Protein AF-0000000086266249 (afdb_homodimer)

Organism: Populus euphratica (NCBI:txid75702)

Nearest PDB structures (foldseek):
  1gy6-assembly1_B  TM=8.093E-01  e=1.045E-06  Rattus norvegicus
  3f7s-assembly1_A-2  TM=7.862E-01  e=1.515E-06  Pseudomonas putida KT2440
  1ask-assembly1_B  TM=8.122E-01  e=3.182E-06  Rattus norvegicus
  6vw4-assembly2_B  TM=7.562E-01  e=7.566E-06  Catenulispora acidiphila DSM 44928
  4j9a-assembly5_E  TM=6.928E-01  e=1.284E-03  Pseudomonas aeruginosa PAO1

Secondary structure (DSSP, 8-state):
---------TTHHHHHHHTTTT-----------HHHHHHHHHHHHHTT-HHHHHHHEEEEEEEEETTSSS-EESHHHHHHHHHHHHHHHTTTEEEEEEEEEE-TTSEEEEEEEEEETTEEPTT--EEEEEEEEEETTEEEEEEEEEEE--S---TTHHHHHHHHHHHHHHHSHHHHHHHHH-HHHHHHHHHHHIIIIIHHHHHHHHHHHHHHHHHHHHHHHHHHHHHHHHHHHHH-/---------GGGGGGGTTTTTT-----------HHHHHHHHHHHHHTT-HHHHHHHEEEEEEEEETTSSS-EESHHHHHHHHHHHHHHHTTTEEEEEEEEEE-TTSEEEEEEEEEETTEEPTT--EEEEEEEEEETTEEEEEEEEEEE--S---TTHHHHHHHHHHHHHHHSHHHHHHHHH-HHHHHHHHHHHIIIIIHHHHHHHHHHHHHHHHHHHHHHHHHHHHHHHHHHHHH-

Foldseek 3Di:
DDPPPPPPPPPPPPVPPPPPPPVPPCPVPPQQQLLNVVVVLQVCLLVVVLVVVLVQADQQAWEDEPVDPDIDGGSVRVSVVSNVVSVVCPNFKGKDWDDWDDDPQRKIKTWTFIDGNPHTDPQGIKMKMFRWDDDPRHIHTRYMYIYGGDPDDPPPVVVVVVVVVVVVCVVPVVVVVVCVVPVVVVVVVVVCCCVPPNCVPVVVVVVVVVVVVVVVVVVVVVVVVVVVVVCVVVVD/DPPPPPPPPPPPPPVVPPPPPPPPPCPVPPQQQLLNVVVVLQVCLLVVVLVVVLVQADQQAWEDEPVDPDIDGGSVRVSVVSNVVSVVCPNFKGKDWDDWDDDPQRKIKTWTFIDGNPHTDPQGIKMKMFRWDDDPRHIHTRYMYIYGGDPDDPPCVVVVVVVVVVVVCVVPVVVVVVCVVPVVVVVVVVVCCCVPPNCVPVVVVVVVVVVVVVVVVVVVVVVVVVVVVVCVVVVD

Radius of gyration: 32.8 Å; Cα contacts (8 Å, |Δi|>4): 624; chains: 2; bounding box: 128×56×83 Å

Structure (mmCIF, N/CA/C/O backbone):
data_AF-0000000086266249-model_v1
#
loop_
_entity.id
_entity.type
_entity.pdbx_description
1 polymer 'Uncharacterized protein LOC105129095'
#
loop_
_atom_site.group_PDB
_atom_site.id
_atom_site.type_symbol
_atom_site.label_atom_id
_atom_site.label_alt_id
_atom_site.label_comp_id
_atom_site.label_asym_id
_atom_site.label_entity_id
_atom_site.label_seq_id
_atom_site.pdbx_PDB_ins_code
_atom_site.Cartn_x
_atom_site.Cartn_y
_atom_site.Cartn_z
_atom_site.occupancy
_atom_site.B_iso_or_equiv
_atom_site.auth_seq_id
_atom_site.auth_comp_id
_atom_site.auth_asym_id
_atom_site.auth_atom_id
_atom_site.pdbx_PDB_model_num
ATOM 1 N N . MET A 1 1 ? 83.688 28.422 -41.969 1 23.09 1 MET A N 1
ATOM 2 C CA . MET A 1 1 ? 83.688 27.75 -40.688 1 23.09 1 MET A CA 1
ATOM 3 C C . MET A 1 1 ? 82.375 27.984 -39.969 1 23.09 1 MET A C 1
ATOM 5 O O . MET A 1 1 ? 82.25 28.984 -39.25 1 23.09 1 MET A O 1
ATOM 9 N N . PHE A 1 2 ? 81.25 27.625 -40.625 1 24.17 2 PHE A N 1
ATOM 10 C CA . PHE A 1 2 ? 79.812 27.938 -40.531 1 24.17 2 PHE A CA 1
ATOM 11 C C . PHE A 1 2 ? 79.188 27.203 -39.344 1 24.17 2 PHE A C 1
ATOM 13 O O . PHE A 1 2 ? 79.438 25.984 -39.188 1 24.17 2 PHE A O 1
ATOM 20 N N . ARG A 1 3 ? 79.062 27.969 -38.188 1 22.83 3 ARG A N 1
ATOM 21 C CA . ARG A 1 3 ? 78.562 27.703 -36.844 1 22.83 3 ARG A CA 1
ATOM 22 C C . ARG A 1 3 ? 77.125 27.188 -36.875 1 22.83 3 ARG A C 1
ATOM 24 O O . ARG A 1 3 ? 76.188 27.922 -37.188 1 22.83 3 ARG A O 1
ATOM 31 N N . LYS A 1 4 ? 76.875 25.891 -37.375 1 21.89 4 LYS A N 1
ATOM 32 C CA . LYS A 1 4 ? 75.562 25.266 -37.531 1 21.89 4 LYS A CA 1
ATOM 33 C C . LYS A 1 4 ? 74.812 25.156 -36.188 1 21.89 4 LYS A C 1
ATOM 35 O O . LYS A 1 4 ? 75.312 24.516 -35.25 1 21.89 4 LYS A O 1
ATOM 40 N N . ARG A 1 5 ? 74.062 26.25 -35.781 1 22.67 5 ARG A N 1
ATOM 41 C CA . ARG A 1 5 ? 73.25 26.406 -34.625 1 22.67 5 ARG A CA 1
ATOM 42 C C . ARG A 1 5 ? 72.25 25.25 -34.531 1 22.67 5 ARG A C 1
ATOM 44 O O . ARG A 1 5 ? 71.375 25.062 -35.406 1 22.67 5 ARG A O 1
ATOM 51 N N . ALA A 1 6 ? 72.688 24.094 -34.062 1 24.86 6 ALA A N 1
ATOM 52 C CA . ALA A 1 6 ? 71.938 22.875 -33.906 1 24.86 6 ALA A CA 1
ATOM 53 C C . ALA A 1 6 ? 70.688 23.125 -33.031 1 24.86 6 ALA A C 1
ATOM 55 O O . ALA A 1 6 ? 70.812 23.641 -31.922 1 24.86 6 ALA A O 1
ATOM 56 N N . SER A 1 7 ? 69.5 23.375 -33.719 1 23.25 7 SER A N 1
ATOM 57 C CA . SER A 1 7 ? 68.125 23.609 -33.25 1 23.25 7 SER A CA 1
ATOM 58 C C . SER A 1 7 ? 67.75 22.562 -32.219 1 23.25 7 SER A C 1
ATOM 60 O O . SER A 1 7 ? 67.938 21.359 -32.438 1 23.25 7 SER A O 1
ATOM 62 N N . ASN A 1 8 ? 67.75 22.906 -30.906 1 23.66 8 ASN A N 1
ATOM 63 C CA . ASN A 1 8 ? 67.375 22.312 -29.625 1 23.66 8 ASN A CA 1
ATOM 64 C C . ASN A 1 8 ? 65.938 21.828 -29.609 1 23.66 8 ASN A C 1
ATOM 66 O O . ASN A 1 8 ? 65.125 22.391 -28.922 1 23.66 8 ASN A O 1
ATOM 70 N N . LYS A 1 9 ? 65.375 21.547 -30.859 1 24.69 9 LYS A N 1
ATOM 71 C CA . LYS A 1 9 ? 63.906 21.344 -30.844 1 24.69 9 LYS A CA 1
ATOM 72 C C . LYS A 1 9 ? 63.531 20.094 -30.062 1 24.69 9 LYS A C 1
ATOM 74 O O . LYS A 1 9 ? 62.344 19.781 -29.906 1 24.69 9 LYS A O 1
ATOM 79 N N . SER A 1 10 ? 64.5 19.188 -29.891 1 24.97 10 SER A N 1
ATOM 80 C CA . SER A 1 10 ? 63.906 17.844 -29.812 1 24.97 10 SER A CA 1
ATOM 81 C C . SER A 1 10 ? 63.25 17.609 -28.453 1 24.97 10 SER A C 1
ATOM 83 O O . SER A 1 10 ? 62.719 16.531 -28.188 1 24.97 10 SER A O 1
ATOM 85 N N . PHE A 1 11 ? 63.625 18.484 -27.453 1 24.14 11 PHE A N 1
ATOM 86 C CA . PHE A 1 11 ? 63.375 17.891 -26.156 1 24.14 11 PHE A CA 1
ATOM 87 C C . PHE A 1 11 ? 61.875 17.812 -25.875 1 24.14 11 PHE A C 1
ATOM 89 O O . PHE A 1 11 ? 61.438 17.219 -24.891 1 24.14 11 PHE A O 1
ATOM 96 N N . ASN A 1 12 ? 61.094 18.797 -26.453 1 22.12 12 ASN A N 1
ATOM 97 C CA . ASN A 1 12 ? 59.844 19.062 -25.766 1 22.12 12 ASN A CA 1
ATOM 98 C C . ASN A 1 12 ? 58.812 17.969 -26.047 1 22.12 12 ASN A C 1
ATOM 100 O O . ASN A 1 12 ? 57.688 18.047 -25.578 1 22.12 12 ASN A O 1
ATOM 104 N N . LYS A 1 13 ? 59.062 17.219 -27.109 1 25.11 13 LYS A N 1
ATOM 105 C CA . LYS A 1 13 ? 57.875 16.453 -27.516 1 25.11 13 LYS A CA 1
ATOM 106 C C . LYS A 1 13 ? 57.594 15.328 -26.531 1 25.11 13 LYS A C 1
ATOM 108 O O . LYS A 1 13 ? 56.469 14.828 -26.469 1 25.11 13 LYS A O 1
ATOM 113 N N . ARG A 1 14 ? 58.688 14.766 -25.969 1 26.14 14 ARG A N 1
ATOM 114 C CA . ARG A 1 14 ? 58.406 13.453 -25.391 1 26.14 14 ARG A CA 1
ATOM 115 C C . ARG A 1 14 ? 57.531 13.578 -24.156 1 26.14 14 ARG A C 1
ATOM 117 O O . ARG A 1 14 ? 56.844 12.617 -23.766 1 26.14 14 ARG A O 1
ATOM 124 N N . TRP A 1 15 ? 57.781 14.688 -23.375 1 24.38 15 TRP A N 1
ATOM 125 C CA . TRP A 1 15 ? 57.094 14.641 -22.078 1 24.38 15 TRP A CA 1
ATOM 126 C C . TRP A 1 15 ? 55.594 14.664 -22.234 1 24.38 15 TRP A C 1
ATOM 128 O O . TRP A 1 15 ? 54.844 14.352 -21.297 1 24.38 15 TRP A O 1
ATOM 138 N N . ALA A 1 16 ? 55.156 15.375 -23.297 1 26.36 16 ALA A N 1
ATOM 139 C CA . ALA A 1 16 ? 53.719 15.617 -23.344 1 26.36 16 ALA A CA 1
ATOM 140 C C . ALA A 1 16 ? 52.938 14.312 -23.562 1 26.36 16 ALA A C 1
ATOM 142 O O . ALA A 1 16 ? 51.719 14.258 -23.359 1 26.36 16 ALA A O 1
ATOM 143 N N . ASN A 1 17 ? 53.531 13.422 -24.328 1 25.33 17 ASN A N 1
ATOM 144 C CA . ASN A 1 17 ? 52.656 12.32 -24.766 1 25.33 17 ASN A CA 1
ATOM 145 C C . ASN A 1 17 ? 52.312 11.391 -23.594 1 25.33 17 ASN A C 1
ATOM 147 O O . ASN A 1 17 ? 51.5 10.477 -23.75 1 25.33 17 ASN A O 1
ATOM 151 N N . MET A 1 18 ? 53.25 11.273 -22.641 1 26.31 18 MET A N 1
ATOM 152 C CA . MET A 1 18 ? 53.062 10.164 -21.719 1 26.31 18 MET A CA 1
ATOM 153 C C . MET A 1 18 ? 51.781 10.367 -20.891 1 26.31 18 MET A C 1
ATOM 155 O O . MET A 1 18 ? 51.25 9.414 -20.344 1 26.31 18 MET A O 1
ATOM 159 N N . VAL A 1 19 ? 51.562 11.633 -20.406 1 28.84 19 VAL A N 1
ATOM 160 C CA . VAL A 1 19 ? 50.594 11.719 -19.328 1 28.84 19 VAL A CA 1
ATOM 161 C C . VAL A 1 19 ? 49.219 11.289 -19.844 1 28.84 19 VAL A C 1
ATOM 163 O O . VAL A 1 19 ? 48.281 11.125 -19.062 1 28.84 19 VAL A O 1
ATOM 166 N N . VAL A 1 20 ? 48.844 11.422 -21.125 1 28.17 20 VAL A N 1
ATOM 167 C CA . VAL A 1 20 ? 47.469 11.25 -21.609 1 28.17 20 VAL A CA 1
ATOM 168 C C . VAL A 1 20 ? 47.062 9.789 -21.5 1 28.17 20 VAL A C 1
ATOM 170 O O . VAL A 1 20 ? 45.875 9.461 -21.5 1 28.17 20 VAL A O 1
ATOM 173 N N . SER A 1 21 ? 47.938 8.812 -21.781 1 26.14 21 SER A N 1
ATOM 174 C CA . SER A 1 21 ? 47.375 7.535 -22.203 1 26.14 21 SER A CA 1
ATOM 175 C C . SER A 1 21 ? 46.594 6.875 -21.062 1 26.14 21 SER A C 1
ATOM 177 O O . SER A 1 21 ? 45.656 6.113 -21.297 1 26.14 21 SER A O 1
ATOM 179 N N . ALA A 1 22 ? 47.312 6.539 -19.906 1 25.14 22 ALA A N 1
ATOM 180 C CA . ALA A 1 22 ? 46.844 5.465 -19.047 1 25.14 22 ALA A CA 1
ATOM 181 C C . ALA A 1 22 ? 45.562 5.863 -18.312 1 25.14 22 ALA A C 1
ATOM 183 O O . ALA A 1 22 ? 45.438 5.59 -17.125 1 25.14 22 ALA A O 1
ATOM 184 N N . ALA A 1 23 ? 45.094 7 -18.406 1 28.44 23 ALA A N 1
ATOM 185 C CA . ALA A 1 23 ? 43.781 7.16 -17.75 1 28.44 23 ALA A CA 1
ATOM 186 C C . ALA A 1 23 ? 42.812 6.059 -18.172 1 28.44 23 ALA A C 1
ATOM 188 O O . ALA A 1 23 ? 42.094 6.199 -19.156 1 28.44 23 ALA A O 1
ATOM 189 N N . ASP A 1 24 ? 43.156 4.82 -18.469 1 27.2 24 ASP A N 1
ATOM 190 C CA . ASP A 1 24 ? 42.438 3.586 -18.75 1 27.2 24 ASP A CA 1
ATOM 191 C C . ASP A 1 24 ? 41.156 3.498 -17.891 1 27.2 24 ASP A C 1
ATOM 193 O O . ASP A 1 24 ? 41.156 3.879 -16.719 1 27.2 24 ASP A O 1
ATOM 197 N N . ASP A 1 25 ? 40 3.424 -18.531 1 30.3 25 ASP A N 1
ATOM 198 C CA . ASP A 1 25 ? 38.625 3.264 -18.094 1 30.3 25 ASP A CA 1
ATOM 199 C C . ASP A 1 25 ? 38.531 2.254 -16.953 1 30.3 25 ASP A C 1
ATOM 201 O O . ASP A 1 25 ? 38.688 1.05 -17.172 1 30.3 25 ASP A O 1
ATOM 205 N N . PHE A 1 26 ? 39.281 2.273 -15.875 1 29.3 26 PHE A N 1
ATOM 206 C CA . PHE A 1 26 ? 38.875 1.482 -14.719 1 29.3 26 PHE A CA 1
ATOM 207 C C . PHE A 1 26 ? 37.375 1.302 -14.695 1 29.3 26 PHE A C 1
ATOM 209 O O . PHE A 1 26 ? 36.625 2.232 -14.359 1 29.3 26 PHE A O 1
ATOM 216 N N . ASP A 1 27 ? 36.781 0.77 -15.711 1 32.44 27 ASP A N 1
ATOM 217 C CA . ASP A 1 27 ? 35.469 0.12 -15.586 1 32.44 27 ASP A CA 1
ATOM 218 C C . ASP A 1 27 ? 35.344 -0.596 -14.25 1 32.44 27 ASP A C 1
ATOM 220 O O . ASP A 1 27 ? 35.906 -1.676 -14.055 1 32.44 27 ASP A O 1
ATOM 224 N N . PHE A 1 28 ? 35.75 -0.129 -13.078 1 32.69 28 PHE A N 1
ATOM 225 C CA . PHE A 1 28 ? 35.312 -0.77 -11.844 1 32.69 28 PHE A CA 1
ATOM 226 C C . PHE A 1 28 ? 34.094 -1.658 -12.094 1 32.69 28 PHE A C 1
ATOM 228 O O . PHE A 1 28 ? 33.062 -1.177 -12.516 1 32.69 28 PHE A O 1
ATOM 235 N N . LYS A 1 29 ? 34.219 -2.791 -12.516 1 36.81 29 LYS A N 1
ATOM 236 C CA . LYS A 1 29 ? 33.219 -3.854 -12.477 1 36.81 29 LYS A CA 1
ATOM 237 C C . LYS A 1 29 ? 32.25 -3.66 -11.305 1 36.81 29 LYS A C 1
ATOM 239 O O . LYS A 1 29 ? 32.562 -4.066 -10.18 1 36.81 29 L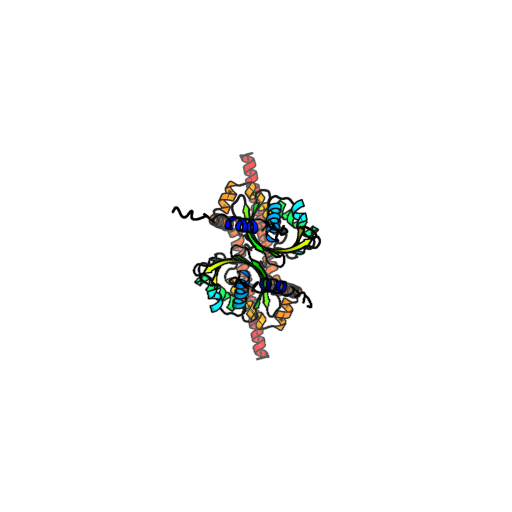YS A O 1
ATOM 244 N N . LEU A 1 30 ? 31.828 -2.561 -10.805 1 42.25 30 LEU A N 1
ATOM 245 C CA . LEU A 1 30 ? 30.828 -2.32 -9.773 1 42.25 30 LEU A CA 1
ATOM 246 C C . LEU A 1 30 ? 29.812 -3.453 -9.734 1 42.25 30 LEU A C 1
ATOM 248 O O . LEU A 1 30 ? 29.219 -3.791 -10.75 1 42.25 30 LEU A O 1
ATOM 252 N N . GLY A 1 31 ? 30.172 -4.5 -9.086 1 53.03 31 GLY A N 1
ATOM 253 C CA . GLY A 1 31 ? 29.172 -5.512 -8.82 1 53.03 31 GLY A CA 1
ATOM 254 C C . GLY A 1 31 ? 27.75 -4.992 -8.984 1 53.03 31 GLY A C 1
ATOM 255 O O . GLY A 1 31 ? 27.531 -3.783 -9.062 1 53.03 31 GLY A O 1
ATOM 256 N N . PRO A 1 32 ? 26.828 -5.898 -9.492 1 72.5 32 PRO A N 1
ATOM 257 C CA . PRO A 1 32 ? 25.469 -5.434 -9.766 1 72.5 32 PRO A CA 1
ATOM 258 C C . PRO A 1 32 ? 24.875 -4.605 -8.625 1 72.5 32 PRO A C 1
ATOM 260 O O . PRO A 1 32 ? 25.062 -4.949 -7.453 1 72.5 32 PRO A O 1
ATOM 263 N N . SER A 1 33 ? 24.781 -3.354 -8.789 1 88.25 33 SER A N 1
ATOM 264 C CA . SER A 1 33 ? 24.078 -2.475 -7.863 1 88.25 33 SER A CA 1
ATOM 265 C C . SER A 1 33 ? 22.703 -3.037 -7.508 1 88.25 33 SER A C 1
ATOM 267 O O . SER A 1 33 ? 22.125 -3.83 -8.258 1 88.25 33 SER A O 1
ATOM 269 N N . PRO A 1 34 ? 22.266 -2.842 -6.281 1 93.94 34 PRO A N 1
ATOM 270 C CA . PRO A 1 34 ? 20.938 -3.324 -5.879 1 93.94 34 PRO A CA 1
ATOM 271 C C . PRO A 1 34 ? 19.844 -2.936 -6.871 1 93.94 34 PRO A C 1
ATOM 273 O O . PRO A 1 34 ? 18.953 -3.734 -7.145 1 93.94 34 PRO A O 1
ATOM 276 N N . SER A 1 35 ? 19.969 -1.76 -7.398 1 94.25 35 SER A N 1
ATOM 277 C CA . SER A 1 35 ? 18.953 -1.317 -8.359 1 94.25 35 SER A CA 1
ATOM 278 C C . SER A 1 35 ? 18.984 -2.176 -9.617 1 94.25 35 SER A C 1
ATOM 280 O O . SER A 1 35 ? 17.922 -2.557 -10.133 1 94.25 35 SER A O 1
ATOM 282 N N . HIS A 1 36 ? 20.109 -2.451 -10.117 1 93.5 36 HIS A N 1
ATOM 283 C CA . HIS A 1 36 ? 20.25 -3.309 -11.289 1 93.5 36 HIS A CA 1
ATOM 284 C C . HIS A 1 36 ? 19.734 -4.715 -11 1 93.5 36 HIS A C 1
ATOM 286 O O . HIS A 1 36 ? 19.016 -5.297 -11.82 1 93.5 36 HIS A O 1
ATOM 292 N N . MET A 1 37 ? 20.109 -5.254 -9.914 1 94.88 37 MET A N 1
ATOM 293 C CA . MET A 1 37 ? 19.672 -6.594 -9.531 1 94.88 37 MET A CA 1
ATOM 294 C C . MET A 1 37 ? 18.141 -6.664 -9.445 1 94.88 37 MET A C 1
ATOM 296 O O . MET A 1 37 ? 17.531 -7.633 -9.914 1 94.88 37 MET A O 1
ATOM 300 N N . ILE A 1 38 ? 17.5 -5.652 -8.859 1 96.81 38 ILE A N 1
ATOM 301 C CA . ILE A 1 38 ? 16.047 -5.641 -8.68 1 96.81 38 ILE A CA 1
ATOM 302 C C . ILE A 1 38 ? 15.367 -5.578 -10.047 1 96.81 38 ILE A C 1
ATOM 304 O O . ILE A 1 38 ? 14.328 -6.207 -10.258 1 96.81 38 ILE A O 1
ATOM 308 N N . LYS A 1 39 ? 15.969 -4.816 -10.984 1 97.06 39 LYS A N 1
ATOM 309 C CA . LYS A 1 39 ? 15.422 -4.785 -12.344 1 97.06 39 LYS A CA 1
ATOM 310 C C . LYS A 1 39 ? 15.461 -6.172 -12.977 1 97.06 39 LYS A C 1
ATOM 312 O O . LYS A 1 39 ? 14.484 -6.602 -13.602 1 97.06 39 LYS A O 1
ATOM 317 N N . GLN A 1 40 ? 16.516 -6.859 -12.781 1 96.56 40 GLN A N 1
ATOM 318 C CA . GLN A 1 40 ? 16.641 -8.219 -13.305 1 96.56 40 GLN A CA 1
ATOM 319 C C . GLN A 1 40 ? 15.68 -9.164 -12.594 1 96.56 40 GLN A C 1
ATOM 321 O O . GLN A 1 40 ? 15.07 -10.031 -13.227 1 96.56 40 GLN A O 1
ATOM 326 N N . PHE A 1 41 ? 15.594 -9 -11.344 1 97.62 41 PHE A N 1
ATOM 327 C CA . PHE A 1 41 ? 14.688 -9.797 -10.531 1 97.62 41 PHE A CA 1
ATOM 328 C C . PHE A 1 41 ? 13.266 -9.727 -11.07 1 97.62 41 PHE A C 1
ATOM 330 O O . PHE A 1 41 ? 12.625 -10.75 -11.289 1 97.62 41 PHE A O 1
ATOM 337 N N . TYR A 1 42 ? 12.766 -8.508 -11.352 1 98.5 42 TYR A N 1
ATOM 338 C CA . TYR A 1 42 ? 11.414 -8.336 -11.859 1 98.5 42 TYR A CA 1
ATOM 339 C C . TYR A 1 42 ? 11.289 -8.844 -13.289 1 98.5 42 TYR A C 1
ATOM 341 O O . TYR A 1 42 ? 10.234 -9.32 -13.703 1 98.5 42 TYR A O 1
ATOM 349 N N . THR A 1 43 ? 12.383 -8.734 -14.07 1 98 43 THR A N 1
ATOM 350 C CA . THR A 1 43 ? 12.383 -9.328 -15.406 1 98 43 THR A CA 1
ATOM 351 C C . THR A 1 43 ? 12.164 -10.836 -15.328 1 98 43 THR A C 1
ATOM 353 O O . THR A 1 43 ? 11.375 -11.391 -16.094 1 98 43 THR A O 1
ATOM 356 N N . CYS A 1 44 ? 12.859 -11.438 -14.391 1 98.06 44 CYS A N 1
ATOM 357 C CA . CYS A 1 44 ? 12.711 -12.883 -14.203 1 98.06 44 CYS A CA 1
ATOM 358 C C . CYS A 1 44 ? 11.289 -13.234 -13.789 1 98.06 44 CYS A C 1
ATOM 360 O O . CYS A 1 44 ? 10.734 -14.234 -14.242 1 98.06 44 CYS A O 1
ATOM 362 N N . ILE A 1 45 ? 10.656 -12.453 -12.875 1 98.12 45 ILE A N 1
ATOM 363 C CA . ILE A 1 45 ? 9.281 -12.672 -12.453 1 98.12 45 ILE A CA 1
ATOM 364 C C . ILE A 1 45 ? 8.352 -12.57 -13.664 1 98.12 45 ILE A C 1
ATOM 366 O O . ILE A 1 45 ? 7.492 -13.43 -13.867 1 98.12 45 ILE A O 1
ATOM 370 N N . ASN A 1 46 ? 8.539 -11.547 -14.453 1 98.06 46 ASN A N 1
ATOM 371 C CA . ASN A 1 46 ? 7.707 -11.305 -15.633 1 98.06 46 ASN A CA 1
ATOM 372 C C . ASN A 1 46 ? 7.836 -12.438 -16.641 1 98.06 46 ASN A C 1
ATOM 374 O O . ASN A 1 46 ? 6.871 -12.773 -17.344 1 98.06 46 ASN A O 1
ATOM 378 N N . GLU A 1 47 ? 9 -13.008 -16.719 1 97.62 47 GLU A N 1
ATOM 379 C CA . GLU A 1 47 ? 9.258 -14.078 -17.672 1 97.62 47 GLU A CA 1
ATOM 380 C C . GLU A 1 47 ? 8.984 -15.445 -17.062 1 97.62 47 GLU A C 1
ATOM 382 O O . GLU A 1 47 ? 9.18 -16.484 -17.703 1 97.62 47 GLU A O 1
ATOM 387 N N . LYS A 1 48 ? 8.555 -15.516 -15.875 1 97.06 48 LYS A N 1
ATOM 388 C CA . LYS A 1 48 ? 8.195 -16.734 -15.148 1 97.06 48 LYS A CA 1
ATOM 389 C C . LYS A 1 48 ? 9.391 -17.656 -15.008 1 97.06 48 LYS A C 1
ATOM 391 O O . LYS A 1 48 ? 9.25 -18.875 -15.109 1 97.06 48 LYS A O 1
ATOM 396 N N . LYS A 1 49 ? 10.547 -17.078 -14.906 1 97.25 49 LYS A N 1
ATOM 397 C CA . LYS A 1 49 ? 11.773 -17.859 -14.703 1 97.25 49 LYS A CA 1
ATOM 398 C C . LYS A 1 49 ? 12.031 -18.094 -13.219 1 97.25 49 LYS A C 1
ATOM 400 O O . LYS A 1 49 ? 12.938 -17.5 -12.633 1 97.25 49 LYS A O 1
ATOM 405 N N . LEU A 1 50 ? 11.375 -19.016 -12.641 1 97.62 50 LEU A N 1
ATOM 406 C CA . LEU A 1 50 ? 11.352 -19.234 -11.203 1 97.62 50 LEU A CA 1
ATOM 407 C C . LEU A 1 50 ? 12.719 -19.719 -10.703 1 97.62 50 LEU A C 1
ATOM 409 O O . LEU A 1 50 ? 13.117 -19.406 -9.578 1 97.62 50 LEU A O 1
ATOM 413 N N . LYS A 1 51 ? 13.422 -20.438 -11.492 1 97 51 LYS A N 1
ATOM 414 C CA . LYS A 1 51 ? 14.758 -20.875 -11.094 1 97 51 LYS A CA 1
ATOM 415 C C . LYS A 1 51 ? 15.688 -19.688 -10.875 1 97 51 LYS A C 1
ATOM 417 O O . LYS A 1 51 ? 16.453 -19.656 -9.914 1 97 51 LYS A O 1
ATOM 422 N N . GLU A 1 52 ? 15.594 -18.797 -11.797 1 96.69 52 GLU A N 1
ATOM 423 C CA . GLU A 1 52 ? 16.406 -17.594 -11.664 1 96.69 52 GLU A CA 1
ATOM 424 C C . GLU A 1 52 ? 15.961 -16.766 -10.469 1 96.69 52 GLU A C 1
ATOM 426 O O . GLU A 1 52 ? 16.781 -16.188 -9.766 1 96.69 52 GLU A O 1
ATOM 431 N N . VAL A 1 53 ? 14.617 -16.609 -10.25 1 97.69 53 VAL A N 1
ATOM 432 C CA . VAL A 1 53 ? 14.086 -15.898 -9.102 1 97.69 53 VAL A CA 1
ATOM 433 C C . VAL A 1 53 ? 14.641 -16.5 -7.809 1 97.69 53 VAL A C 1
ATOM 435 O O . VAL A 1 53 ? 15.031 -15.781 -6.895 1 97.69 53 VAL A O 1
ATOM 438 N N . ASP A 1 54 ? 14.688 -17.781 -7.801 1 97.62 54 ASP A N 1
ATOM 439 C CA . ASP A 1 54 ? 15.211 -18.516 -6.652 1 97.62 54 ASP A CA 1
ATOM 440 C C . ASP A 1 54 ? 16.641 -18.078 -6.316 1 97.62 54 ASP A C 1
ATOM 442 O O . ASP A 1 54 ? 17 -17.984 -5.145 1 97.62 54 ASP A O 1
ATOM 446 N N . GLY A 1 55 ? 17.359 -17.797 -7.312 1 95.5 55 GLY A N 1
ATOM 447 C CA . GLY A 1 55 ? 18.75 -17.391 -7.145 1 95.5 55 GLY A CA 1
ATOM 448 C C . GLY A 1 55 ? 18.906 -16.031 -6.484 1 95.5 55 GLY A C 1
ATOM 449 O O . GLY A 1 55 ? 19.953 -15.734 -5.918 1 95.5 55 GLY A O 1
ATOM 450 N N . TYR A 1 56 ? 17.875 -15.219 -6.5 1 96.81 56 TYR A N 1
ATOM 451 C CA . TYR A 1 56 ? 17.938 -13.867 -5.945 1 96.81 56 TYR A CA 1
ATOM 452 C C . TYR A 1 56 ? 17.5 -13.859 -4.484 1 96.81 56 TYR A C 1
ATOM 454 O O . TYR A 1 56 ? 17.641 -12.844 -3.795 1 96.81 56 TYR A O 1
ATOM 462 N N . ILE A 1 57 ? 16.953 -14.977 -3.961 1 97.56 57 ILE A N 1
ATOM 463 C CA . ILE A 1 57 ? 16.375 -15.023 -2.627 1 97.56 57 ILE A CA 1
ATOM 464 C C . ILE A 1 57 ? 17.328 -15.734 -1.669 1 97.56 57 ILE A C 1
ATOM 466 O O . ILE A 1 57 ? 17.781 -16.844 -1.943 1 97.56 57 ILE A O 1
ATOM 470 N N . SER A 1 58 ? 17.688 -15.109 -0.582 1 96.81 58 SER A N 1
ATOM 471 C CA . SER A 1 58 ? 18.531 -15.734 0.431 1 96.81 58 SER A CA 1
ATOM 472 C C . SER A 1 58 ? 17.797 -16.875 1.13 1 96.81 58 SER A C 1
ATOM 474 O O . SER A 1 58 ? 16.578 -16.906 1.172 1 96.81 58 SER A O 1
ATOM 476 N N . ASP A 1 59 ? 18.516 -17.75 1.755 1 95.69 59 ASP A N 1
ATOM 477 C CA . ASP A 1 59 ? 17.938 -18.922 2.42 1 95.69 59 ASP A CA 1
ATOM 478 C C . ASP A 1 59 ? 17.094 -18.5 3.619 1 95.69 59 ASP A C 1
ATOM 480 O O . ASP A 1 59 ? 16.078 -19.141 3.92 1 95.69 59 ASP A O 1
ATOM 484 N N . ASP A 1 60 ? 17.469 -17.438 4.258 1 95.88 60 ASP A N 1
ATOM 485 C CA . ASP A 1 60 ? 16.75 -16.984 5.449 1 95.88 60 ASP A CA 1
ATOM 486 C C . ASP A 1 60 ? 16 -15.68 5.176 1 95.88 60 ASP A C 1
ATOM 488 O O . ASP A 1 60 ? 15.859 -14.836 6.066 1 95.88 60 ASP A O 1
ATOM 492 N N . CYS A 1 61 ? 15.562 -15.492 3.988 1 97.69 61 CYS A N 1
ATOM 493 C CA . CYS A 1 61 ? 14.906 -14.266 3.564 1 97.69 61 CYS A CA 1
ATOM 494 C C . CYS A 1 61 ? 13.664 -13.992 4.406 1 97.69 61 CYS A C 1
ATOM 496 O O . CYS A 1 61 ? 12.883 -14.898 4.68 1 97.69 61 CYS A O 1
ATOM 498 N N . PHE A 1 62 ? 13.578 -12.773 4.91 1 98.19 62 PHE A N 1
ATOM 499 C CA . PHE A 1 62 ? 12.375 -12.266 5.562 1 98.19 62 PHE A CA 1
ATOM 500 C C . PHE A 1 62 ? 11.555 -11.414 4.605 1 98.19 62 PHE A C 1
ATOM 502 O O . PHE A 1 62 ? 11.953 -10.289 4.281 1 98.19 62 PHE A O 1
ATOM 509 N N . PHE A 1 63 ? 10.406 -11.922 4.199 1 97.81 63 PHE A N 1
ATOM 510 C CA . PHE A 1 63 ? 9.578 -11.289 3.176 1 97.81 63 PHE A CA 1
ATOM 511 C C . PHE A 1 63 ? 8.242 -10.852 3.754 1 97.81 63 PHE A C 1
ATOM 513 O O . PHE A 1 63 ? 7.371 -11.688 4.02 1 97.81 63 PHE A O 1
ATOM 520 N N . GLU A 1 64 ? 8.078 -9.562 3.828 1 96.56 64 GLU A N 1
ATOM 521 C CA . GLU A 1 64 ? 6.848 -9.023 4.387 1 96.56 64 GLU A CA 1
ATOM 522 C C . GLU A 1 64 ? 5.996 -8.359 3.307 1 96.56 64 GLU A C 1
ATOM 524 O O . GLU A 1 64 ? 6.289 -7.246 2.871 1 96.56 64 GLU A O 1
ATOM 529 N N . ASP A 1 65 ? 5.035 -9.055 2.887 1 94.94 65 ASP A N 1
ATOM 530 C CA . ASP A 1 65 ? 3.969 -8.477 2.07 1 94.94 65 ASP A CA 1
ATOM 531 C C . ASP A 1 65 ? 2.803 -8.016 2.939 1 94.94 65 ASP A C 1
ATOM 533 O O . ASP A 1 65 ? 2.123 -8.836 3.564 1 94.94 65 ASP A O 1
ATOM 537 N N . CYS A 1 66 ? 2.479 -6.738 2.889 1 93 66 CYS A N 1
ATOM 538 C CA . CYS A 1 66 ? 1.511 -6.145 3.807 1 93 66 CYS A CA 1
ATOM 539 C C . CYS A 1 66 ? 0.091 -6.566 3.447 1 93 66 CYS A C 1
ATOM 541 O O . CYS A 1 66 ? -0.859 -6.23 4.156 1 93 66 CYS A O 1
ATOM 543 N N . SER A 1 67 ? -0.135 -7.324 2.436 1 90.5 67 SER A N 1
ATOM 544 C CA . SER A 1 67 ? -1.439 -7.891 2.109 1 90.5 67 SER A CA 1
ATOM 545 C C . SER A 1 67 ? -1.669 -9.211 2.842 1 90.5 67 SER A C 1
ATOM 547 O O . SER A 1 67 ? -2.773 -9.75 2.818 1 90.5 67 SER A O 1
ATOM 549 N N . PHE A 1 68 ? -0.641 -9.695 3.516 1 89.12 68 PHE A N 1
ATOM 550 C CA . PHE A 1 68 ? -0.723 -10.945 4.262 1 89.12 68 PHE A CA 1
ATOM 551 C C . PHE A 1 68 ? -0.651 -10.688 5.762 1 89.12 68 PHE A C 1
ATOM 553 O O . PHE A 1 68 ? -0.026 -9.719 6.199 1 89.12 68 PHE A O 1
ATOM 560 N N . LEU A 1 69 ? -1.208 -11.539 6.496 1 83.06 69 LEU A N 1
ATOM 561 C CA . LEU A 1 69 ? -1.23 -11.383 7.945 1 83.06 69 LEU A CA 1
ATOM 562 C C . LEU A 1 69 ? 0.149 -11.641 8.539 1 83.06 69 LEU A C 1
ATOM 564 O O . LEU A 1 69 ? 0.569 -10.953 9.469 1 83.06 69 LEU A O 1
ATOM 568 N N . GLN A 1 70 ? 0.803 -12.633 7.988 1 88.31 70 GLN A N 1
ATOM 569 C CA . GLN A 1 70 ? 2.127 -12.984 8.484 1 88.31 70 GLN A CA 1
ATOM 570 C C . GLN A 1 70 ? 3.18 -12.867 7.387 1 88.31 70 GLN A C 1
ATOM 572 O O . GLN A 1 70 ? 2.918 -13.203 6.23 1 88.31 70 GLN A O 1
ATOM 577 N N . PRO A 1 71 ? 4.297 -12.398 7.824 1 94.19 71 PRO A N 1
ATOM 578 C CA . PRO A 1 71 ? 5.395 -12.391 6.852 1 94.19 71 PRO A CA 1
ATOM 579 C C . PRO A 1 71 ? 5.852 -13.797 6.477 1 94.19 71 PRO A C 1
ATOM 581 O O . PRO A 1 71 ? 5.625 -14.75 7.23 1 94.19 71 PRO A O 1
ATOM 584 N N . MET A 1 72 ? 6.422 -13.906 5.336 1 96.19 72 MET A N 1
ATOM 585 C CA . MET A 1 72 ? 7.023 -15.164 4.891 1 96.19 72 MET A CA 1
ATOM 586 C C . MET A 1 72 ? 8.469 -15.273 5.367 1 96.19 72 MET A C 1
ATOM 588 O O . MET A 1 72 ? 9.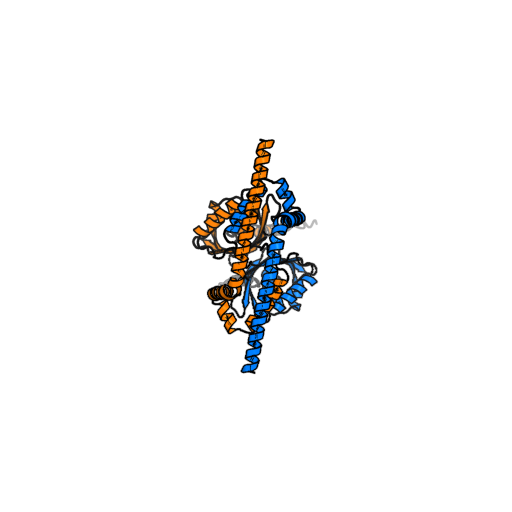219 -14.297 5.32 1 96.19 72 MET A O 1
ATOM 592 N N . GLN A 1 73 ? 8.742 -16.453 5.867 1 96.69 73 GLN A N 1
ATOM 593 C CA . GLN A 1 73 ? 10.078 -16.672 6.402 1 96.69 73 GLN A CA 1
ATOM 594 C C . GLN A 1 73 ? 10.781 -17.812 5.664 1 96.69 73 GLN A C 1
ATOM 596 O O . GLN A 1 73 ? 10.289 -18.938 5.641 1 96.69 73 GLN A O 1
ATOM 601 N N . GLY A 1 74 ? 11.93 -17.438 5.129 1 97.31 74 GLY A N 1
ATOM 602 C CA . GLY A 1 74 ? 12.719 -18.453 4.453 1 97.31 74 GLY A CA 1
ATOM 603 C C . GLY A 1 74 ? 12.438 -18.531 2.963 1 97.31 74 GLY A C 1
ATOM 604 O O . GLY A 1 74 ? 11.344 -18.188 2.512 1 97.31 74 GLY A O 1
ATOM 605 N N . LYS A 1 75 ? 13.367 -19.109 2.301 1 97.5 75 LYS A N 1
ATOM 606 C CA . LYS A 1 75 ? 13.32 -19.188 0.842 1 97.5 75 LYS A CA 1
ATOM 607 C C . LYS A 1 75 ? 12.164 -20.062 0.371 1 97.5 75 LYS A C 1
ATOM 609 O O . LYS A 1 75 ? 11.508 -19.75 -0.627 1 97.5 75 LYS A O 1
ATOM 614 N N . LYS A 1 76 ? 11.922 -21.109 1.061 1 97.69 76 LYS A N 1
ATOM 615 C CA . LYS A 1 76 ? 10.867 -22.031 0.646 1 97.69 76 LYS A CA 1
ATOM 616 C C . LYS A 1 76 ? 9.508 -21.344 0.594 1 97.69 76 LYS A C 1
ATOM 618 O O . LYS A 1 76 ? 8.797 -21.438 -0.407 1 97.69 76 LYS A O 1
ATOM 623 N N . GLU A 1 77 ? 9.172 -20.641 1.61 1 97.25 77 GLU A N 1
ATOM 624 C CA . GLU A 1 77 ? 7.887 -19.938 1.667 1 97.25 77 GLU A CA 1
ATOM 625 C C . GLU A 1 77 ? 7.816 -18.828 0.625 1 97.25 77 GLU A C 1
ATOM 627 O O . GLU A 1 77 ? 6.789 -18.656 -0.032 1 97.25 77 GLU A O 1
ATOM 632 N N . VAL A 1 78 ? 8.898 -18.141 0.518 1 98.12 78 VAL A N 1
ATOM 633 C CA . VAL A 1 78 ? 8.945 -17.031 -0.422 1 98.12 78 VAL A CA 1
ATOM 634 C C . VAL A 1 78 ? 8.805 -17.547 -1.851 1 98.12 78 VAL A C 1
ATOM 636 O O . VAL A 1 78 ? 8.055 -16.984 -2.652 1 98.12 78 VAL A O 1
ATOM 639 N N . MET A 1 79 ? 9.461 -18.641 -2.154 1 98.06 79 MET A N 1
ATOM 640 C CA . MET A 1 79 ? 9.391 -19.188 -3.504 1 98.06 79 MET A CA 1
ATOM 641 C C . MET A 1 79 ? 8.016 -19.781 -3.777 1 98.06 79 MET A C 1
ATOM 643 O O . MET A 1 79 ? 7.527 -19.75 -4.91 1 98.06 79 MET A O 1
ATOM 647 N N . HIS A 1 80 ? 7.453 -20.312 -2.725 1 96.94 80 HIS A N 1
ATOM 648 C CA . HIS A 1 80 ? 6.078 -20.781 -2.875 1 96.94 80 HIS A CA 1
ATOM 649 C C . HIS A 1 80 ? 5.152 -19.641 -3.277 1 96.94 80 HIS A C 1
ATOM 651 O O . HIS A 1 80 ? 4.32 -19.797 -4.172 1 96.94 80 HIS A O 1
ATOM 657 N N . PHE A 1 81 ? 5.332 -18.547 -2.635 1 96.56 81 PHE A N 1
ATOM 658 C CA . PHE A 1 81 ? 4.566 -17.344 -2.959 1 96.56 81 PHE A CA 1
ATOM 659 C C . PHE A 1 81 ? 4.801 -16.938 -4.406 1 96.56 81 PHE A C 1
ATOM 661 O O . PHE A 1 81 ? 3.846 -16.672 -5.141 1 96.56 81 PHE A O 1
ATOM 668 N N . PHE A 1 82 ? 6.023 -16.859 -4.84 1 97.81 82 PHE A N 1
ATOM 669 C CA . PHE A 1 82 ? 6.32 -16.406 -6.195 1 97.81 82 PHE A CA 1
ATOM 670 C C . PHE A 1 82 ? 5.809 -17.406 -7.223 1 97.81 82 PHE A C 1
ATOM 672 O O . PHE A 1 82 ? 5.414 -17.031 -8.328 1 97.81 82 PHE A O 1
ATOM 679 N N . GLY A 1 83 ? 5.848 -18.672 -6.812 1 97.12 83 GLY A N 1
ATOM 680 C CA . GLY A 1 83 ? 5.227 -19.656 -7.68 1 97.12 83 GLY A CA 1
ATOM 681 C C . GLY A 1 83 ? 3.756 -19.391 -7.938 1 97.12 83 GLY A C 1
ATOM 682 O O . GLY A 1 83 ? 3.309 -19.406 -9.086 1 97.12 83 GLY A O 1
ATOM 683 N N . LYS A 1 84 ? 3.07 -19.141 -6.867 1 95.38 84 LYS A N 1
ATOM 684 C CA . LYS A 1 84 ? 1.648 -18.828 -6.988 1 95.38 84 LYS A CA 1
ATOM 685 C C . LYS A 1 84 ? 1.429 -17.516 -7.734 1 95.38 84 LYS A C 1
ATOM 687 O O . LYS A 1 84 ? 0.513 -17.406 -8.555 1 95.38 84 LYS A O 1
ATOM 692 N N . LEU A 1 85 ? 2.238 -16.578 -7.418 1 96.69 85 LEU A N 1
ATOM 693 C CA . LEU A 1 85 ? 2.129 -15.266 -8.055 1 96.69 85 LEU A CA 1
ATOM 694 C C . LEU A 1 85 ? 2.303 -15.375 -9.562 1 96.69 85 LEU A C 1
ATOM 696 O O . LEU A 1 85 ? 1.479 -14.859 -10.328 1 96.69 85 LEU A O 1
ATOM 700 N N . THR A 1 86 ? 3.354 -16 -10.008 1 96.94 86 THR A N 1
ATOM 701 C CA . THR A 1 86 ? 3.631 -16.109 -11.438 1 96.94 86 THR A CA 1
ATOM 702 C C . THR A 1 86 ? 2.549 -16.922 -12.141 1 96.94 86 THR A C 1
ATOM 704 O O . THR A 1 86 ? 2.186 -16.625 -13.281 1 96.94 86 THR A O 1
ATOM 707 N N . ALA A 1 87 ? 2.102 -17.938 -11.461 1 94.62 87 ALA A N 1
ATOM 708 C CA . ALA A 1 87 ? 0.985 -18.703 -12.016 1 94.62 87 ALA A CA 1
ATOM 709 C C . ALA A 1 87 ? -0.247 -17.812 -12.195 1 94.62 87 ALA A C 1
ATOM 711 O O . ALA A 1 87 ? -0.921 -17.891 -13.227 1 94.62 87 ALA A O 1
ATOM 712 N N . GLY A 1 88 ? -0.532 -17.016 -11.219 1 93.25 88 GLY A N 1
ATOM 713 C 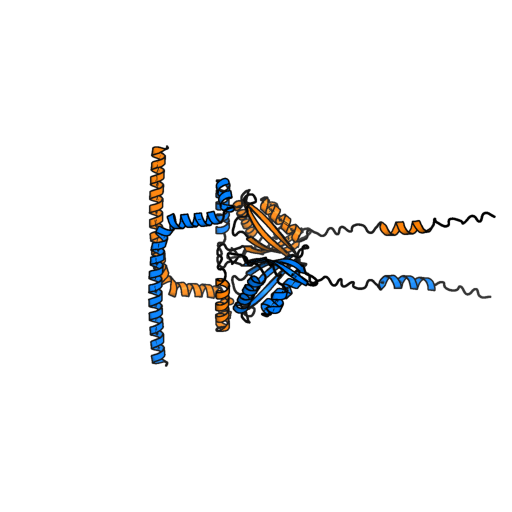CA . GLY A 1 88 ? -1.681 -16.125 -11.266 1 93.25 88 GLY A CA 1
ATOM 714 C C . GLY A 1 88 ? -1.556 -15.055 -12.328 1 93.25 88 GLY A C 1
ATOM 715 O O . GLY A 1 88 ? -2.557 -14.617 -12.906 1 93.25 88 GLY A O 1
ATOM 716 N N . MET A 1 89 ? -0.396 -14.609 -12.586 1 95.44 89 MET A N 1
ATOM 717 C CA . MET A 1 89 ? -0.134 -13.57 -13.586 1 95.44 89 MET A CA 1
ATOM 718 C C . MET A 1 89 ? -0.37 -14.102 -14.992 1 95.44 89 MET A C 1
ATOM 720 O O . MET A 1 89 ? -0.69 -13.336 -15.906 1 95.44 89 MET A O 1
ATOM 724 N N . GLY A 1 90 ? -0.169 -15.383 -15.156 1 92.94 90 GLY A N 1
ATOM 725 C CA . GLY A 1 90 ? -0.23 -15.922 -16.516 1 92.94 90 GLY A CA 1
ATOM 726 C C . GLY A 1 90 ? 0.825 -15.336 -17.422 1 92.94 90 GLY A C 1
ATOM 727 O O . GLY A 1 90 ? 1.892 -14.922 -16.969 1 92.94 90 GLY A O 1
ATOM 728 N N . GLN A 1 91 ? 0.512 -15.352 -18.734 1 92 91 GLN A N 1
ATOM 729 C CA . GLN A 1 91 ? 1.519 -14.93 -19.703 1 92 91 GLN A CA 1
ATOM 730 C C . GLN A 1 91 ? 1.422 -13.43 -19.969 1 92 91 GLN A C 1
ATOM 732 O O . GLN A 1 91 ? 2.396 -12.812 -20.406 1 92 91 GLN A O 1
ATOM 737 N N . ASN A 1 92 ? 0.306 -12.852 -19.578 1 94.75 92 ASN A N 1
ATOM 738 C CA . ASN A 1 92 ? 0.055 -11.523 -20.125 1 94.75 92 ASN A CA 1
ATOM 739 C C . ASN A 1 92 ? 0.129 -10.445 -19.047 1 94.75 92 ASN A C 1
ATOM 741 O O . ASN A 1 92 ? 0.194 -9.258 -19.359 1 94.75 92 ASN A O 1
ATOM 745 N N . VAL A 1 93 ? 0.068 -10.812 -17.828 1 95.81 93 VAL A N 1
ATOM 746 C CA . VAL A 1 93 ? 0.202 -9.82 -16.766 1 95.81 93 VAL A CA 1
ATOM 747 C C . VAL A 1 93 ? 1.677 -9.633 -16.422 1 95.81 93 VAL A C 1
ATOM 749 O O . VAL A 1 93 ? 2.416 -10.602 -16.266 1 95.81 93 VAL A O 1
ATOM 752 N N . LYS A 1 94 ? 2.08 -8.352 -16.359 1 97.94 94 LYS A N 1
ATOM 753 C CA . LYS A 1 94 ? 3.48 -8.047 -16.094 1 97.94 94 LYS A CA 1
ATOM 754 C C . LYS A 1 94 ? 3.604 -6.895 -15.094 1 97.94 94 LYS A C 1
ATOM 756 O O . LYS A 1 94 ? 2.756 -6 -15.062 1 97.94 94 LYS A O 1
ATOM 761 N N . PHE A 1 95 ? 4.672 -6.957 -14.359 1 98.44 95 PHE A N 1
ATOM 762 C CA . PHE A 1 95 ? 5.078 -5.824 -13.531 1 98.44 95 PHE A CA 1
ATOM 763 C C . PHE A 1 95 ? 5.746 -4.746 -14.383 1 98.44 95 PHE A C 1
ATOM 765 O O . PHE A 1 95 ? 6.645 -5.043 -15.172 1 98.44 95 PHE A O 1
ATOM 772 N N . ILE A 1 96 ? 5.312 -3.578 -14.227 1 98.38 96 ILE A N 1
ATOM 773 C CA . ILE A 1 96 ? 5.965 -2.428 -14.844 1 98.38 96 ILE A CA 1
ATOM 774 C C . ILE A 1 96 ? 6.594 -1.552 -13.758 1 98.38 96 ILE A C 1
ATOM 776 O O . ILE A 1 96 ? 5.895 -1.031 -12.891 1 98.38 96 ILE A O 1
ATOM 780 N N . LEU A 1 97 ? 7.918 -1.424 -13.844 1 97.81 97 LEU A N 1
ATOM 781 C CA . LEU A 1 97 ? 8.641 -0.611 -12.867 1 97.81 97 LEU A CA 1
ATOM 782 C C . LEU A 1 97 ? 8.633 0.857 -13.281 1 97.81 97 LEU A C 1
ATOM 784 O O . LEU A 1 97 ? 8.883 1.183 -14.445 1 97.81 97 LEU A O 1
ATOM 788 N N . GLU A 1 98 ? 8.297 1.704 -12.398 1 96.38 98 GLU A N 1
ATOM 789 C CA . GLU A 1 98 ? 8.336 3.137 -12.68 1 96.38 98 GLU A CA 1
ATOM 790 C C . GLU A 1 98 ? 9.672 3.748 -12.25 1 96.38 98 GLU A C 1
ATOM 792 O O . GLU A 1 98 ? 10.352 4.395 -13.047 1 96.38 98 GLU A O 1
ATOM 797 N N . HIS A 1 99 ? 10.023 3.576 -10.977 1 96.12 99 HIS A N 1
ATOM 798 C CA . HIS A 1 99 ? 11.297 4.035 -10.438 1 96.12 99 HIS A CA 1
ATOM 799 C C . HIS A 1 99 ? 11.977 2.941 -9.617 1 96.12 99 HIS A C 1
ATOM 801 O O . HIS A 1 99 ? 11.305 2.193 -8.906 1 96.12 99 HIS A O 1
ATOM 807 N N . VAL A 1 100 ? 13.234 2.857 -9.812 1 97.06 100 VAL A N 1
ATOM 808 C CA . VAL A 1 100 ? 14.07 2.012 -8.969 1 97.06 100 VAL A CA 1
ATOM 809 C C . VAL A 1 100 ? 15.18 2.85 -8.328 1 97.06 100 VAL A C 1
ATOM 811 O O . VAL A 1 100 ? 16 3.432 -9.031 1 97.06 100 VAL A O 1
ATOM 814 N N . CYS A 1 101 ? 15.102 2.926 -7.039 1 96.69 101 CYS A N 1
ATOM 815 C CA . CYS A 1 101 ? 16.047 3.715 -6.262 1 96.69 101 CYS A CA 1
ATOM 816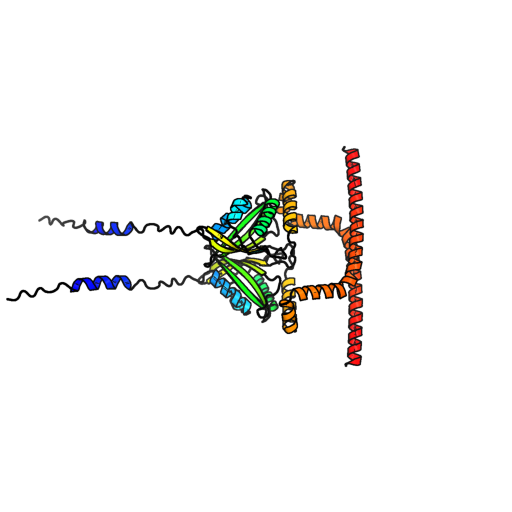 C C . CYS A 1 101 ? 16.922 2.816 -5.395 1 96.69 101 CYS A C 1
ATOM 818 O O . CYS A 1 101 ? 16.562 1.665 -5.133 1 96.69 101 CYS A O 1
ATOM 820 N N . GLU A 1 102 ? 18.047 3.334 -5.062 1 95.75 102 GLU A N 1
ATOM 821 C CA . GLU A 1 102 ? 18.922 2.578 -4.18 1 95.75 102 GLU A CA 1
ATOM 822 C C . GLU A 1 102 ? 19.609 3.494 -3.17 1 95.75 102 GLU A C 1
ATOM 824 O O . GLU A 1 102 ? 19.625 4.715 -3.342 1 95.75 102 GLU A O 1
ATOM 829 N N . ASP A 1 103 ? 19.969 2.91 -2.041 1 93 103 ASP A N 1
ATOM 830 C CA . ASP A 1 103 ? 20.766 3.66 -1.078 1 93 103 ASP A CA 1
ATOM 831 C C . ASP A 1 103 ? 22.188 3.115 -1.008 1 93 103 ASP A C 1
ATOM 833 O O . ASP A 1 103 ? 22.594 2.33 -1.862 1 93 103 ASP A O 1
ATOM 837 N N . ASP A 1 104 ? 22.891 3.697 -0.064 1 85.44 104 ASP A N 1
ATOM 838 C CA . ASP A 1 104 ? 24.297 3.322 0.027 1 85.44 104 ASP A CA 1
ATOM 839 C C . ASP A 1 104 ? 24.484 2.078 0.894 1 85.44 104 ASP A C 1
ATOM 841 O O . ASP A 1 104 ? 25.609 1.637 1.125 1 85.44 104 ASP A O 1
ATOM 845 N N . GLU A 1 105 ? 23.453 1.438 1.427 1 90.69 105 GLU A N 1
ATOM 846 C CA . GLU A 1 105 ? 23.531 0.288 2.324 1 90.69 105 GLU A CA 1
ATOM 847 C C . GLU A 1 105 ? 22.859 -0.938 1.703 1 90.69 105 GLU A C 1
ATOM 849 O O . GLU A 1 105 ? 22.219 -1.72 2.4 1 90.69 105 GLU A O 1
ATOM 854 N N . PHE A 1 106 ? 22.953 -1.065 0.406 1 93.12 106 PHE A N 1
ATOM 855 C CA . PHE A 1 106 ? 22.5 -2.219 -0.365 1 93.12 106 PHE A CA 1
ATOM 856 C C . PHE A 1 106 ? 20.984 -2.379 -0.263 1 93.12 106 PHE A C 1
ATOM 858 O O . PHE A 1 106 ? 20.484 -3.5 -0.178 1 93.12 106 PHE A O 1
ATOM 865 N N . THR A 1 107 ? 20.297 -1.331 -0.149 1 96.69 107 THR A N 1
ATOM 866 C CA . THR A 1 107 ? 18.844 -1.343 -0.164 1 96.69 107 THR A CA 1
ATOM 867 C C . THR A 1 107 ? 18.297 -0.707 -1.444 1 96.69 107 THR A C 1
ATOM 869 O O . THR A 1 107 ? 18.828 0.308 -1.906 1 96.69 107 THR A O 1
ATOM 872 N N . ALA A 1 108 ? 17.328 -1.334 -1.986 1 97.62 108 ALA A N 1
ATOM 873 C CA . ALA A 1 108 ? 16.672 -0.796 -3.178 1 97.62 108 ALA A CA 1
ATOM 874 C C . ALA A 1 108 ? 15.172 -0.618 -2.951 1 97.62 108 ALA A C 1
ATOM 876 O O . ALA A 1 108 ? 14.539 -1.438 -2.283 1 97.62 108 ALA A O 1
ATOM 877 N N . GLY A 1 109 ? 14.648 0.462 -3.361 1 97.94 109 GLY A N 1
ATOM 878 C CA . GLY A 1 109 ? 13.219 0.717 -3.41 1 97.94 109 GLY A CA 1
ATOM 879 C C . GLY A 1 109 ? 12.68 0.826 -4.824 1 97.94 109 GLY A C 1
ATOM 880 O O . GLY A 1 109 ? 13.328 1.398 -5.699 1 97.94 109 GLY A O 1
ATOM 881 N N . VAL A 1 110 ? 11.516 0.254 -5.051 1 98.38 110 VAL A N 1
ATOM 882 C CA . VAL A 1 110 ? 10.938 0.271 -6.391 1 98.38 110 VAL A CA 1
ATOM 883 C C . VAL A 1 110 ? 9.43 0.489 -6.301 1 98.38 110 VAL A C 1
ATOM 885 O O . VAL A 1 110 ? 8.773 -0.027 -5.395 1 98.38 110 VAL A O 1
ATOM 888 N N . ASN A 1 111 ? 8.891 1.274 -7.102 1 98.19 111 ASN A N 1
ATOM 889 C CA . ASN A 1 111 ? 7.445 1.334 -7.281 1 98.19 111 ASN A CA 1
ATOM 890 C C . ASN A 1 111 ? 7.023 0.757 -8.625 1 98.19 111 ASN A C 1
ATOM 892 O O . ASN A 1 111 ? 7.742 0.895 -9.617 1 98.19 111 ASN A O 1
ATOM 896 N N . TRP A 1 112 ? 5.926 0.095 -8.625 1 98.25 112 TRP A N 1
ATOM 897 C CA . TRP A 1 112 ? 5.492 -0.675 -9.781 1 98.25 112 TRP A CA 1
ATOM 898 C C . TRP A 1 112 ? 3.969 -0.717 -9.875 1 98.25 112 TRP A C 1
ATOM 900 O O . TRP A 1 112 ? 3.275 -0.307 -8.938 1 98.25 112 TRP A O 1
ATOM 910 N N . HIS A 1 113 ? 3.465 -1.088 -10.992 1 97.19 113 HIS A N 1
ATOM 911 C CA . HIS A 1 113 ? 2.074 -1.463 -11.219 1 97.19 113 HIS A CA 1
ATOM 912 C C . HIS A 1 113 ? 1.972 -2.654 -12.164 1 97.19 113 HIS A C 1
ATOM 914 O O . HIS A 1 113 ? 2.957 -3.031 -12.805 1 97.19 113 HIS A O 1
ATOM 920 N N . LEU A 1 114 ? 0.795 -3.271 -12.195 1 96.44 114 LEU A N 1
ATOM 921 C CA . LEU A 1 114 ? 0.581 -4.414 -13.078 1 96.44 114 LEU A CA 1
ATOM 922 C C . LEU A 1 114 ? -0.159 -3.992 -14.344 1 96.44 114 LEU A C 1
ATOM 924 O O . LEU A 1 114 ? -1.08 -3.174 -14.281 1 96.44 114 LEU A O 1
ATOM 928 N N . GLU A 1 115 ? 0.292 -4.574 -15.422 1 96.56 115 GLU A N 1
ATOM 929 C CA . GLU A 1 115 ? -0.403 -4.395 -16.688 1 96.56 115 GLU A CA 1
ATOM 930 C C . GLU A 1 115 ? -0.824 -5.738 -17.281 1 96.56 115 GLU A C 1
ATOM 932 O O . GLU A 1 115 ? -0.106 -6.73 -17.156 1 96.56 115 GLU A O 1
ATOM 937 N N . TRP A 1 116 ? -1.986 -5.746 -17.875 1 93.88 116 TRP A N 1
ATOM 938 C CA . TRP A 1 116 ? -2.41 -6.82 -18.766 1 93.88 116 TRP A CA 1
ATOM 939 C C . TRP A 1 116 ? -2.283 -6.395 -20.219 1 93.88 116 TRP A C 1
ATOM 941 O O . TRP A 1 116 ? -2.982 -5.48 -20.672 1 93.88 116 TRP A O 1
ATOM 951 N N . LYS A 1 117 ? -1.421 -6.957 -21 1 92.56 117 LYS A N 1
ATOM 952 C CA . LYS A 1 117 ? -1.13 -6.598 -22.391 1 92.56 117 LYS A CA 1
ATOM 953 C C . LYS A 1 117 ? -0.905 -5.094 -22.531 1 92.56 117 LYS A C 1
ATOM 955 O O . LYS A 1 117 ? -1.543 -4.441 -23.359 1 92.56 117 LYS A O 1
ATOM 960 N N . THR A 1 118 ? -0.219 -4.418 -21.688 1 91.31 118 THR A N 1
ATOM 961 C CA . THR A 1 118 ? 0.264 -3.041 -21.719 1 91.31 118 THR A CA 1
ATOM 962 C C . THR A 1 118 ? -0.769 -2.09 -21.125 1 91.31 118 THR A C 1
ATOM 964 O O . THR A 1 118 ? -0.575 -0.873 -21.125 1 91.31 118 THR A O 1
ATOM 967 N N . ILE A 1 119 ? -1.89 -2.633 -20.781 1 92.44 119 ILE A N 1
ATOM 968 C CA . ILE A 1 119 ? -2.9 -1.805 -20.125 1 92.44 119 ILE A CA 1
ATOM 969 C C . ILE A 1 119 ? -2.812 -1.975 -18.609 1 92.44 119 ILE A C 1
ATOM 971 O O . ILE A 1 119 ? -2.82 -3.1 -18.109 1 92.44 119 ILE A O 1
ATOM 975 N N . GLN A 1 120 ? -2.773 -0.935 -17.953 1 92.56 120 GLN A N 1
ATOM 976 C CA . GLN A 1 120 ? -2.639 -0.991 -16.5 1 92.56 120 GLN A CA 1
ATOM 977 C C . GLN A 1 120 ? -3.902 -1.547 -15.844 1 92.56 120 GLN A C 1
ATOM 979 O O . GLN A 1 120 ? -5.012 -1.11 -16.156 1 92.56 120 GLN A O 1
ATOM 984 N N . ILE A 1 121 ? -3.729 -2.545 -15.008 1 89.56 121 ILE A N 1
ATOM 985 C CA . ILE A 1 121 ? -4.812 -3.064 -14.18 1 89.56 121 ILE A CA 1
ATOM 986 C C . ILE A 1 121 ? -5.082 -2.109 -13.023 1 89.56 121 ILE A C 1
ATOM 988 O O . ILE A 1 121 ? -4.16 -1.727 -12.297 1 89.56 121 ILE A O 1
ATOM 992 N N . PRO A 1 122 ? -6.285 -1.648 -12.844 1 85.31 122 PRO A N 1
ATOM 993 C CA . PRO A 1 122 ? -6.578 -0.703 -11.766 1 85.31 122 PRO A CA 1
ATOM 994 C C . PRO A 1 122 ? -6.258 -1.268 -10.383 1 85.31 122 PRO A C 1
ATOM 996 O O . PRO A 1 122 ? -6.355 -2.479 -10.164 1 85.31 122 PRO A O 1
ATOM 999 N N . PHE A 1 123 ? -5.773 -0.428 -9.453 1 86.69 123 PHE A N 1
ATOM 1000 C CA . PHE A 1 123 ? -5.551 -0.715 -8.039 1 86.69 123 PHE A CA 1
ATOM 1001 C C . PHE A 1 123 ? -4.438 -1.742 -7.867 1 86.69 123 PHE A C 1
ATOM 1003 O O . PHE A 1 123 ? -4.535 -2.629 -7.016 1 86.69 123 PHE A O 1
ATOM 1010 N N . THR A 1 124 ? -3.48 -1.675 -8.719 1 91.81 124 THR A N 1
ATOM 1011 C CA . THR A 1 124 ? -2.381 -2.631 -8.617 1 91.81 124 THR A CA 1
ATOM 1012 C C . THR A 1 124 ? -1.053 -1.906 -8.414 1 91.81 124 THR A C 1
ATOM 1014 O O . THR A 1 124 ? 0.014 -2.486 -8.633 1 91.81 124 THR A O 1
ATOM 1017 N N . LYS A 1 125 ? -1.158 -0.678 -8.086 1 95.31 125 LYS A N 1
ATOM 1018 C CA . LYS A 1 125 ? 0.08 0.021 -7.754 1 95.31 125 LYS A CA 1
ATOM 1019 C C . LYS A 1 125 ? 0.682 -0.512 -6.457 1 95.31 125 LYS A C 1
ATOM 1021 O O . LYS A 1 125 ? -0.047 -0.881 -5.535 1 95.31 125 LYS A O 1
ATOM 1026 N N . GLY A 1 126 ? 1.945 -0.575 -6.422 1 96.69 126 GLY A N 1
ATOM 1027 C CA . GLY A 1 126 ? 2.633 -1.032 -5.227 1 96.69 126 GLY A CA 1
ATOM 1028 C C . GLY A 1 126 ? 4.047 -0.495 -5.105 1 96.69 126 GLY A C 1
ATOM 1029 O O . GLY A 1 126 ? 4.547 0.16 -6.023 1 96.69 126 GLY A O 1
ATOM 1030 N N . CYS A 1 127 ? 4.598 -0.646 -3.979 1 97.69 127 CYS A N 1
ATOM 1031 C CA . CYS A 1 127 ? 5.977 -0.285 -3.66 1 97.69 127 CYS A CA 1
ATOM 1032 C C . CYS A 1 127 ? 6.66 -1.39 -2.863 1 97.69 127 CYS A C 1
ATOM 1034 O O . CYS A 1 127 ? 6.035 -2.025 -2.012 1 97.69 127 CYS A O 1
ATOM 1036 N N . SER A 1 128 ? 7.906 -1.584 -3.188 1 98.25 128 SER A N 1
ATOM 1037 C CA . SER A 1 128 ? 8.688 -2.598 -2.484 1 98.25 128 SER A CA 1
ATOM 1038 C C . SER A 1 128 ? 10.062 -2.072 -2.111 1 98.25 128 SER A C 1
ATOM 1040 O O . SER A 1 128 ? 10.688 -1.334 -2.881 1 98.25 128 SER A O 1
ATOM 1042 N N . PHE A 1 129 ? 10.5 -2.451 -0.975 1 98.5 129 PHE A N 1
ATOM 1043 C CA . PHE A 1 129 ? 11.867 -2.195 -0.542 1 98.5 129 PHE A CA 1
ATOM 1044 C C . PHE A 1 129 ? 12.594 -3.5 -0.242 1 98.5 129 PHE A C 1
ATOM 1046 O O . PHE A 1 129 ? 12.039 -4.387 0.418 1 98.5 129 PHE A O 1
ATOM 1053 N N . TYR A 1 130 ? 13.797 -3.586 -0.739 1 98.31 130 TYR A N 1
ATOM 1054 C CA . TYR A 1 130 ? 14.602 -4.793 -0.609 1 98.31 130 TYR A CA 1
ATOM 1055 C C . TYR A 1 130 ? 15.945 -4.484 0.052 1 98.31 130 TYR A C 1
ATOM 1057 O O . TYR A 1 130 ? 16.688 -3.629 -0.423 1 98.31 130 TYR A O 1
ATOM 1065 N N . GLU A 1 131 ? 16.172 -5.109 1.15 1 97.69 131 GLU A N 1
ATOM 1066 C CA . GLU A 1 131 ? 17.516 -5.137 1.726 1 97.69 131 GLU A CA 1
ATOM 1067 C C . GLU A 1 131 ? 18.312 -6.316 1.191 1 97.69 131 GLU A C 1
ATOM 1069 O O . GLU A 1 131 ? 17.906 -7.469 1.336 1 97.69 131 GLU A O 1
ATOM 1074 N N . CYS A 1 132 ? 19.406 -5.977 0.628 1 96.62 132 CYS A N 1
ATOM 1075 C CA . CYS A 1 132 ? 20.219 -7.008 -0.012 1 96.62 132 CYS A CA 1
ATOM 1076 C C . CYS A 1 132 ? 21.531 -7.215 0.735 1 96.62 132 CYS A C 1
ATOM 1078 O O . CYS A 1 132 ? 21.938 -6.363 1.524 1 96.62 132 CYS A O 1
ATOM 1080 N N . SER A 1 133 ? 22.062 -8.383 0.562 1 93.31 133 SER A N 1
ATOM 1081 C CA . SER A 1 133 ? 23.391 -8.719 1.094 1 93.31 133 SER A CA 1
ATOM 1082 C C . SER A 1 133 ? 24.266 -9.367 0.029 1 93.31 133 SER A C 1
ATOM 1084 O O . SER A 1 133 ? 23.75 -9.992 -0.906 1 93.31 133 SER A O 1
ATOM 1086 N N . GLN A 1 134 ? 25.469 -9.117 0.206 1 88.81 134 GLN A N 1
ATOM 1087 C CA . GLN A 1 134 ? 26.422 -9.719 -0.726 1 88.81 134 GLN A CA 1
ATOM 1088 C C . GLN A 1 134 ? 26.781 -11.141 -0.309 1 88.81 134 GLN A C 1
ATOM 1090 O O . GLN A 1 134 ? 27.156 -11.383 0.836 1 88.81 134 GLN A O 1
ATOM 1095 N N . LYS A 1 135 ? 26.453 -12.016 -1.074 1 83.38 135 LYS A N 1
ATOM 1096 C CA . LYS A 1 135 ? 26.859 -13.406 -0.9 1 83.38 135 LYS A CA 1
ATOM 1097 C C . LYS A 1 135 ? 27.797 -13.852 -2.02 1 83.38 135 LYS A C 1
ATOM 1099 O O . LYS A 1 135 ? 27.359 -14.055 -3.154 1 83.38 135 LYS A O 1
ATOM 1104 N N . GLU A 1 136 ? 29.062 -13.961 -1.658 1 79.38 136 GLU A N 1
ATOM 1105 C CA . GLU A 1 136 ? 30.062 -14.289 -2.662 1 79.38 136 GLU A CA 1
ATOM 1106 C C . GLU A 1 136 ? 30.078 -13.258 -3.783 1 79.38 136 GLU A C 1
ATOM 1108 O O . GLU A 1 136 ? 30.281 -12.062 -3.531 1 79.38 136 GLU A O 1
ATOM 1113 N N . ASP A 1 137 ? 29.641 -13.648 -4.98 1 79.31 137 ASP A N 1
ATOM 1114 C CA . ASP A 1 137 ? 29.766 -12.742 -6.117 1 79.31 137 ASP A CA 1
ATOM 1115 C C . ASP A 1 137 ? 28.391 -12.273 -6.594 1 79.31 137 ASP A C 1
ATOM 1117 O O . ASP A 1 137 ? 28.25 -11.781 -7.719 1 79.31 137 ASP A O 1
ATOM 1121 N N . ARG A 1 138 ? 27.469 -12.5 -5.625 1 86.5 138 ARG A N 1
ATOM 1122 C CA . ARG A 1 138 ? 26.141 -12.078 -6.086 1 86.5 138 ARG A CA 1
ATOM 1123 C C . ARG A 1 138 ? 25.359 -11.414 -4.961 1 86.5 138 ARG A C 1
ATOM 1125 O O . ARG A 1 138 ? 25.656 -11.633 -3.783 1 86.5 138 ARG A O 1
ATOM 1132 N N . LEU A 1 139 ? 24.516 -10.523 -5.348 1 93.56 139 LEU A N 1
ATOM 1133 C CA . LEU A 1 139 ? 23.594 -9.914 -4.395 1 93.56 139 LEU A CA 1
ATOM 1134 C C . LEU A 1 139 ? 22.344 -10.75 -4.23 1 93.56 139 LEU A C 1
ATOM 1136 O O . LEU A 1 139 ? 21.812 -11.281 -5.211 1 93.56 139 LEU A O 1
ATOM 1140 N N . VAL A 1 140 ? 21.969 -10.938 -2.971 1 96.25 140 VAL A N 1
ATOM 1141 C CA . VAL A 1 140 ? 20.75 -11.672 -2.689 1 96.25 140 VAL A CA 1
ATOM 1142 C C . VAL A 1 140 ? 19.844 -10.844 -1.776 1 96.25 140 VAL A C 1
ATOM 1144 O O . VAL A 1 140 ? 20.328 -10.023 -0.99 1 96.25 140 VAL A O 1
ATOM 1147 N N . ILE A 1 141 ? 18.547 -11.07 -1.866 1 97.69 141 ILE A N 1
ATOM 1148 C CA . ILE A 1 141 ? 17.547 -10.359 -1.062 1 97.69 141 ILE A CA 1
ATOM 1149 C C . ILE A 1 141 ? 17.438 -11.008 0.313 1 97.69 141 ILE A C 1
ATOM 1151 O O . ILE A 1 141 ? 17.078 -12.188 0.422 1 97.69 141 ILE A O 1
ATOM 1155 N N . LYS A 1 142 ? 17.703 -10.25 1.296 1 97.75 142 LYS A N 1
ATOM 1156 C CA . LYS A 1 142 ? 17.625 -10.742 2.67 1 97.75 142 LYS A CA 1
ATOM 1157 C C . LYS A 1 142 ? 16.297 -10.367 3.314 1 97.75 142 LYS A C 1
ATOM 1159 O O . LYS A 1 142 ? 15.75 -11.133 4.117 1 97.75 142 LYS A O 1
ATOM 1164 N N . LYS A 1 143 ? 15.891 -9.188 3.055 1 98.06 143 LYS A N 1
ATOM 1165 C CA . LYS A 1 143 ? 14.633 -8.672 3.592 1 98.06 143 LYS A CA 1
ATOM 1166 C C . LYS A 1 143 ? 13.852 -7.906 2.525 1 98.06 143 LYS A C 1
ATOM 1168 O O . LYS A 1 143 ? 14.445 -7.211 1.696 1 98.06 143 LYS A O 1
ATOM 1173 N N . ALA A 1 144 ? 12.555 -8.094 2.557 1 98.44 144 ALA A N 1
ATOM 1174 C CA . ALA A 1 144 ? 11.695 -7.383 1.616 1 98.44 144 ALA A CA 1
ATOM 1175 C C . ALA A 1 144 ? 10.43 -6.875 2.305 1 98.44 144 ALA A C 1
ATOM 1177 O O . ALA A 1 144 ? 9.875 -7.555 3.172 1 98.44 144 ALA A O 1
ATOM 1178 N N . LEU A 1 145 ? 10.031 -5.703 1.97 1 98.25 145 LEU A N 1
ATOM 1179 C CA . LEU A 1 145 ? 8.758 -5.113 2.354 1 98.25 145 LEU A CA 1
ATOM 1180 C C . LEU A 1 145 ? 7.953 -4.711 1.122 1 98.25 145 LEU A C 1
ATOM 1182 O O . LEU A 1 145 ? 8.453 -3.98 0.261 1 98.25 145 LEU A O 1
ATOM 1186 N N . VAL A 1 146 ? 6.789 -5.246 1.017 1 97.56 146 VAL A N 1
ATOM 1187 C CA . VAL A 1 146 ? 5.922 -4.949 -0.118 1 97.56 146 VAL A CA 1
ATOM 1188 C C . VAL A 1 146 ? 4.625 -4.309 0.376 1 97.56 146 VAL A C 1
ATOM 1190 O O . VAL A 1 146 ? 3.959 -4.848 1.265 1 97.56 146 VAL A O 1
ATOM 1193 N N . VAL A 1 147 ? 4.285 -3.211 -0.144 1 96.75 147 VAL A N 1
ATOM 1194 C CA . VAL A 1 147 ? 3.033 -2.52 0.148 1 96.75 147 VAL A CA 1
ATOM 1195 C C . VAL A 1 147 ? 2.24 -2.318 -1.142 1 96.75 147 VAL A C 1
ATOM 1197 O O . VAL A 1 147 ? 2.762 -1.781 -2.121 1 96.75 147 VAL A O 1
ATOM 1200 N N . ILE A 1 148 ? 1.034 -2.744 -1.146 1 94.62 148 ILE A N 1
ATOM 1201 C CA . ILE A 1 148 ? 0.194 -2.68 -2.336 1 94.62 148 ILE A CA 1
ATOM 1202 C C . ILE A 1 148 ? -1.016 -1.787 -2.064 1 94.62 148 ILE A C 1
ATOM 1204 O O . ILE A 1 148 ? -1.569 -1.8 -0.963 1 94.62 148 ILE A O 1
ATOM 1208 N N . GLU A 1 149 ? -1.435 -1.104 -3.039 1 91.38 149 GLU A N 1
ATOM 1209 C CA . GLU A 1 149 ? -2.596 -0.222 -2.951 1 91.38 149 GLU A CA 1
ATOM 1210 C C . GLU A 1 149 ? -3.863 -1.008 -2.629 1 91.38 149 GLU A C 1
ATOM 1212 O O . GLU A 1 149 ? -4.074 -2.1 -3.162 1 91.38 149 GLU A O 1
ATOM 1217 N N . SER A 1 150 ? -4.652 -0.452 -1.758 1 85.44 150 SER A N 1
ATOM 1218 C CA . SER A 1 150 ? -5.945 -1.044 -1.432 1 85.44 150 SER A CA 1
ATOM 1219 C C . SER A 1 150 ? -7.02 -0.613 -2.428 1 85.44 150 SER A C 1
ATOM 1221 O O . SER A 1 150 ? -7.027 0.533 -2.879 1 85.44 150 SER A O 1
ATOM 1223 N N . PRO A 1 151 ? -7.898 -1.566 -2.777 1 77.5 151 PRO A N 1
ATOM 1224 C CA . PRO A 1 151 ? -9.039 -1.134 -3.586 1 77.5 151 PRO A CA 1
ATOM 1225 C C . PRO A 1 151 ? -10 -0.228 -2.816 1 77.5 151 PRO A C 1
ATOM 1227 O O . PRO A 1 151 ? -10.82 0.468 -3.422 1 77.5 151 PRO A O 1
ATOM 1230 N N . ILE A 1 152 ? -9.898 -0.311 -1.535 1 75.44 152 ILE A N 1
ATOM 1231 C CA . ILE A 1 152 ? -10.703 0.558 -0.68 1 75.44 152 ILE A CA 1
ATOM 1232 C C . ILE A 1 152 ? -9.977 1.888 -0.475 1 75.44 152 ILE A C 1
ATOM 1234 O O . ILE A 1 152 ? -8.844 1.919 0.011 1 75.44 152 ILE A O 1
ATOM 1238 N N . LYS A 1 153 ? -10.625 2.949 -0.848 1 81.75 153 LYS A N 1
ATOM 1239 C CA . LYS A 1 153 ? -10.07 4.297 -0.733 1 81.75 153 LYS A CA 1
ATOM 1240 C C . LYS A 1 153 ? -10.883 5.141 0.249 1 81.75 153 LYS A C 1
ATOM 1242 O O . LYS A 1 153 ? -11.859 5.785 -0.137 1 81.75 153 LYS A O 1
ATOM 1247 N N . PRO A 1 154 ? -10.414 5.219 1.403 1 76.69 154 PRO A N 1
ATOM 1248 C CA . PRO A 1 154 ? -11.219 5.914 2.414 1 76.69 154 PRO A CA 1
ATOM 1249 C C . PRO A 1 154 ? -11.156 7.434 2.275 1 76.69 154 PRO A C 1
ATOM 1251 O O . PRO A 1 154 ? -12.008 8.141 2.818 1 76.69 154 PRO A O 1
ATOM 1254 N N . GLY A 1 155 ? -10.141 7.914 1.587 1 82.19 155 GLY A N 1
ATOM 1255 C CA . GLY A 1 155 ? -10.031 9.352 1.39 1 82.19 155 GLY A CA 1
ATOM 1256 C C . GLY A 1 155 ? -9.812 10.117 2.682 1 82.19 155 GLY A C 1
ATOM 1257 O O . GLY A 1 155 ? -8.984 9.727 3.504 1 82.19 155 GLY A O 1
ATOM 1258 N N . GLY A 1 156 ? -10.539 11.156 2.859 1 80.12 156 GLY A N 1
ATOM 1259 C CA . GLY A 1 156 ? -10.352 12.055 3.986 1 80.12 156 GLY A CA 1
ATOM 1260 C C . GLY A 1 156 ? -10.719 11.43 5.32 1 80.12 156 GLY A C 1
ATOM 1261 O O . GLY A 1 156 ? -10.32 11.93 6.375 1 80.12 156 GLY A O 1
ATOM 1262 N N . ILE A 1 157 ? -11.477 10.344 5.309 1 81.06 157 ILE A N 1
ATOM 1263 C CA . ILE A 1 157 ? -11.906 9.68 6.535 1 81.06 157 ILE A CA 1
ATOM 1264 C C . ILE A 1 157 ? -10.688 9.156 7.293 1 81.06 157 ILE A C 1
ATOM 1266 O O . ILE A 1 157 ? -10.68 9.125 8.523 1 81.06 157 ILE A O 1
ATOM 1270 N N . VAL A 1 158 ? -9.648 8.828 6.609 1 83.44 158 VAL A N 1
ATOM 1271 C CA . VAL A 1 158 ? -8.445 8.305 7.234 1 83.44 158 VAL A CA 1
ATOM 1272 C C . VAL A 1 158 ? -7.816 9.367 8.141 1 83.44 158 VAL A C 1
ATOM 1274 O O . VAL A 1 158 ? -7.316 9.055 9.219 1 83.44 158 VAL A O 1
ATOM 1277 N N . LEU A 1 159 ? -7.859 10.594 7.688 1 86.5 159 LEU A N 1
ATOM 1278 C CA . LEU A 1 159 ? -7.281 11.68 8.469 1 86.5 159 LEU A CA 1
ATOM 1279 C C . LEU A 1 159 ? -8.102 11.945 9.727 1 86.5 159 LEU A C 1
ATOM 1281 O O . LEU A 1 159 ? -7.539 12.195 10.797 1 86.5 159 LEU A O 1
ATOM 1285 N N . THR A 1 160 ? -9.406 11.867 9.531 1 82.31 160 THR A N 1
ATOM 1286 C CA . THR A 1 160 ? -10.297 12.016 10.68 1 82.31 160 THR A CA 1
ATOM 1287 C C . THR A 1 160 ? -10.078 10.883 11.68 1 82.31 160 THR A C 1
ATOM 1289 O O . THR A 1 160 ? -10.016 11.117 12.883 1 82.31 160 THR A O 1
ATOM 1292 N N . LEU A 1 161 ? -9.953 9.75 11.172 1 80.94 161 LEU A N 1
ATOM 1293 C CA . LEU A 1 161 ? -9.703 8.594 12.023 1 80.94 161 LEU A CA 1
ATOM 1294 C C . LEU A 1 161 ? -8.367 8.734 12.758 1 80.94 161 LEU A C 1
ATOM 1296 O O . LEU A 1 161 ? -8.289 8.461 13.953 1 80.94 161 LEU A O 1
ATOM 1300 N N . LEU A 1 162 ? -7.41 9.156 12.062 1 86.69 162 LEU A N 1
ATOM 1301 C CA . LEU A 1 162 ? -6.109 9.375 12.688 1 86.69 162 LEU A CA 1
ATOM 1302 C C . LEU A 1 162 ? -6.219 10.391 13.82 1 86.69 162 LEU A C 1
ATOM 1304 O O . LEU A 1 162 ? -5.691 10.164 14.914 1 86.69 162 LEU A O 1
ATOM 1308 N N . ASN A 1 163 ? -6.895 11.461 13.523 1 86.56 163 ASN A N 1
ATOM 1309 C CA . ASN A 1 163 ?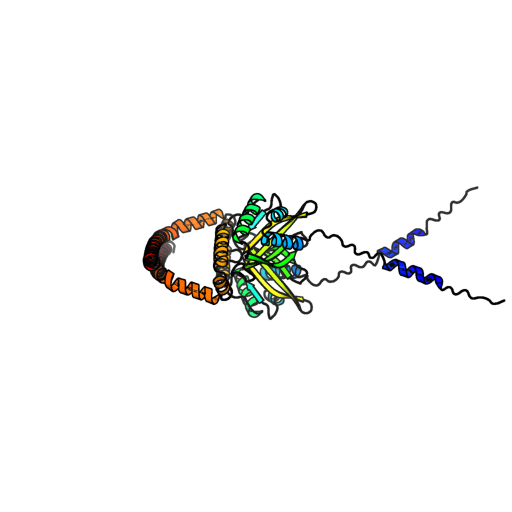 -7.102 12.5 14.531 1 86.56 163 ASN A CA 1
ATOM 1310 C C . ASN A 1 163 ? -7.785 11.938 15.773 1 86.56 163 ASN A C 1
ATOM 1312 O O . ASN A 1 163 ? -7.352 12.203 16.891 1 86.56 163 ASN A O 1
ATOM 1316 N N . ASN A 1 164 ? -8.781 11.195 15.539 1 81.69 164 ASN A N 1
ATOM 1317 C CA . ASN A 1 164 ? -9.547 10.633 16.641 1 81.69 164 ASN A CA 1
ATOM 1318 C C . ASN A 1 164 ? -8.711 9.625 17.438 1 81.69 164 ASN A C 1
ATOM 1320 O O . ASN A 1 164 ? -8.711 9.648 18.672 1 81.69 164 ASN A O 1
ATOM 1324 N N . VAL A 1 165 ? -8.023 8.781 16.781 1 81.19 165 VAL A N 1
ATOM 1325 C CA . VAL A 1 165 ? -7.203 7.758 17.422 1 81.19 165 VAL A CA 1
ATOM 1326 C C . VAL A 1 165 ? -6.09 8.422 18.234 1 81.19 165 VAL A C 1
ATOM 1328 O O . VAL A 1 165 ? -5.828 8.039 19.375 1 81.19 165 VAL A O 1
ATOM 1331 N N . THR A 1 166 ? -5.539 9.391 17.656 1 87.75 166 THR A N 1
ATOM 1332 C CA . THR A 1 166 ? -4.48 10.117 18.344 1 87.75 166 THR A CA 1
ATOM 1333 C C . THR A 1 166 ? -5.02 10.789 19.594 1 87.75 166 THR A C 1
ATOM 1335 O O . THR A 1 166 ? -4.391 10.734 20.656 1 87.75 166 THR A O 1
ATOM 1338 N N . ALA A 1 167 ? -6.168 11.391 19.469 1 83.56 167 ALA A N 1
ATOM 1339 C CA . ALA A 1 167 ? -6.797 12.039 20.609 1 83.56 167 ALA A CA 1
ATOM 1340 C C . ALA A 1 167 ? -7.07 11.031 21.719 1 83.56 167 ALA A C 1
ATOM 1342 O O . ALA A 1 167 ? -6.809 11.305 22.891 1 83.56 167 ALA A O 1
ATOM 1343 N N . ILE A 1 168 ? -7.57 9.891 21.375 1 78.94 168 ILE A N 1
ATOM 1344 C CA . ILE A 1 168 ? -7.879 8.844 22.328 1 78.94 168 ILE A CA 1
ATOM 1345 C C . ILE A 1 168 ? -6.594 8.359 23 1 78.94 168 ILE A C 1
ATOM 1347 O O . ILE A 1 168 ? -6.547 8.211 24.219 1 78.94 168 ILE A O 1
ATOM 1351 N N . PHE A 1 169 ? -5.602 8.102 22.234 1 84.69 169 PHE A N 1
ATOM 1352 C CA . PHE A 1 169 ? -4.32 7.648 22.766 1 84.69 169 PHE A CA 1
ATOM 1353 C C . PHE A 1 169 ? -3.754 8.672 23.75 1 84.69 169 PHE A C 1
ATOM 1355 O O . PHE A 1 169 ? -3.234 8.305 24.812 1 84.69 169 PHE A O 1
ATOM 1362 N N . ASP A 1 170 ? -3.877 9.969 23.406 1 88.19 170 ASP A N 1
ATOM 1363 C CA . ASP A 1 170 ? -3.332 11.039 24.234 1 88.19 170 ASP A CA 1
ATOM 1364 C C . ASP A 1 170 ? -4.125 11.18 25.531 1 88.19 170 ASP A C 1
ATOM 1366 O O . ASP A 1 170 ? -3.562 11.523 26.578 1 88.19 170 ASP A O 1
ATOM 1370 N N . ASP A 1 171 ? -5.395 10.906 25.438 1 82.25 171 ASP A N 1
ATOM 1371 C CA . ASP A 1 171 ? -6.262 11.023 26.609 1 82.25 171 ASP A CA 1
ATOM 1372 C C . ASP A 1 171 ? -6.059 9.852 27.562 1 82.25 171 ASP A C 1
ATOM 1374 O O . ASP A 1 171 ? -6.223 9.992 28.781 1 82.25 171 ASP A O 1
ATOM 1378 N N . PHE A 1 172 ? -5.746 8.633 26.984 1 83.75 172 PHE A N 1
ATOM 1379 C CA . PHE A 1 172 ? -5.566 7.422 27.781 1 83.75 172 PHE A CA 1
ATOM 1380 C C . PHE A 1 172 ? -4.234 6.762 27.453 1 83.75 172 PHE A C 1
ATOM 1382 O O . PHE A 1 172 ? -4.199 5.641 26.953 1 83.75 172 PHE A O 1
ATOM 1389 N N . PRO A 1 173 ? -3.123 7.32 27.875 1 83.69 173 PRO A N 1
ATOM 1390 C CA . PRO A 1 173 ? -1.796 6.871 27.438 1 83.69 173 PRO A CA 1
ATOM 1391 C C . PRO A 1 173 ? -1.461 5.465 27.938 1 83.69 173 PRO A C 1
ATOM 1393 O O . PRO A 1 173 ? -0.849 4.68 27.203 1 83.69 173 PRO A O 1
ATOM 1396 N N . LYS A 1 174 ? -1.835 5.141 29.141 1 81.75 174 LYS A N 1
ATOM 1397 C CA . LYS A 1 174 ? -1.528 3.814 29.672 1 81.75 174 LYS A CA 1
ATOM 1398 C C . LYS A 1 174 ? -2.287 2.73 28.906 1 81.75 174 LYS A C 1
ATOM 1400 O O . LYS A 1 174 ? -1.717 1.693 28.562 1 81.75 174 LYS A O 1
ATOM 1405 N N . ALA A 1 175 ? -3.553 3.035 28.688 1 74.69 175 ALA A N 1
ATOM 1406 C CA . ALA A 1 175 ? -4.363 2.1 27.906 1 74.69 175 ALA A CA 1
ATOM 1407 C C . ALA A 1 175 ? -3.844 1.974 26.484 1 74.69 175 ALA A C 1
ATOM 1409 O O . ALA A 1 175 ? -3.811 0.875 25.922 1 74.69 175 ALA A O 1
ATOM 1410 N N . ALA A 1 176 ? -3.436 3.086 25.891 1 79.06 176 ALA A N 1
ATOM 1411 C CA . ALA A 1 176 ? -2.904 3.102 24.531 1 79.06 176 ALA A CA 1
ATOM 1412 C C . ALA A 1 176 ? -1.644 2.248 24.422 1 79.06 176 ALA A C 1
ATOM 1414 O O . ALA A 1 176 ? -1.504 1.449 23.5 1 79.06 176 ALA A O 1
ATOM 1415 N N . GLU A 1 177 ? -0.793 2.41 25.406 1 84 177 GLU A N 1
ATOM 1416 C CA . GLU A 1 177 ? 0.44 1.63 25.438 1 84 177 GLU A CA 1
ATOM 1417 C C . GLU A 1 177 ? 0.145 0.136 25.531 1 84 177 GLU A C 1
ATOM 1419 O O . GLU A 1 177 ? 0.785 -0.675 24.859 1 84 177 GLU A O 1
ATOM 1424 N N . TRP A 1 178 ? -0.771 -0.156 26.406 1 76.12 178 TRP A N 1
ATOM 1425 C CA . TRP A 1 178 ? -1.158 -1.553 26.578 1 76.12 178 TRP A CA 1
ATOM 1426 C C . TRP A 1 178 ? -1.735 -2.119 25.281 1 76.12 178 TRP A C 1
ATOM 1428 O O . TRP A 1 178 ? -1.406 -3.24 24.891 1 76.12 178 TRP A O 1
ATOM 1438 N N . LEU A 1 179 ? -2.541 -1.332 24.578 1 75.25 179 LEU A N 1
ATOM 1439 C CA . LEU A 1 179 ? -3.184 -1.741 23.328 1 75.25 179 LEU A CA 1
ATOM 1440 C C . LEU A 1 179 ? -2.152 -1.943 22.234 1 75.25 179 LEU A C 1
ATOM 1442 O O . LEU A 1 179 ? -2.203 -2.938 21.5 1 75.25 179 LEU A O 1
ATOM 1446 N N . LEU A 1 180 ? -1.257 -1.069 22.125 1 79.38 180 LEU A N 1
ATOM 1447 C CA . LEU A 1 180 ? -0.295 -1.084 21.031 1 79.38 180 LEU A CA 1
ATOM 1448 C C . LEU A 1 180 ? 0.771 -2.15 21.266 1 79.38 180 LEU A C 1
ATOM 1450 O O . LEU A 1 180 ? 1.318 -2.701 20.297 1 79.38 180 LEU A O 1
ATOM 1454 N N . LYS A 1 181 ? 1.068 -2.461 22.469 1 78.5 181 LYS A N 1
ATOM 1455 C CA . LYS A 1 181 ? 2.105 -3.439 22.781 1 78.5 181 LYS A CA 1
ATOM 1456 C C . LYS A 1 181 ? 1.536 -4.855 22.812 1 78.5 181 LYS A C 1
ATOM 1458 O O . LYS A 1 181 ? 2.285 -5.832 22.766 1 78.5 181 LYS A O 1
ATOM 1463 N N . SER A 1 182 ? 0.237 -4.914 22.984 1 68.81 182 SER A N 1
ATOM 1464 C CA . SER A 1 182 ? -0.361 -6.246 23.062 1 68.81 182 SER A CA 1
ATOM 1465 C C . SER A 1 182 ? -1.393 -6.453 21.953 1 68.81 182 SER A C 1
ATOM 1467 O O . SER A 1 182 ? -2.598 -6.434 22.219 1 68.81 182 SER A O 1
ATOM 1469 N N . PRO A 1 183 ? -0.946 -6.617 20.703 1 60.31 183 PRO A N 1
ATOM 1470 C CA . PRO A 1 183 ? -1.909 -6.707 19.594 1 60.31 183 PRO A CA 1
ATOM 1471 C C . PRO A 1 183 ? -2.951 -7.805 19.812 1 60.31 183 PRO A C 1
ATOM 1473 O O . PRO A 1 183 ? -4.102 -7.66 19.391 1 60.31 183 PRO A O 1
ATOM 1476 N N . HIS A 1 184 ? -2.486 -8.828 20.5 1 60.78 184 HIS A N 1
ATOM 1477 C CA . HIS A 1 184 ? -3.418 -9.906 20.844 1 60.78 184 HIS A CA 1
ATOM 1478 C C . HIS A 1 184 ? -4.555 -9.391 21.719 1 60.78 184 HIS A C 1
ATOM 1480 O O . HIS A 1 184 ? -5.695 -9.844 21.594 1 60.78 184 HIS A O 1
ATOM 1486 N N . VAL A 1 185 ? -4.191 -8.469 22.438 1 58.78 185 VAL A N 1
ATOM 1487 C CA . VAL A 1 185 ? -5.195 -7.91 23.344 1 58.78 185 VAL A CA 1
ATOM 1488 C C . VAL A 1 185 ? -6.215 -7.098 22.547 1 58.78 185 VAL A C 1
ATOM 1490 O O . VAL A 1 185 ? -7.414 -7.16 22.828 1 58.78 185 VAL A O 1
ATOM 1493 N N . ILE A 1 186 ? -5.629 -6.359 21.609 1 56 186 ILE A N 1
ATOM 1494 C CA . ILE A 1 186 ? -6.543 -5.613 20.75 1 56 186 ILE A CA 1
ATOM 1495 C C . ILE A 1 186 ? -7.504 -6.578 20.062 1 56 186 ILE A C 1
ATOM 1497 O O . ILE A 1 186 ? -8.711 -6.328 20 1 56 186 ILE A O 1
ATOM 1501 N N . MET A 1 187 ? -6.863 -7.562 19.547 1 58.88 187 MET A N 1
ATOM 1502 C CA . MET A 1 187 ? -7.695 -8.555 18.875 1 58.88 187 MET A CA 1
ATOM 1503 C C . MET A 1 187 ? -8.695 -9.172 19.859 1 58.88 187 MET A C 1
ATOM 1505 O O . MET A 1 187 ? -9.859 -9.367 19.516 1 58.88 187 MET A O 1
ATOM 1509 N N . GLN A 1 188 ? -8.195 -9.547 21 1 58.28 188 GLN A N 1
ATOM 1510 C CA . GLN A 1 188 ? -9.07 -10.125 22.016 1 58.28 188 GLN A CA 1
ATOM 1511 C C . GLN A 1 188 ? -10.156 -9.141 22.438 1 58.28 188 GLN A C 1
ATOM 1513 O O . GLN A 1 188 ? -11.312 -9.516 22.609 1 58.28 188 GLN A O 1
ATOM 1518 N N . PHE A 1 189 ? -9.688 -7.98 22.578 1 54.59 189 PHE A N 1
ATOM 1519 C CA . PHE A 1 189 ? -10.625 -6.93 22.969 1 54.59 189 PHE A CA 1
ATOM 1520 C C . PHE A 1 189 ? -11.648 -6.688 21.859 1 54.59 189 PHE A C 1
ATOM 1522 O O . PHE A 1 189 ? -12.852 -6.617 22.141 1 54.59 189 PHE A O 1
ATOM 1529 N N . CYS A 1 190 ? -11.125 -6.547 20.656 1 58.22 190 CYS A N 1
ATOM 1530 C CA . CYS A 1 190 ? -12.047 -6.359 19.547 1 58.22 190 CYS A CA 1
ATOM 1531 C C . CYS A 1 190 ? -12.992 -7.547 19.422 1 58.22 190 CYS A C 1
ATOM 1533 O O . CYS A 1 190 ? -14.188 -7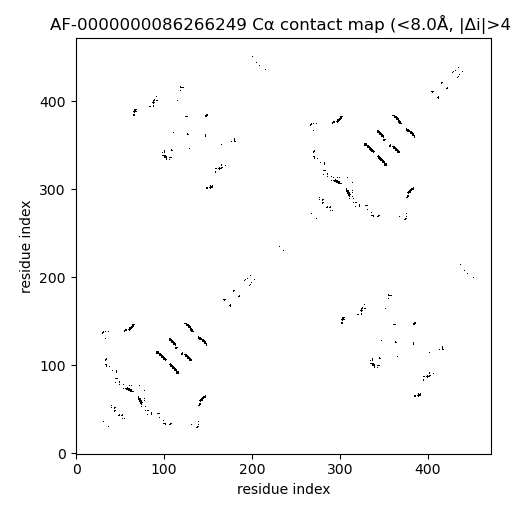.371 19.156 1 58.22 190 CYS A O 1
ATOM 1535 N N . SER A 1 191 ? -12.453 -8.711 19.641 1 63.25 191 SER A N 1
ATOM 1536 C CA . SER A 1 191 ? -13.273 -9.914 19.609 1 63.25 191 SER A CA 1
ATOM 1537 C C . SER A 1 191 ? -14.305 -9.906 20.719 1 63.25 191 SER A C 1
ATOM 1539 O O . SER A 1 191 ? -15.461 -10.297 20.516 1 63.25 191 SER A O 1
ATOM 1541 N N . LYS A 1 192 ? -13.852 -9.5 21.844 1 58.78 192 LYS A N 1
ATOM 1542 C CA . LYS A 1 192 ? -14.773 -9.438 22.969 1 58.78 192 LYS A CA 1
ATOM 1543 C C . LYS A 1 192 ? -15.852 -8.383 22.75 1 58.78 192 LYS A C 1
ATOM 1545 O O . LYS A 1 192 ? -17.016 -8.609 23.047 1 58.78 192 LYS A O 1
ATOM 1550 N N . ILE A 1 193 ? -15.398 -7.301 22.297 1 53.59 193 ILE A N 1
ATOM 1551 C CA . ILE A 1 193 ? -16.359 -6.246 21.984 1 53.59 193 ILE A CA 1
ATOM 1552 C C . ILE A 1 193 ? -17.312 -6.727 20.891 1 53.59 193 ILE A C 1
ATOM 1554 O O . ILE A 1 193 ? -18.531 -6.535 21 1 53.59 193 ILE A O 1
ATOM 1558 N N . TYR A 1 194 ? -16.703 -7.277 19.922 1 56.56 194 TYR A N 1
ATOM 1559 C CA . TYR A 1 194 ? -17.531 -7.828 18.859 1 56.56 194 TYR A CA 1
ATOM 1560 C C . TYR A 1 194 ? -18.516 -8.859 19.406 1 56.56 194 TYR A C 1
ATOM 1562 O O . TYR A 1 194 ? -19.719 -8.805 19.125 1 56.56 194 TYR A O 1
ATOM 1570 N N . ARG A 1 195 ? -18.047 -9.766 20.156 1 61.53 195 ARG A N 1
ATOM 1571 C CA . ARG A 1 195 ? -18.859 -10.852 20.672 1 61.53 195 ARG A CA 1
ATOM 1572 C C . ARG A 1 195 ? -19.938 -10.328 21.625 1 61.53 195 ARG A C 1
ATOM 1574 O O . ARG A 1 195 ? -21.062 -10.812 21.625 1 61.53 195 ARG A O 1
ATOM 1581 N N . ARG A 1 196 ? -19.516 -9.375 22.312 1 59.38 196 ARG A N 1
ATOM 1582 C CA . ARG A 1 196 ? -20.406 -8.922 23.375 1 59.38 196 ARG A CA 1
ATOM 1583 C C . ARG A 1 196 ? -21.359 -7.848 22.859 1 59.38 196 ARG A C 1
ATOM 1585 O O . ARG A 1 196 ? -22.531 -7.82 23.234 1 59.38 196 ARG A O 1
ATOM 1592 N N . LEU A 1 197 ? -20.781 -7.02 22 1 55.5 197 LEU A N 1
ATOM 1593 C CA . LEU A 1 197 ? -21.578 -5.84 21.688 1 55.5 197 LEU A CA 1
ATOM 1594 C C . LEU A 1 197 ? -22.156 -5.934 20.281 1 55.5 197 LEU A C 1
ATOM 1596 O O . LEU A 1 197 ? -23.234 -5.395 20 1 55.5 197 LEU A O 1
ATOM 1600 N N . VAL A 1 198 ? -21.406 -6.594 19.5 1 56.09 198 VAL A N 1
ATOM 1601 C CA . VAL A 1 198 ? -21.781 -6.523 18.094 1 56.09 198 VAL A CA 1
ATOM 1602 C C . VAL A 1 198 ? -22.422 -7.836 17.672 1 56.09 198 VAL A C 1
ATOM 1604 O O . VAL A 1 198 ? -23.484 -7.836 17.031 1 56.09 198 VAL A O 1
ATOM 1607 N N . ALA A 1 199 ? -21.859 -8.906 18.141 1 63.12 199 ALA A N 1
ATOM 1608 C CA . ALA A 1 199 ? -22.25 -10.234 17.672 1 63.12 199 ALA A CA 1
ATOM 1609 C C . ALA A 1 199 ? -23.719 -10.523 17.984 1 63.12 199 ALA A C 1
ATOM 1611 O O . ALA A 1 199 ? -24.438 -11.039 17.125 1 63.12 199 ALA A O 1
ATOM 1612 N N . PRO A 1 200 ? -24.109 -10.219 19.125 1 61.25 200 PRO A N 1
ATOM 1613 C CA . PRO A 1 200 ? -25.5 -10.539 19.438 1 61.25 200 PRO A CA 1
ATOM 1614 C C . PRO A 1 200 ? -26.484 -9.82 18.516 1 61.25 200 PRO A C 1
ATOM 1616 O O . PRO A 1 200 ? -27.594 -10.32 18.281 1 61.25 200 PRO A O 1
ATOM 1619 N N . PHE A 1 201 ? -26.078 -8.805 18.031 1 58.44 201 PHE A N 1
ATOM 1620 C CA . PHE A 1 201 ? -26.969 -8.039 17.156 1 58.44 201 PHE A CA 1
ATOM 1621 C C . PHE A 1 201 ? -26.688 -8.359 15.688 1 58.44 201 PHE A C 1
ATOM 1623 O O . PHE A 1 201 ? -27.609 -8.438 14.883 1 58.44 201 PHE A O 1
ATOM 1630 N N . VAL A 1 202 ? -25.375 -8.531 15.422 1 58.81 202 VAL A N 1
ATOM 1631 C CA . VAL A 1 202 ? -24.969 -8.703 14.031 1 58.81 202 VAL A CA 1
ATOM 1632 C C . VAL A 1 202 ? -25.203 -10.156 13.602 1 58.81 202 VAL A C 1
ATOM 1634 O O . VAL A 1 202 ? -25.641 -10.414 12.477 1 58.81 202 VAL A O 1
ATOM 1637 N N . ASN A 1 203 ? -24.984 -11.031 14.508 1 63.94 203 ASN A N 1
ATOM 1638 C CA . ASN A 1 203 ? -25.031 -12.438 14.125 1 63.94 203 ASN A CA 1
ATOM 1639 C C . ASN A 1 203 ? -26.422 -12.844 13.648 1 63.94 203 ASN A C 1
ATOM 1641 O O . ASN A 1 203 ? -26.562 -13.477 12.602 1 63.94 203 ASN A O 1
ATOM 1645 N N . PRO A 1 204 ? -27.406 -12.539 14.43 1 62.44 204 PRO A N 1
ATOM 1646 C CA . PRO A 1 204 ? -28.734 -12.875 13.914 1 62.44 204 PRO A CA 1
ATOM 1647 C C . PRO A 1 204 ? -29.047 -12.172 12.602 1 62.44 204 PRO A C 1
ATOM 1649 O O . PRO A 1 204 ? -29.688 -12.758 11.719 1 62.44 204 PRO A O 1
ATOM 1652 N N . LEU A 1 205 ? -28.609 -11.023 12.469 1 58.91 205 LEU A N 1
ATOM 1653 C CA . LEU A 1 205 ? -28.828 -10.273 11.242 1 58.91 205 LEU A CA 1
ATOM 1654 C C . LEU A 1 205 ? -28.047 -10.875 10.078 1 58.91 205 LEU A C 1
ATOM 1656 O O . LEU A 1 205 ? -28.578 -11.039 8.984 1 58.91 205 LEU A O 1
ATOM 1660 N N . LEU A 1 206 ? -26.828 -11.125 10.383 1 61.66 206 LEU A N 1
ATOM 1661 C CA . LEU A 1 206 ? -25.984 -11.75 9.367 1 61.66 206 LEU A CA 1
ATOM 1662 C C . LEU A 1 206 ? -26.531 -13.117 8.977 1 61.66 206 LEU A C 1
ATOM 1664 O O . LEU A 1 206 ? -26.531 -13.477 7.793 1 61.66 206 LEU A O 1
ATOM 1668 N N . ALA A 1 207 ? -26.938 -13.844 9.969 1 65 207 ALA A N 1
ATOM 1669 C CA . ALA A 1 207 ? -27.562 -15.125 9.672 1 65 207 ALA A CA 1
ATOM 1670 C C . ALA A 1 207 ? -28.797 -14.953 8.781 1 65 207 ALA A C 1
ATOM 1672 O O . ALA A 1 207 ? -29 -15.727 7.844 1 65 207 ALA A O 1
ATOM 1673 N N . GLY A 1 208 ? -29.516 -14.023 9.031 1 60.34 208 GLY A N 1
ATOM 1674 C CA . GLY A 1 208 ? -30.656 -13.711 8.18 1 60.34 208 GLY A CA 1
ATOM 1675 C C . GLY A 1 208 ? -30.25 -13.32 6.77 1 60.34 208 GLY A C 1
ATOM 1676 O O . GLY A 1 208 ? -30.875 -13.766 5.801 1 60.34 208 GLY A O 1
ATOM 1677 N N . TYR A 1 209 ? -29.188 -12.555 6.762 1 57.78 209 TYR A N 1
ATOM 1678 C CA . TYR A 1 209 ? -28.688 -12.133 5.461 1 57.78 209 TYR A CA 1
ATOM 1679 C C . TYR A 1 209 ? -28.156 -13.32 4.668 1 57.78 209 TYR A C 1
ATOM 1681 O O . TYR A 1 209 ? -28.422 -13.445 3.471 1 57.78 209 TYR A O 1
ATOM 1689 N N . ILE A 1 210 ? -27.5 -14.07 5.387 1 61.25 210 ILE A N 1
ATOM 1690 C CA . ILE A 1 210 ? -26.953 -15.25 4.727 1 61.25 210 ILE A CA 1
ATOM 1691 C C . ILE A 1 210 ? -28.078 -16.141 4.238 1 61.25 210 ILE A C 1
ATOM 1693 O O . ILE A 1 210 ? -28.047 -16.656 3.115 1 61.25 210 ILE A O 1
ATOM 1697 N N . ARG A 1 211 ? -29.047 -16.312 4.996 1 62.94 211 ARG A N 1
ATOM 1698 C CA . ARG A 1 211 ? -30.219 -17.094 4.598 1 62.94 211 ARG A CA 1
ATOM 1699 C C . ARG A 1 211 ? -30.922 -16.453 3.398 1 62.94 211 ARG A C 1
ATOM 1701 O O . ARG A 1 211 ? -31.312 -17.156 2.469 1 62.94 211 ARG A O 1
ATOM 1708 N N . ALA A 1 212 ? -31.016 -15.227 3.436 1 60.31 212 ALA A N 1
ATOM 1709 C CA . ALA A 1 212 ? -31.641 -14.523 2.316 1 60.31 212 ALA A CA 1
ATOM 1710 C C . ALA A 1 212 ? -30.797 -14.656 1.049 1 60.31 212 ALA A C 1
ATOM 1712 O O . ALA A 1 212 ? -31.344 -14.883 -0.038 1 60.31 212 ALA A O 1
ATOM 1713 N N . TRP A 1 213 ? -29.5 -14.516 1.279 1 62.09 213 TRP A N 1
ATOM 1714 C CA . TRP A 1 213 ? -28.609 -14.641 0.134 1 62.09 213 TRP A CA 1
ATOM 1715 C C . TRP A 1 213 ? -28.641 -16.062 -0.426 1 62.09 213 TRP A C 1
ATOM 1717 O O . TRP A 1 213 ? -28.562 -16.25 -1.642 1 62.09 213 TRP A O 1
ATOM 1727 N N . ASN A 1 214 ? -28.734 -16.906 0.499 1 63.06 214 ASN A N 1
ATOM 1728 C CA . ASN A 1 214 ? -28.891 -18.297 0.05 1 63.06 214 ASN A CA 1
ATOM 1729 C C . ASN A 1 214 ? -30.172 -18.5 -0.738 1 63.06 214 ASN A C 1
ATOM 1731 O O . ASN A 1 214 ? -30.188 -19.203 -1.744 1 63.06 214 ASN A O 1
ATOM 1735 N N . LEU A 1 215 ? -31.125 -17.906 -0.348 1 60.81 215 LEU A N 1
ATOM 1736 C CA . LEU A 1 215 ? -32.375 -17.969 -1.063 1 60.81 215 LEU A CA 1
ATOM 1737 C C . LEU A 1 215 ? -32.281 -17.297 -2.432 1 60.81 215 LEU A C 1
ATOM 1739 O O . LEU A 1 215 ? -32.75 -17.844 -3.432 1 60.81 215 LEU A O 1
ATOM 1743 N N . ILE A 1 216 ? -31.625 -16.234 -2.449 1 54.84 216 ILE A N 1
ATOM 1744 C CA . ILE A 1 216 ? -31.422 -15.523 -3.707 1 54.84 216 ILE A CA 1
ATOM 1745 C C . ILE A 1 216 ? -30.547 -16.359 -4.637 1 54.84 216 ILE A C 1
ATOM 1747 O O . ILE A 1 216 ? -30.828 -16.469 -5.832 1 54.84 216 ILE A O 1
ATOM 1751 N N . ALA A 1 217 ? -29.578 -16.828 -4.047 1 62.66 217 ALA A N 1
ATOM 1752 C CA . ALA A 1 217 ? -28.688 -17.688 -4.836 1 62.66 217 ALA A CA 1
ATOM 1753 C C . ALA A 1 217 ? -29.453 -18.891 -5.383 1 62.66 217 ALA A C 1
ATOM 1755 O O . ALA A 1 217 ? -29.25 -19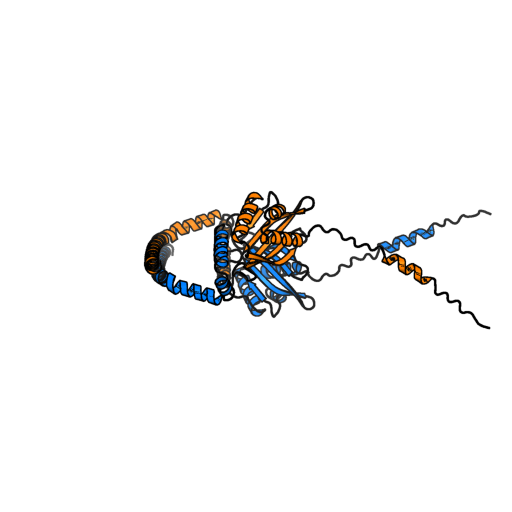.281 -6.535 1 62.66 217 ALA A O 1
ATOM 1756 N N . ARG A 1 218 ? -30.25 -19.438 -4.609 1 63.81 218 ARG A N 1
ATOM 1757 C CA . ARG A 1 218 ? -31.062 -20.578 -5.043 1 63.81 218 ARG A CA 1
ATOM 1758 C C . ARG A 1 218 ? -32.031 -20.156 -6.137 1 63.81 218 ARG A C 1
ATOM 1760 O O . ARG A 1 218 ? -32.219 -20.891 -7.117 1 63.81 218 ARG A O 1
ATOM 1767 N N . LEU A 1 219 ? -32.531 -19.062 -5.98 1 57.41 219 LEU A N 1
ATOM 1768 C CA . LEU A 1 219 ? -33.469 -18.562 -6.992 1 57.41 219 LEU A CA 1
ATOM 1769 C C . LEU A 1 219 ? -32.719 -18.25 -8.289 1 57.41 219 LEU A C 1
ATOM 1771 O O . LEU A 1 219 ? -33.219 -18.578 -9.375 1 57.41 219 LEU A O 1
ATOM 1775 N N . PHE A 1 220 ? -31.625 -17.656 -8.102 1 59.91 220 PHE A N 1
ATOM 1776 C CA . PHE A 1 220 ? -30.781 -17.375 -9.266 1 59.91 220 PHE A CA 1
ATOM 1777 C C . PHE A 1 220 ? -30.375 -18.672 -9.961 1 59.91 220 PHE A C 1
ATOM 1779 O O . PHE A 1 220 ? -30.438 -18.766 -11.188 1 59.91 220 PHE A O 1
ATOM 1786 N N . ALA A 1 221 ? -29.906 -19.562 -9.242 1 64.38 221 ALA A N 1
ATOM 1787 C CA . ALA A 1 221 ? -29.562 -20.859 -9.797 1 64.38 221 ALA A CA 1
ATOM 1788 C C . ALA A 1 221 ? -30.75 -21.5 -10.5 1 64.38 221 ALA A C 1
ATOM 1790 O O . ALA A 1 221 ? -30.625 -22.078 -11.57 1 64.38 221 ALA A O 1
ATOM 1791 N N . PHE A 1 222 ? -31.828 -21.375 -9.93 1 61 222 PHE A N 1
ATOM 1792 C CA . PHE A 1 222 ? -33.062 -21.891 -10.508 1 61 222 PHE A CA 1
ATOM 1793 C C . PHE A 1 222 ? -33.375 -21.219 -11.844 1 61 222 PHE A C 1
ATOM 1795 O O . PHE A 1 222 ? -33.688 -21.891 -12.82 1 61 222 PHE A O 1
ATOM 1802 N N . VAL A 1 223 ? -33.281 -20.016 -11.859 1 54.66 223 VAL A N 1
ATOM 1803 C CA . VAL A 1 223 ? -33.562 -19.25 -13.078 1 54.66 223 VAL A CA 1
ATOM 1804 C C . VAL A 1 223 ? -32.531 -19.625 -14.156 1 54.66 223 VAL A C 1
ATOM 1806 O O . VAL A 1 223 ? -32.906 -19.859 -15.305 1 54.66 223 VAL A O 1
ATOM 1809 N N . LEU A 1 224 ? -31.312 -19.641 -13.773 1 58.94 224 LEU A N 1
ATOM 1810 C CA . LEU A 1 224 ? -30.25 -19.984 -14.719 1 58.94 224 LEU A CA 1
ATOM 1811 C C . LEU A 1 224 ? -30.469 -21.391 -15.281 1 58.94 224 LEU A C 1
ATOM 1813 O O . LEU A 1 224 ? -30.281 -21.609 -16.484 1 58.94 224 LEU A O 1
ATOM 1817 N N . ASN A 1 225 ? -30.75 -22.25 -14.477 1 59.38 225 ASN A N 1
ATOM 1818 C CA . ASN A 1 225 ? -31.047 -23.609 -14.906 1 59.38 225 ASN A CA 1
ATOM 1819 C C . ASN A 1 225 ? -32.219 -23.656 -15.859 1 59.38 225 ASN A C 1
ATOM 1821 O O . ASN A 1 225 ? -32.219 -24.406 -16.844 1 59.38 225 ASN A O 1
ATOM 1825 N N . THR A 1 226 ? -33.188 -22.953 -15.617 1 60.75 226 THR A N 1
ATOM 1826 C CA . THR A 1 226 ? -34.375 -22.891 -16.469 1 60.75 226 THR A CA 1
ATOM 1827 C C . THR A 1 226 ? -34 -22.328 -17.844 1 60.75 226 THR A C 1
ATOM 1829 O O . THR A 1 226 ? -34.438 -22.844 -18.875 1 60.75 226 THR A O 1
ATOM 1832 N N . ILE A 1 227 ? -33.25 -21.375 -17.797 1 53.19 227 ILE A N 1
ATOM 1833 C CA . ILE A 1 227 ? -32.812 -20.75 -19.031 1 53.19 227 ILE A CA 1
ATOM 1834 C C . ILE A 1 227 ? -31.969 -21.75 -19.828 1 53.19 227 ILE A C 1
ATOM 1836 O O . ILE A 1 227 ? -32.156 -21.906 -21.047 1 53.19 227 ILE A O 1
ATOM 1840 N N . LEU A 1 228 ? -31.109 -22.312 -19.219 1 56.22 228 LEU A N 1
ATOM 1841 C CA . LEU A 1 228 ? -30.25 -23.297 -19.875 1 56.22 228 LEU A CA 1
ATOM 1842 C C . LEU A 1 228 ? -31.078 -24.438 -20.453 1 56.22 228 LEU A C 1
ATOM 1844 O O . LEU A 1 228 ? -30.828 -24.891 -21.562 1 56.22 228 LEU A O 1
ATOM 1848 N N . HIS A 1 229 ? -31.984 -24.875 -19.703 1 59.72 229 HIS A N 1
ATOM 1849 C CA . HIS A 1 229 ? -32.875 -25.906 -20.188 1 59.72 229 HIS A CA 1
ATOM 1850 C C . HIS A 1 229 ? -33.656 -25.438 -21.406 1 59.72 229 HIS A C 1
ATOM 1852 O O . HIS A 1 229 ? -33.812 -26.203 -22.375 1 59.72 229 HIS A O 1
ATOM 1858 N N . PHE A 1 230 ? -34.031 -24.344 -21.344 1 53.16 230 PHE A N 1
ATOM 1859 C CA . PHE A 1 230 ? -34.75 -23.781 -22.484 1 53.16 230 PHE A CA 1
ATOM 1860 C C . PHE A 1 230 ? -33.844 -23.656 -23.703 1 53.16 230 PHE A C 1
ATOM 1862 O O . PHE A 1 230 ? -34.25 -24 -24.812 1 53.16 230 PHE A O 1
ATOM 1869 N N . LEU A 1 231 ? -32.75 -23.156 -23.484 1 52.72 231 LEU A N 1
ATOM 1870 C CA . LEU A 1 231 ? -31.797 -23.016 -24.562 1 52.72 231 LEU A CA 1
ATOM 1871 C C . LEU A 1 231 ? -31.422 -24.359 -25.156 1 52.72 231 LEU A C 1
ATOM 1873 O O . LEU A 1 231 ? -31.312 -24.516 -26.375 1 52.72 231 LEU A O 1
ATOM 1877 N N . MET A 1 232 ? -31.188 -25.219 -24.328 1 54.25 232 MET A N 1
ATOM 1878 C CA . MET A 1 232 ? -30.859 -26.562 -24.812 1 54.25 232 MET A CA 1
ATOM 1879 C C . MET A 1 232 ? -32.031 -27.156 -25.594 1 54.25 232 MET A C 1
ATOM 1881 O O . MET A 1 232 ? -31.828 -27.844 -26.594 1 54.25 232 MET A O 1
ATOM 1885 N N . LYS A 1 233 ? -33.156 -26.875 -25.125 1 54.62 233 LYS A N 1
ATOM 1886 C CA . LYS A 1 233 ? -34.344 -27.391 -25.812 1 54.62 233 LYS A CA 1
ATOM 1887 C C . LYS A 1 233 ? -34.531 -26.719 -27.172 1 54.62 233 LYS A C 1
ATOM 1889 O O . LYS A 1 233 ? -34.875 -27.391 -28.156 1 54.62 233 LYS A O 1
ATOM 1894 N N . TYR A 1 234 ? -34.219 -25.516 -27.141 1 52.44 234 TYR A N 1
ATOM 1895 C CA . TYR A 1 234 ? -34.531 -24.828 -28.391 1 52.44 234 TYR A CA 1
ATOM 1896 C C . TYR A 1 234 ? -33.344 -24.766 -29.312 1 52.44 234 TYR A C 1
ATOM 1898 O O . TYR A 1 234 ? -33.469 -24.797 -30.547 1 52.44 234 TYR A O 1
ATOM 1906 N N . PHE A 1 235 ? -32.219 -24.578 -28.688 1 53.5 235 PHE A N 1
ATOM 1907 C CA . PHE A 1 235 ? -31.062 -24.438 -29.578 1 53.5 235 PHE A CA 1
ATOM 1908 C C . PHE A 1 235 ? -30.219 -25.703 -29.594 1 53.5 235 PHE A C 1
ATOM 1910 O O . PHE A 1 235 ? -29.25 -25.812 -30.344 1 53.5 235 PHE A O 1
ATOM 1917 N N . GLY A 1 236 ? -30.516 -26.531 -28.75 1 48.56 236 GLY A N 1
ATOM 1918 C CA . GLY A 1 236 ? -29.828 -27.812 -28.859 1 48.56 236 GLY A CA 1
ATOM 1919 C C . GLY A 1 236 ? -30.562 -28.797 -29.75 1 48.56 236 GLY A C 1
ATOM 1920 O O . GLY A 1 236 ? -31.75 -28.641 -30.016 1 48.56 236 GLY A O 1
ATOM 1921 N N . MET B 1 1 ? 94.188 6.043 6.484 1 22.23 1 MET B N 1
ATOM 1922 C CA . MET B 1 1 ? 93.625 7.105 5.645 1 22.23 1 MET B CA 1
ATOM 1923 C C . MET B 1 1 ? 92.125 6.988 5.512 1 22.23 1 MET B C 1
ATOM 1925 O O . MET B 1 1 ? 91.625 5.93 5.141 1 22.23 1 MET B O 1
ATOM 1929 N N . PHE B 1 2 ? 91.375 7.836 6.375 1 24.7 2 PHE B N 1
ATOM 1930 C CA . PHE B 1 2 ? 90.062 7.957 6.996 1 24.7 2 PHE B CA 1
ATOM 1931 C C . PHE B 1 2 ? 89.062 8.414 5.98 1 24.7 2 PHE B C 1
ATOM 1933 O O . PHE B 1 2 ? 89.062 9.578 5.57 1 24.7 2 PHE B O 1
ATOM 1940 N N . ARG B 1 3 ? 88.75 7.496 5 1 21.8 3 ARG B N 1
ATOM 1941 C CA . ARG B 1 3 ? 87.938 7.75 3.844 1 21.8 3 ARG B CA 1
ATOM 1942 C C . ARG B 1 3 ? 86.5 8.188 4.273 1 21.8 3 ARG B C 1
ATOM 1944 O O . ARG B 1 3 ? 85.812 7.441 4.949 1 21.8 3 ARG B O 1
ATOM 1951 N N . LYS B 1 4 ? 86.312 9.531 4.488 1 21.61 4 LYS B N 1
ATOM 1952 C CA . LYS B 1 4 ? 85.188 10.305 4.902 1 21.61 4 LYS B CA 1
ATOM 1953 C C . LYS B 1 4 ? 84 10.07 3.961 1 21.61 4 LYS B C 1
ATOM 1955 O O . LYS B 1 4 ? 84.062 10.398 2.775 1 21.61 4 LYS B O 1
ATOM 1960 N N . ARG B 1 5 ? 83.312 8.898 4.113 1 24.45 5 ARG B N 1
ATOM 1961 C CA . ARG B 1 5 ? 82.125 8.484 3.334 1 24.45 5 ARG B CA 1
ATOM 1962 C C . ARG B 1 5 ? 81.062 9.547 3.375 1 24.45 5 ARG B C 1
ATOM 1964 O O . ARG B 1 5 ? 80.562 9.906 4.449 1 24.45 5 ARG B O 1
ATOM 1971 N N . ALA B 1 6 ? 81.312 10.602 2.523 1 23.02 6 ALA B N 1
ATOM 1972 C CA . ALA B 1 6 ? 80.375 11.742 2.346 1 23.02 6 ALA B CA 1
ATOM 1973 C C . ALA B 1 6 ? 78.938 11.289 2.211 1 23.02 6 ALA B C 1
ATOM 1975 O O . ALA B 1 6 ? 78.625 10.391 1.421 1 23.02 6 ALA B O 1
ATOM 1976 N N . SER B 1 7 ? 78.125 11.492 3.301 1 23.72 7 SER B N 1
ATOM 1977 C CA . SER B 1 7 ? 76.75 11.242 3.693 1 23.72 7 SER B CA 1
ATOM 1978 C C . SER B 1 7 ? 75.75 11.93 2.744 1 23.72 7 SER B C 1
ATOM 1980 O O . SER B 1 7 ? 75.625 13.148 2.777 1 23.72 7 SER B O 1
ATOM 1982 N N . ASN B 1 8 ? 75.938 11.664 1.384 1 23.91 8 ASN B N 1
ATOM 1983 C CA . ASN B 1 8 ? 75.125 12.312 0.366 1 23.91 8 ASN B CA 1
ATOM 1984 C C . ASN B 1 8 ? 73.625 12.117 0.641 1 23.91 8 ASN B C 1
ATOM 1986 O O . ASN B 1 8 ? 72.938 11.273 0.017 1 23.91 8 ASN B O 1
ATOM 1990 N N . LYS B 1 9 ? 73.188 12 1.991 1 23.95 9 LYS B N 1
ATOM 1991 C CA . LYS B 1 9 ? 71.875 11.617 2.348 1 23.95 9 LYS B CA 1
ATOM 1992 C C . LYS B 1 9 ? 70.812 12.648 1.861 1 23.95 9 LYS B C 1
ATOM 1994 O O . LYS B 1 9 ? 69.625 12.43 1.935 1 23.95 9 LYS B O 1
ATOM 1999 N N . SER B 1 10 ? 71.25 13.938 1.711 1 24.95 10 SER B N 1
ATOM 2000 C CA . SER B 1 10 ? 70.25 14.953 2.039 1 24.95 10 SER B CA 1
ATOM 2001 C C . SER B 1 10 ? 69.188 15.094 0.924 1 24.95 10 SER B C 1
ATOM 2003 O O . SER B 1 10 ? 68.25 15.828 1.068 1 24.95 10 SER B O 1
ATOM 2005 N N . PHE B 1 11 ? 69.625 14.719 -0.312 1 23.27 11 PHE B N 1
ATOM 2006 C CA . PHE B 1 11 ? 68.875 15.414 -1.355 1 23.27 11 PHE B CA 1
ATOM 2007 C C . PHE B 1 11 ? 67.375 14.961 -1.378 1 23.27 11 PHE B C 1
ATOM 2009 O O . PHE B 1 11 ? 66.562 15.68 -1.869 1 23.27 11 PHE B O 1
ATOM 2016 N N . ASN B 1 12 ? 67.188 13.586 -1.165 1 23.22 12 ASN B N 1
ATOM 2017 C CA . ASN B 1 12 ? 66 13.07 -1.817 1 23.22 12 ASN B CA 1
ATOM 2018 C C . ASN B 1 12 ? 64.75 13.484 -1.073 1 23.22 12 ASN B C 1
ATOM 2020 O O . ASN B 1 12 ? 63.656 12.953 -1.33 1 23.22 12 ASN B O 1
ATOM 2024 N N . LYS B 1 13 ? 64.875 14.164 0.109 1 24.02 13 LYS B N 1
ATOM 2025 C CA . LYS B 1 13 ? 63.719 14.359 0.943 1 24.02 13 LYS B CA 1
ATOM 2026 C C . LYS B 1 13 ? 62.75 15.352 0.304 1 24.02 13 LYS B C 1
ATOM 2028 O O . LYS B 1 13 ? 61.562 15.414 0.679 1 24.02 13 LYS B O 1
ATOM 2033 N N . ARG B 1 14 ? 63.344 16.359 -0.345 1 26.33 14 ARG B N 1
ATOM 2034 C CA . ARG B 1 14 ? 62.5 17.516 -0.564 1 26.33 14 ARG B CA 1
ATOM 2035 C C . ARG B 1 14 ? 61.344 17.188 -1.519 1 26.33 14 ARG B C 1
ATOM 2037 O O . ARG B 1 14 ? 60.344 17.891 -1.542 1 26.33 14 ARG B O 1
ATOM 2044 N N . TRP B 1 15 ? 61.688 16.328 -2.531 1 24.05 15 TRP B N 1
ATOM 2045 C CA . TRP B 1 15 ? 60.688 16.266 -3.588 1 24.05 15 TRP B CA 1
ATOM 2046 C C . TRP B 1 15 ? 59.375 15.641 -3.074 1 24.05 15 TRP B C 1
ATOM 2048 O O . TRP B 1 15 ? 58.375 15.602 -3.789 1 24.05 15 TRP B O 1
ATOM 2058 N N . ALA B 1 16 ? 59.562 14.773 -1.992 1 26.08 16 ALA B N 1
ATOM 2059 C CA . ALA B 1 16 ? 58.375 14.031 -1.581 1 26.08 16 ALA B CA 1
ATOM 2060 C C . ALA B 1 16 ? 57.312 14.969 -1.016 1 26.08 16 ALA B C 1
ATOM 2062 O O . ALA B 1 16 ? 56.156 14.562 -0.795 1 26.08 16 ALA B O 1
ATOM 2063 N N . ASN B 1 17 ? 57.719 16.062 -0.429 1 25.44 17 ASN B N 1
ATOM 2064 C CA . ASN B 1 17 ? 56.75 16.844 0.354 1 25.44 17 ASN B CA 1
ATOM 2065 C C . ASN B 1 17 ? 55.688 17.469 -0.534 1 25.44 17 ASN B C 1
ATOM 2067 O O . ASN B 1 17 ? 54.656 17.938 -0.038 1 25.44 17 ASN B O 1
ATOM 2071 N N . MET B 1 18 ? 56.094 17.906 -1.73 1 25.94 18 MET B N 1
ATOM 2072 C CA . MET B 1 18 ? 55.219 18.859 -2.393 1 25.94 18 MET B CA 1
ATOM 2073 C C . MET B 1 18 ? 53.906 18.188 -2.779 1 25.94 18 MET B C 1
ATOM 2075 O O . MET B 1 18 ? 52.844 18.844 -2.861 1 25.94 18 MET B O 1
ATOM 2079 N N . VAL B 1 19 ? 54 16.969 -3.432 1 28.67 19 VAL B N 1
ATOM 2080 C CA . VAL B 1 19 ? 52.812 16.578 -4.195 1 28.67 19 VAL B CA 1
ATOM 2081 C C . VAL B 1 19 ? 51.656 16.344 -3.248 1 28.67 19 VAL B C 1
ATOM 2083 O O . VAL B 1 19 ? 50.531 16.062 -3.691 1 28.67 19 VAL B O 1
ATOM 2086 N N . VAL B 1 20 ? 51.781 16.094 -1.939 1 28.55 20 VAL B N 1
ATOM 2087 C CA . VAL B 1 20 ? 50.719 15.688 -1.027 1 28.55 20 VAL B CA 1
ATOM 2088 C C . VAL B 1 20 ? 49.719 16.812 -0.881 1 28.55 20 VAL B C 1
ATOM 2090 O O . VAL B 1 20 ? 48.594 16.594 -0.426 1 28.55 20 VAL B O 1
ATOM 2093 N N . SER B 1 21 ? 50.125 18.109 -0.887 1 26.55 21 SER B N 1
ATOM 2094 C CA . SER B 1 21 ? 49.281 19.094 -0.224 1 26.55 21 SER B CA 1
ATOM 2095 C C . SER B 1 21 ? 47.938 19.234 -0.942 1 26.55 21 SER B C 1
ATOM 2097 O O . SER B 1 21 ? 46.906 19.5 -0.312 1 26.55 21 SER B O 1
ATOM 2099 N N . ALA B 1 22 ? 47.938 19.766 -2.219 1 25.97 22 ALA B N 1
ATOM 2100 C CA . ALA B 1 22 ? 46.781 20.469 -2.797 1 25.97 22 ALA B CA 1
ATOM 2101 C C . ALA B 1 22 ? 45.656 19.5 -3.107 1 25.97 22 ALA B C 1
ATOM 2103 O O . ALA B 1 22 ? 44.812 19.781 -3.975 1 25.97 22 ALA B O 1
ATOM 2104 N N . ALA B 1 23 ? 45.781 18.281 -3.025 1 27.95 23 ALA B N 1
ATOM 2105 C CA . ALA B 1 23 ? 44.562 17.531 -3.326 1 27.95 23 ALA B CA 1
ATOM 2106 C C . ALA B 1 23 ? 43.406 18.031 -2.477 1 27.95 23 ALA B C 1
ATOM 2108 O O . ALA B 1 23 ? 43.25 17.641 -1.314 1 27.95 23 ALA B O 1
ATOM 2109 N N . ASP B 1 24 ? 43.094 19.312 -2.236 1 27.69 24 ASP B N 1
ATOM 2110 C CA . ASP B 1 24 ? 42.031 20.141 -1.662 1 27.69 24 ASP B CA 1
ATOM 2111 C C . ASP B 1 24 ? 40.656 19.5 -1.863 1 27.69 24 ASP B C 1
ATOM 2113 O O . ASP B 1 24 ? 40.375 18.953 -2.932 1 27.69 24 ASP B O 1
ATOM 2117 N N . ASP B 1 25 ? 39.969 19.172 -0.787 1 30.56 25 ASP B N 1
ATOM 2118 C CA . ASP B 1 25 ? 38.656 18.609 -0.521 1 30.56 25 ASP B CA 1
ATOM 2119 C C . ASP B 1 25 ? 37.594 19.234 -1.43 1 30.56 25 ASP B C 1
ATOM 2121 O O . ASP B 1 25 ? 37.219 20.391 -1.236 1 30.56 25 ASP B O 1
ATOM 2125 N N . PHE B 1 26 ? 37.75 19.391 -2.764 1 29.5 26 PHE B N 1
ATOM 2126 C CA . PHE B 1 26 ? 36.562 19.688 -3.547 1 29.5 26 PHE B CA 1
ATOM 2127 C C . PHE B 1 26 ? 35.312 19.141 -2.869 1 29.5 26 PHE B C 1
ATOM 2129 O O . PHE B 1 26 ? 35.031 17.938 -2.916 1 29.5 26 PHE B O 1
ATOM 2136 N N . ASP B 1 27 ? 35.062 19.469 -1.654 1 32.47 27 ASP B N 1
ATOM 2137 C CA . ASP B 1 27 ? 33.688 19.406 -1.111 1 32.47 27 ASP B CA 1
ATOM 2138 C C . ASP B 1 27 ? 32.656 19.797 -2.17 1 32.47 27 ASP B C 1
ATOM 2140 O O . ASP B 1 27 ? 32.5 20.984 -2.477 1 32.47 27 ASP B O 1
ATOM 2144 N N . PHE B 1 28 ? 32.688 19.422 -3.445 1 32.88 28 PHE B N 1
ATOM 2145 C CA . PHE B 1 28 ? 31.5 19.625 -4.273 1 32.88 28 PHE B CA 1
ATOM 2146 C C . PHE B 1 28 ? 30.266 19.844 -3.408 1 32.88 28 PHE B C 1
ATOM 2148 O O . PHE B 1 28 ? 29.891 18.984 -2.613 1 32.88 28 PHE B O 1
ATOM 2155 N N . LYS B 1 29 ? 30 20.938 -2.949 1 37.31 29 LYS B N 1
ATOM 2156 C CA . LYS B 1 29 ? 28.703 21.359 -2.42 1 37.31 29 LYS B CA 1
ATOM 2157 C C . LYS B 1 29 ? 27.562 20.547 -3.02 1 37.31 29 LYS B C 1
ATOM 2159 O O . LYS B 1 29 ? 27.078 20.859 -4.105 1 37.31 29 LYS B O 1
ATOM 2164 N N . LEU B 1 30 ? 27.547 19.328 -3.334 1 42.78 30 LEU B N 1
ATOM 2165 C CA . LEU B 1 30 ? 26.469 18.484 -3.824 1 42.78 30 LEU B CA 1
ATOM 2166 C C . LEU B 1 30 ? 25.125 18.953 -3.275 1 42.78 30 LEU B C 1
ATOM 2168 O O . LEU B 1 30 ? 24.953 19.078 -2.061 1 42.78 30 LEU B O 1
ATOM 2172 N N . GLY B 1 31 ? 24.562 19.953 -3.859 1 53.28 31 GLY B N 1
ATOM 2173 C CA . GLY B 1 31 ? 23.188 20.281 -3.533 1 53.28 31 GLY B CA 1
ATOM 2174 C C . GLY B 1 31 ? 22.453 19.141 -2.857 1 53.28 31 GLY B C 1
ATOM 2175 O O . GLY B 1 31 ? 22.922 18 -2.859 1 53.28 31 GLY B O 1
ATOM 2176 N N . PRO B 1 32 ? 21.531 19.516 -1.894 1 72.69 32 PRO B N 1
ATOM 2177 C CA . PRO B 1 32 ? 20.859 18.453 -1.136 1 72.69 32 PRO B CA 1
ATOM 2178 C C . PRO B 1 32 ? 20.359 17.328 -2.025 1 72.69 32 PRO B C 1
ATOM 2180 O O . PRO B 1 32 ? 19.828 17.578 -3.113 1 72.69 32 PRO B O 1
ATOM 2183 N N . SER B 1 33 ? 20.969 16.219 -1.97 1 88.25 33 SER B N 1
ATOM 2184 C CA . SER B 1 33 ? 20.469 15 -2.615 1 88.25 33 SER B CA 1
ATOM 2185 C C . SER B 1 33 ? 19 14.773 -2.295 1 88.25 33 SER B C 1
ATOM 2187 O O . SER B 1 33 ? 18.484 15.258 -1.281 1 88.25 33 SER B O 1
ATOM 2189 N N . PRO B 1 34 ? 18.234 14.242 -3.23 1 93.75 34 PRO B N 1
ATOM 2190 C CA . PRO B 1 34 ? 16.828 13.961 -2.982 1 93.75 34 PRO B CA 1
ATOM 2191 C C . PRO B 1 34 ? 16.594 13.203 -1.675 1 93.75 34 PRO B C 1
ATOM 2193 O O . PRO B 1 34 ? 15.633 13.484 -0.957 1 93.75 34 PRO B O 1
ATOM 2196 N N . SER B 1 35 ? 17.484 12.297 -1.375 1 94.25 35 SER B N 1
ATOM 2197 C CA . SER B 1 35 ? 17.328 11.531 -0.14 1 94.25 35 SER B CA 1
ATOM 2198 C C . SER B 1 35 ? 17.469 12.438 1.085 1 94.25 35 SER B C 1
ATOM 2200 O O . SER B 1 35 ? 16.688 12.305 2.039 1 94.25 35 SER B O 1
ATOM 2202 N N . HIS B 1 36 ? 18.422 13.289 1.072 1 93.56 36 HIS B N 1
ATOM 2203 C CA . HIS B 1 36 ? 18.594 14.234 2.172 1 93.56 36 HIS B CA 1
ATOM 2204 C C . HIS B 1 36 ? 17.391 15.164 2.299 1 93.56 36 HIS B C 1
ATOM 2206 O O . HIS B 1 36 ? 16.906 15.414 3.404 1 93.56 36 HIS B O 1
ATOM 2212 N N . MET B 1 37 ? 16.953 15.688 1.229 1 94.94 37 MET B N 1
ATOM 2213 C CA . MET B 1 37 ? 15.805 16.578 1.224 1 94.94 37 MET B CA 1
ATOM 2214 C C . MET B 1 37 ? 14.578 15.883 1.804 1 94.94 37 MET B C 1
ATOM 2216 O O . MET B 1 37 ? 13.836 16.484 2.588 1 94.94 37 MET B O 1
ATOM 2220 N N . ILE B 1 38 ? 14.336 14.625 1.422 1 96.81 38 ILE B N 1
ATOM 2221 C CA . ILE B 1 38 ? 13.156 13.891 1.873 1 96.81 38 ILE B CA 1
ATOM 2222 C C . ILE B 1 38 ? 13.242 13.656 3.381 1 96.81 38 ILE B C 1
ATOM 2224 O O . ILE B 1 38 ? 12.227 13.719 4.078 1 96.81 38 ILE B O 1
ATOM 2228 N N . LYS B 1 39 ? 14.453 13.398 3.891 1 97 39 LYS B N 1
ATOM 2229 C CA . LYS B 1 39 ? 14.625 13.266 5.336 1 97 39 LYS B CA 1
ATOM 2230 C C . LYS B 1 39 ? 14.242 14.555 6.055 1 97 39 LYS B C 1
ATOM 2232 O O . LYS B 1 39 ? 13.547 14.516 7.074 1 97 39 LYS B O 1
ATOM 2237 N N . GLN B 1 40 ? 14.648 15.648 5.516 1 96.56 40 GLN B N 1
ATOM 2238 C CA . GLN B 1 40 ? 14.297 16.938 6.09 1 96.56 40 GLN B CA 1
ATOM 2239 C C . GLN B 1 40 ? 12.805 17.219 5.965 1 96.56 40 GLN B C 1
ATOM 2241 O O . GLN B 1 40 ? 12.18 17.734 6.891 1 96.56 40 GLN B O 1
ATOM 2246 N N . PHE B 1 41 ? 12.289 16.875 4.883 1 97.69 41 PHE B N 1
ATOM 2247 C CA . PHE B 1 41 ? 10.859 17.016 4.621 1 97.69 41 PHE B CA 1
ATOM 2248 C C . PHE B 1 41 ? 10.039 16.328 5.699 1 97.69 41 PHE B C 1
ATOM 2250 O O . PHE B 1 41 ? 9.133 16.922 6.281 1 97.69 41 PHE B O 1
ATOM 2257 N N . TYR B 1 42 ? 10.344 15.055 5.992 1 98.44 42 TYR B N 1
ATOM 2258 C CA . TYR B 1 42 ? 9.609 14.297 6.996 1 98.44 42 TYR B CA 1
ATOM 2259 C C . TYR B 1 42 ? 9.867 14.852 8.391 1 98.44 42 TYR B C 1
ATOM 2261 O O . TYR B 1 42 ? 8.992 14.789 9.258 1 98.44 42 TYR B O 1
ATOM 2269 N N . THR B 1 43 ? 11.102 15.391 8.641 1 98 43 THR B N 1
ATOM 2270 C CA . THR B 1 43 ? 11.367 16.062 9.906 1 98 43 THR B CA 1
ATOM 2271 C C . THR B 1 43 ? 10.43 17.25 10.102 1 98 43 THR B C 1
ATOM 2273 O O . THR B 1 43 ? 9.867 17.438 11.18 1 98 43 THR B O 1
ATOM 2276 N N . CYS B 1 44 ? 10.281 18 9.039 1 98.06 44 CYS B N 1
ATOM 2277 C CA . CYS B 1 44 ? 9.383 19.141 9.102 1 98.06 44 CYS B CA 1
ATOM 2278 C C . CYS B 1 44 ? 7.945 18.703 9.367 1 98.06 44 CYS B C 1
ATOM 2280 O O . CYS B 1 44 ? 7.223 19.359 10.125 1 98.06 44 CYS B O 1
ATOM 2282 N N . ILE B 1 45 ? 7.461 17.609 8.711 1 98.06 45 ILE B N 1
ATOM 2283 C CA . ILE B 1 45 ? 6.125 17.078 8.938 1 98.06 45 ILE B CA 1
ATOM 2284 C C . ILE B 1 45 ? 5.973 16.672 10.406 1 98.06 45 ILE B C 1
ATOM 2286 O O . ILE B 1 45 ? 4.984 17.031 11.055 1 98.06 45 ILE B O 1
ATOM 2290 N N . ASN B 1 46 ? 6.953 15.977 10.922 1 98.06 46 ASN B N 1
ATOM 2291 C CA . ASN B 1 46 ? 6.926 15.5 12.305 1 98.06 46 ASN B CA 1
ATOM 2292 C C . ASN B 1 46 ? 6.895 16.656 13.289 1 98.06 46 ASN B C 1
ATOM 2294 O O . ASN B 1 46 ? 6.289 16.547 14.359 1 98.06 46 ASN B O 1
ATOM 2298 N N . GLU B 1 47 ? 7.543 17.734 12.945 1 97.62 47 GLU B N 1
ATOM 2299 C CA . GLU B 1 47 ? 7.613 18.906 13.82 1 97.62 47 GLU B CA 1
ATOM 2300 C C . GLU B 1 47 ? 6.477 19.875 13.539 1 97.62 47 GLU B C 1
ATOM 2302 O O . GLU B 1 47 ? 6.395 20.938 14.156 1 97.62 47 GLU B O 1
ATOM 2307 N N . LYS B 1 48 ? 5.617 19.594 12.664 1 97 48 LYS B N 1
ATOM 2308 C CA . LYS B 1 48 ? 4.441 20.375 12.305 1 97 48 LYS B CA 1
ATOM 2309 C C . LYS B 1 48 ? 4.844 21.75 11.773 1 97 48 LYS B C 1
ATOM 2311 O O . LYS B 1 48 ? 4.188 22.75 12.07 1 97 48 LYS B O 1
ATOM 2316 N N . LYS B 1 49 ? 5.953 21.812 11.125 1 97.25 49 LYS B N 1
ATOM 2317 C CA . LYS B 1 49 ? 6.43 23.047 10.508 1 97.25 49 LYS B CA 1
ATOM 2318 C C . LYS B 1 49 ? 5.879 23.203 9.094 1 97.25 49 LYS B C 1
ATOM 2320 O O . LYS B 1 49 ? 6.617 23.062 8.117 1 97.25 49 LYS B O 1
ATOM 2325 N N . LEU B 1 50 ? 4.699 23.609 8.953 1 97.69 50 LEU B N 1
ATOM 2326 C CA . LEU B 1 50 ? 3.963 23.625 7.695 1 97.69 50 LEU B CA 1
ATOM 2327 C C . LEU B 1 50 ? 4.555 24.641 6.73 1 97.69 50 LEU B C 1
ATOM 2329 O O . LEU B 1 50 ? 4.543 24.422 5.516 1 97.69 50 LEU B O 1
ATOM 2333 N N . LYS B 1 51 ? 5.07 25.703 7.238 1 97.06 51 LYS B N 1
ATOM 2334 C CA . LYS B 1 51 ? 5.699 26.688 6.363 1 97.06 51 LYS B CA 1
ATOM 2335 C C . LYS B 1 51 ? 6.902 26.094 5.637 1 97.06 51 LYS B C 1
ATOM 2337 O O . LYS B 1 51 ? 7.094 26.344 4.445 1 97.06 51 LYS B O 1
ATOM 2342 N N . GLU B 1 52 ? 7.664 25.406 6.391 1 96.81 52 GLU B N 1
ATOM 2343 C CA . GLU B 1 52 ? 8.82 24.75 5.789 1 96.81 52 GLU B CA 1
ATOM 2344 C C . GLU B 1 52 ? 8.383 23.656 4.809 1 96.81 52 GLU B C 1
ATOM 2346 O O . GLU B 1 52 ? 9 23.484 3.754 1 96.81 52 GLU B O 1
ATOM 2351 N N . VAL B 1 53 ? 7.344 22.828 5.16 1 97.75 53 VAL B N 1
ATOM 2352 C CA . VAL B 1 53 ? 6.805 21.812 4.266 1 97.75 53 VAL B CA 1
ATOM 2353 C C . VAL B 1 53 ? 6.387 22.469 2.945 1 97.75 53 VAL B C 1
ATOM 2355 O O . VAL B 1 53 ? 6.66 21.922 1.869 1 97.75 53 VAL B O 1
ATOM 2358 N N . ASP B 1 54 ? 5.77 23.594 3.07 1 97.62 54 ASP B N 1
ATOM 2359 C CA . ASP B 1 54 ? 5.324 24.344 1.904 1 97.62 54 ASP B CA 1
ATOM 2360 C C . ASP B 1 54 ? 6.488 24.625 0.953 1 97.62 54 ASP B C 1
ATOM 2362 O O . ASP B 1 54 ? 6.32 24.594 -0.268 1 97.62 54 ASP B O 1
ATOM 2366 N N . GLY B 1 55 ? 7.598 24.859 1.507 1 95.5 55 GLY B N 1
ATOM 2367 C CA . GLY B 1 55 ? 8.781 25.188 0.725 1 95.5 55 GLY B CA 1
ATOM 2368 C C . GLY B 1 55 ? 9.289 24 -0.091 1 95.5 55 GLY B C 1
ATOM 2369 O O . GLY B 1 55 ? 10 24.188 -1.08 1 95.5 55 GLY B O 1
ATOM 2370 N N . TYR B 1 56 ? 8.93 22.797 0.256 1 96.81 56 TYR B N 1
ATOM 2371 C CA . TYR B 1 56 ? 9.406 21.609 -0.429 1 96.81 56 TYR B CA 1
ATOM 2372 C C . TYR B 1 56 ? 8.461 21.203 -1.559 1 96.81 56 TYR B C 1
ATOM 2374 O O . TYR B 1 56 ? 8.773 20.328 -2.357 1 96.81 56 TYR B O 1
ATOM 2382 N N . ILE B 1 57 ? 7.285 21.828 -1.665 1 97.56 57 ILE B N 1
ATOM 2383 C CA . ILE B 1 57 ? 6.25 21.422 -2.611 1 97.56 57 ILE B CA 1
ATOM 2384 C C . ILE B 1 57 ? 6.227 22.391 -3.793 1 97.56 57 ILE B C 1
ATOM 2386 O O . ILE B 1 57 ? 6.141 23.609 -3.607 1 97.56 57 ILE B O 1
ATOM 2390 N N . SER B 1 58 ? 6.34 21.906 -4.992 1 96.81 58 SER B N 1
ATOM 2391 C CA . SER B 1 58 ? 6.25 22.75 -6.188 1 96.81 58 SER B CA 1
ATOM 2392 C C . SER B 1 58 ? 4.84 23.297 -6.371 1 96.81 58 SER B C 1
ATOM 2394 O O . SER B 1 58 ? 3.869 22.703 -5.891 1 96.81 58 SER B O 1
ATOM 2396 N N . ASP B 1 59 ? 4.676 24.328 -7.117 1 95.75 59 ASP B N 1
ATOM 2397 C CA . ASP B 1 59 ? 3.387 24.969 -7.336 1 95.75 59 ASP B CA 1
ATOM 2398 C C . ASP B 1 59 ? 2.436 24.062 -8.109 1 95.75 59 ASP B C 1
ATOM 2400 O O . ASP B 1 59 ? 1.225 24.078 -7.875 1 95.75 59 ASP B O 1
ATOM 2404 N N . ASP B 1 60 ? 2.98 23.25 -8.977 1 95.81 60 ASP B N 1
ATOM 2405 C CA . ASP B 1 60 ? 2.162 22.359 -9.805 1 95.81 60 ASP B CA 1
ATOM 2406 C C . ASP B 1 60 ? 2.34 20.906 -9.391 1 95.81 60 ASP B C 1
ATOM 2408 O O . ASP B 1 60 ? 2.279 20 -10.234 1 95.81 60 ASP B O 1
ATOM 2412 N N . CYS B 1 61 ? 2.592 20.672 -8.164 1 97.69 61 CYS B N 1
ATOM 2413 C CA . CYS B 1 61 ? 2.873 19.328 -7.652 1 97.69 61 CYS B CA 1
ATOM 2414 C C . CYS B 1 61 ? 1.707 18.391 -7.922 1 97.69 61 CYS B C 1
ATOM 2416 O O . CYS B 1 61 ? 0.547 18.766 -7.734 1 97.69 61 CYS B O 1
ATOM 2418 N N . PHE B 1 62 ? 2.027 17.234 -8.477 1 98.12 62 PHE B N 1
ATOM 2419 C CA . PHE B 1 62 ? 1.084 16.125 -8.609 1 98.12 62 PHE B CA 1
ATOM 2420 C C . PHE B 1 62 ? 1.286 15.102 -7.508 1 98.12 62 PHE B C 1
ATOM 2422 O O . PHE B 1 62 ? 2.273 14.359 -7.516 1 98.12 62 PHE B O 1
ATOM 2429 N N . PHE B 1 63 ? 0.332 15.031 -6.59 1 97.81 63 PHE B N 1
ATOM 2430 C CA . PHE B 1 63 ? 0.446 14.195 -5.398 1 97.81 63 PHE B CA 1
ATOM 2431 C C . PHE B 1 63 ? -0.612 13.102 -5.402 1 97.81 63 PHE B C 1
ATOM 2433 O O . PHE B 1 63 ? -1.794 13.367 -5.176 1 97.81 63 PHE B O 1
ATOM 2440 N N . GLU B 1 64 ? -0.129 11.898 -5.559 1 96.56 64 GLU B N 1
ATOM 2441 C CA . GLU B 1 64 ? -1.041 10.758 -5.602 1 96.56 64 GLU B CA 1
ATOM 2442 C C . GLU B 1 64 ? -0.911 9.898 -4.348 1 96.56 64 GLU B C 1
ATOM 2444 O O . GLU B 1 64 ? 0.051 9.141 -4.207 1 96.56 64 GLU B O 1
ATOM 2449 N N . ASP B 1 65 ? -1.812 10.07 -3.479 1 94.94 65 ASP B N 1
ATOM 2450 C CA . ASP B 1 65 ? -1.999 9.148 -2.361 1 94.94 65 ASP B CA 1
ATOM 2451 C C . ASP B 1 65 ? -3.029 8.078 -2.703 1 94.94 65 ASP B C 1
ATOM 2453 O O . ASP B 1 65 ? -4.211 8.375 -2.883 1 94.94 65 ASP B O 1
ATOM 2457 N N . CYS B 1 66 ? -2.619 6.82 -2.672 1 92.94 66 CYS B N 1
ATOM 2458 C CA . CYS B 1 66 ? -3.455 5.727 -3.158 1 92.94 66 CYS B CA 1
ATOM 2459 C C . CYS B 1 66 ? -4.59 5.434 -2.186 1 92.94 66 CYS B C 1
ATOM 2461 O O . CYS B 1 66 ? -5.445 4.59 -2.459 1 92.94 66 CYS B O 1
ATOM 2463 N N . SER B 1 67 ? -4.715 6.098 -1.089 1 90.56 67 SER B N 1
ATOM 2464 C CA . SER B 1 67 ? -5.848 5.984 -0.179 1 90.56 67 SER B CA 1
ATOM 2465 C C . SER B 1 67 ? -6.98 6.922 -0.586 1 90.56 67 SER B C 1
ATOM 2467 O O . SER B 1 67 ? -8.078 6.852 -0.034 1 90.56 67 SER B O 1
ATOM 2469 N N . PHE B 1 68 ? -6.723 7.766 -1.566 1 89.25 68 PHE B N 1
ATOM 2470 C CA . PHE B 1 68 ? -7.715 8.711 -2.057 1 89.25 68 PHE B CA 1
ATOM 2471 C C . PHE B 1 68 ? -8.164 8.344 -3.465 1 89.25 68 PHE B C 1
ATOM 2473 O O . PHE B 1 68 ? -7.398 7.766 -4.234 1 89.25 68 PHE B O 1
ATOM 2480 N N . LEU B 1 69 ? -9.312 8.742 -3.787 1 83.19 69 LEU B N 1
ATOM 2481 C CA . LEU B 1 69 ? -9.867 8.43 -5.098 1 83.19 69 LEU B CA 1
ATOM 2482 C C . LEU B 1 69 ? -9.188 9.258 -6.188 1 83.19 69 LEU B C 1
ATOM 2484 O O . LEU B 1 69 ? -8.922 8.75 -7.281 1 83.19 69 LEU B O 1
ATOM 2488 N N . GLN B 1 70 ? -8.945 10.5 -5.852 1 88.38 70 GLN B N 1
ATOM 2489 C CA . GLN B 1 70 ? -8.312 11.391 -6.816 1 88.38 70 GLN B CA 1
ATOM 2490 C C . GLN B 1 70 ? -6.988 11.93 -6.285 1 88.38 70 GLN B C 1
ATOM 2492 O O . GLN B 1 70 ? -6.863 12.234 -5.098 1 88.38 70 GLN B O 1
ATOM 2497 N N . PRO B 1 71 ? -6.082 12.016 -7.203 1 94.19 71 PRO B N 1
ATOM 2498 C CA . PRO B 1 71 ? -4.836 12.664 -6.793 1 94.19 71 PRO B CA 1
ATOM 2499 C C . PRO B 1 71 ? -5.016 14.148 -6.488 1 94.19 71 PRO B C 1
ATOM 2501 O O . PRO B 1 71 ? -5.977 14.766 -6.957 1 94.19 71 PRO B O 1
ATOM 2504 N N . MET B 1 72 ? -4.152 14.656 -5.691 1 96.25 72 MET B N 1
ATOM 2505 C CA . MET B 1 72 ? -4.117 16.078 -5.402 1 96.25 72 MET B CA 1
ATOM 2506 C C . MET B 1 72 ? -3.275 16.828 -6.43 1 96.25 72 MET B C 1
ATOM 2508 O O . MET B 1 72 ? -2.201 16.359 -6.812 1 96.25 72 MET B O 1
ATOM 2512 N N . GLN B 1 73 ? -3.854 17.922 -6.855 1 96.69 73 GLN B N 1
ATOM 2513 C CA . GLN B 1 73 ? -3.166 18.703 -7.875 1 96.69 73 GLN B CA 1
ATOM 2514 C C . GLN B 1 73 ? -2.873 20.125 -7.371 1 96.69 73 GLN B C 1
ATOM 2516 O O . GLN B 1 73 ? -3.789 20.859 -7.004 1 96.69 73 GLN B O 1
ATOM 2521 N N . GLY B 1 74 ? -1.599 20.422 -7.426 1 97.31 74 GLY B N 1
ATOM 2522 C CA . GLY B 1 74 ? -1.21 21.766 -7.031 1 97.31 74 GLY B CA 1
ATOM 2523 C C . GLY B 1 74 ? -0.834 21.875 -5.566 1 97.31 74 GLY B C 1
ATOM 2524 O O . GLY B 1 74 ? -1.319 21.094 -4.738 1 97.31 74 GLY B O 1
ATOM 2525 N N . LYS B 1 75 ? -0.118 22.906 -5.305 1 97.5 75 LYS B N 1
ATOM 2526 C CA . LYS B 1 75 ? 0.425 23.125 -3.967 1 97.5 75 LYS B CA 1
ATOM 2527 C C . LYS B 1 75 ? -0.689 23.375 -2.955 1 97.5 75 LYS B C 1
ATOM 2529 O O . LYS B 1 75 ? -0.618 22.906 -1.816 1 97.5 75 LYS B O 1
ATOM 2534 N N . LYS B 1 76 ? -1.685 24.062 -3.344 1 97.69 76 LYS B N 1
ATOM 2535 C CA . LYS B 1 76 ? -2.766 24.406 -2.424 1 97.69 76 LYS B CA 1
ATOM 2536 C C . LYS B 1 76 ? -3.441 23.156 -1.882 1 97.69 76 LYS B C 1
ATOM 2538 O O . LYS B 1 76 ? -3.613 23 -0.67 1 97.69 76 LYS B O 1
ATOM 2543 N N . GLU B 1 77 ? -3.789 22.25 -2.729 1 97.31 77 GLU B N 1
ATOM 2544 C CA . GLU B 1 77 ? -4.449 21.016 -2.318 1 97.31 77 GLU B CA 1
ATOM 2545 C C . GLU B 1 77 ? -3.518 20.141 -1.48 1 97.31 77 GLU B C 1
ATOM 2547 O O . GLU B 1 77 ? -3.938 19.562 -0.477 1 97.31 77 GLU B O 1
ATOM 2552 N N . VAL B 1 78 ? -2.312 20.078 -1.924 1 98.19 78 VAL B N 1
ATOM 2553 C CA . VAL B 1 78 ? -1.329 19.266 -1.23 1 98.19 78 VAL B CA 1
ATOM 2554 C C . VAL B 1 78 ? -1.098 19.812 0.177 1 98.19 78 VAL B C 1
ATOM 2556 O O . VAL B 1 78 ? -1.053 19.047 1.145 1 98.19 78 VAL B O 1
ATOM 2559 N N . MET B 1 79 ? -0.993 21.109 0.297 1 98.12 79 MET B N 1
ATOM 2560 C CA . MET B 1 79 ? -0.749 21.719 1.604 1 98.12 79 MET B CA 1
ATOM 2561 C C . MET B 1 79 ? -1.979 21.594 2.498 1 98.12 79 MET B C 1
ATOM 2563 O O . MET B 1 79 ? -1.854 21.453 3.715 1 98.12 79 MET B O 1
ATOM 2567 N N . HIS B 1 80 ? -3.125 21.656 1.851 1 96.94 80 HIS B N 1
ATOM 2568 C CA . HIS B 1 80 ? -4.34 21.391 2.617 1 96.94 80 HIS B CA 1
ATOM 2569 C C . HIS B 1 80 ? -4.312 20 3.238 1 96.94 80 HIS B C 1
ATOM 2571 O O . HIS B 1 80 ? -4.652 19.844 4.41 1 96.94 80 HIS B O 1
ATOM 2577 N N . PHE B 1 81 ? -3.91 19.078 2.477 1 96.62 81 PHE B N 1
ATOM 2578 C CA . PHE B 1 81 ? -3.771 17.719 2.951 1 96.62 81 PHE B CA 1
ATOM 2579 C C . PHE B 1 81 ? -2.781 17.641 4.105 1 96.62 81 PHE B C 1
ATOM 2581 O O . PHE B 1 81 ? -3.068 17.031 5.141 1 96.62 81 PHE B O 1
ATOM 2588 N N . PHE B 1 82 ? -1.605 18.203 3.961 1 97.88 82 PHE B N 1
ATOM 2589 C CA . PHE B 1 82 ? -0.588 18.125 5 1 97.88 82 PHE B CA 1
ATOM 2590 C C . PHE B 1 82 ? -1.038 18.859 6.258 1 97.88 82 PHE B C 1
ATOM 2592 O O . PHE B 1 82 ? -0.691 18.469 7.371 1 97.88 82 PHE B O 1
ATOM 2599 N N . GLY B 1 83 ? -1.802 19.938 6.023 1 97.12 83 GLY B N 1
ATOM 2600 C CA . GLY B 1 83 ? -2.398 20.578 7.18 1 97.12 83 GLY B CA 1
ATOM 2601 C C . GLY B 1 83 ? -3.275 19.656 8 1 97.12 83 GLY B C 1
ATOM 2602 O O . GLY B 1 83 ? -3.139 19.578 9.219 1 97.12 83 GLY B O 1
ATOM 2603 N N . LYS B 1 84 ? -4.133 18.953 7.297 1 95.31 84 LYS B N 1
ATOM 2604 C CA . LYS B 1 84 ? -5.02 18.016 7.969 1 95.31 84 LYS B CA 1
ATOM 2605 C C . LYS B 1 84 ? -4.23 16.859 8.578 1 95.31 84 LYS B C 1
ATOM 2607 O O . LYS B 1 84 ? -4.527 16.406 9.688 1 95.31 84 LYS B O 1
ATOM 2612 N N . LEU B 1 85 ? -3.277 16.391 7.84 1 96.69 85 LEU B N 1
ATOM 2613 C CA . LEU B 1 85 ? -2.453 15.281 8.305 1 96.69 85 LEU B CA 1
ATOM 2614 C C . LEU B 1 85 ? -1.737 15.641 9.602 1 96.69 85 LEU B C 1
ATOM 2616 O O . LEU B 1 85 ? -1.792 14.883 10.57 1 96.69 85 LEU B O 1
ATOM 2620 N N . THR B 1 86 ? -1.062 16.766 9.625 1 96.94 86 THR B N 1
ATOM 2621 C CA . THR B 1 86 ? -0.301 17.156 10.805 1 96.94 86 THR B CA 1
ATOM 2622 C C . THR B 1 86 ? -1.231 17.422 11.992 1 96.94 86 THR B C 1
ATOM 2624 O O . THR B 1 86 ? -0.883 17.125 13.133 1 96.94 86 THR B O 1
ATOM 2627 N N . ALA B 1 87 ? -2.354 17.984 11.695 1 94.56 87 ALA B N 1
ATOM 2628 C CA . ALA B 1 87 ? -3.346 18.156 12.75 1 94.56 87 ALA B CA 1
ATOM 2629 C C . ALA B 1 87 ? -3.773 16.812 13.328 1 94.56 87 ALA B C 1
ATOM 2631 O O . ALA B 1 87 ? -3.887 16.672 14.547 1 94.56 87 ALA B O 1
ATOM 2632 N N . GLY B 1 88 ? -4.004 15.867 12.477 1 93.19 88 GLY B N 1
ATOM 2633 C CA . GLY B 1 88 ? -4.418 14.539 12.906 1 93.19 88 GLY B CA 1
ATOM 2634 C C . GLY B 1 88 ? -3.344 13.805 13.68 1 93.19 88 GLY B C 1
ATOM 2635 O O . GLY B 1 88 ? -3.65 13 14.562 1 93.19 88 GLY B O 1
ATOM 2636 N N . MET B 1 89 ? -2.133 14.016 13.375 1 95.31 89 MET B N 1
ATOM 2637 C CA . MET B 1 89 ? -1.005 13.367 14.031 1 95.31 89 MET B CA 1
ATOM 2638 C C . MET B 1 89 ? -0.853 13.867 15.469 1 95.31 89 MET B C 1
ATOM 2640 O O . MET B 1 89 ? -0.328 13.156 16.328 1 95.31 89 MET B O 1
ATOM 2644 N N . GLY B 1 90 ? -1.271 15.109 15.68 1 92.75 90 GLY B N 1
ATOM 2645 C CA . GLY B 1 90 ? -1.021 15.695 16.984 1 92.75 90 GLY B CA 1
ATOM 2646 C C . GLY B 1 90 ? 0.456 15.828 17.312 1 92.75 90 GLY B C 1
ATOM 2647 O O . GLY B 1 90 ? 1.281 15.977 16.406 1 92.75 90 GLY B O 1
ATOM 2648 N N . GLN B 1 91 ? 0.763 15.797 18.594 1 91.94 91 GLN B N 1
ATOM 2649 C CA . GLN B 1 91 ? 2.143 16.047 19 1 91.94 91 GLN B CA 1
ATOM 2650 C C . GLN B 1 91 ? 2.928 14.742 19.125 1 91.94 91 GLN B C 1
ATOM 2652 O O . GLN B 1 91 ? 4.156 14.742 19.047 1 91.94 91 GLN B O 1
ATOM 2657 N N . ASN B 1 92 ? 2.197 13.648 19.172 1 94.69 92 ASN B N 1
ATOM 2658 C CA . ASN B 1 92 ? 2.891 12.445 19.609 1 94.69 92 ASN B CA 1
ATOM 2659 C C . ASN B 1 92 ? 3.023 11.422 18.484 1 94.69 92 ASN B C 1
ATOM 2661 O O . ASN B 1 92 ? 3.789 10.461 18.594 1 94.69 92 ASN B O 1
ATOM 2665 N N . VAL B 1 93 ? 2.293 11.562 17.453 1 95.81 93 VAL B N 1
ATOM 2666 C CA . VAL B 1 93 ? 2.432 10.648 16.328 1 95.81 93 VAL B CA 1
ATOM 2667 C C . VAL B 1 93 ? 3.506 11.172 15.375 1 95.81 93 VAL B C 1
ATOM 2669 O O . VAL B 1 93 ? 3.523 12.352 15.031 1 95.81 93 VAL B O 1
ATOM 2672 N N . LYS B 1 94 ? 4.414 10.266 14.992 1 97.88 94 LYS B N 1
ATOM 2673 C CA . LYS B 1 94 ? 5.516 10.656 14.117 1 97.88 94 LYS B CA 1
ATOM 2674 C C . LYS B 1 94 ? 5.758 9.609 13.039 1 97.88 94 LYS B C 1
ATOM 2676 O O . LYS B 1 94 ? 5.539 8.414 13.266 1 97.88 94 LYS B O 1
ATOM 2681 N N . PHE B 1 95 ? 6.215 10.102 11.93 1 98.44 95 PHE B N 1
ATOM 2682 C CA . PHE B 1 95 ? 6.734 9.227 10.883 1 98.44 95 PHE B CA 1
ATOM 2683 C C . PHE B 1 95 ? 8.133 8.734 11.234 1 98.44 95 PHE B C 1
ATOM 2685 O O . PHE B 1 95 ? 9 9.523 11.594 1 98.44 95 PHE B O 1
ATOM 2692 N N . ILE B 1 96 ? 8.305 7.488 11.148 1 98.38 96 ILE B N 1
ATOM 2693 C CA . ILE B 1 96 ? 9.625 6.891 11.289 1 98.38 96 ILE B CA 1
ATOM 2694 C C . ILE B 1 96 ? 10.078 6.316 9.945 1 98.38 96 ILE B C 1
ATOM 2696 O O . ILE B 1 96 ? 9.438 5.418 9.398 1 98.38 96 ILE B O 1
ATOM 2700 N N . LEU B 1 97 ? 11.18 6.855 9.453 1 97.81 97 LEU B N 1
ATOM 2701 C CA . LEU B 1 97 ? 11.727 6.395 8.18 1 97.81 97 LEU B CA 1
ATOM 2702 C C . LEU B 1 97 ? 12.617 5.176 8.375 1 97.81 97 LEU B C 1
ATOM 2704 O O . LEU B 1 97 ? 13.461 5.156 9.273 1 97.81 97 LEU B O 1
ATOM 2708 N N . GLU B 1 98 ? 12.398 4.18 7.629 1 96.38 98 GLU B N 1
ATOM 2709 C CA . GLU B 1 98 ? 13.25 2.992 7.695 1 96.38 98 GLU B CA 1
ATOM 2710 C C . GLU B 1 98 ? 14.383 3.064 6.68 1 96.38 98 GLU B C 1
ATOM 2712 O O . GLU B 1 98 ? 15.555 2.936 7.035 1 96.38 98 GLU B O 1
ATOM 2717 N N . HIS B 1 99 ? 14.031 3.232 5.402 1 96.19 99 HIS B N 1
ATOM 2718 C CA . HIS B 1 99 ? 15.008 3.4 4.328 1 96.19 99 HIS B CA 1
ATOM 2719 C C . HIS B 1 99 ? 14.641 4.582 3.436 1 96.19 99 HIS B C 1
ATOM 2721 O O . HIS B 1 99 ? 13.461 4.82 3.164 1 96.19 99 HIS B O 1
ATOM 2727 N N . VAL B 1 100 ? 15.648 5.293 3.084 1 97.12 100 VAL B N 1
ATOM 2728 C CA . VAL B 1 100 ? 15.508 6.336 2.074 1 97.12 100 VAL B CA 1
ATOM 2729 C C . VAL B 1 100 ? 16.5 6.082 0.935 1 97.12 100 VAL B C 1
ATOM 2731 O O . VAL B 1 100 ? 17.703 6.07 1.146 1 97.12 100 VAL B O 1
ATOM 2734 N N . CYS B 1 101 ? 15.922 5.824 -0.205 1 96.75 101 CYS B N 1
ATOM 2735 C CA . CYS B 1 101 ? 16.703 5.52 -1.397 1 96.75 101 CYS B CA 1
ATOM 2736 C C . CYS B 1 101 ? 16.562 6.621 -2.441 1 96.75 101 CYS B C 1
ATOM 2738 O O . CYS B 1 101 ? 15.609 7.41 -2.393 1 96.75 101 CYS B O 1
ATOM 2740 N N . GLU B 1 102 ? 17.531 6.684 -3.268 1 95.75 102 GLU B N 1
ATOM 2741 C CA . GLU B 1 102 ? 17.469 7.668 -4.344 1 95.75 102 GLU B CA 1
ATOM 2742 C C . GLU B 1 102 ? 18.016 7.098 -5.648 1 95.75 102 GLU B C 1
ATOM 2744 O O . GLU B 1 102 ? 18.703 6.078 -5.645 1 95.75 102 GLU B O 1
ATOM 2749 N N . ASP B 1 103 ? 17.516 7.648 -6.75 1 93 103 ASP B N 1
ATOM 2750 C CA . ASP B 1 103 ? 18.094 7.285 -8.047 1 93 103 ASP B CA 1
ATOM 2751 C C . ASP B 1 103 ? 18.875 8.453 -8.641 1 93 103 ASP B C 1
ATOM 2753 O O . ASP B 1 103 ? 19.141 9.438 -7.957 1 93 103 ASP B O 1
ATOM 2757 N N . ASP B 1 104 ? 19.297 8.203 -9.852 1 85.56 104 ASP B N 1
ATOM 2758 C CA . ASP B 1 104 ? 20.141 9.219 -10.477 1 85.56 104 ASP B CA 1
ATOM 2759 C C . ASP B 1 104 ? 19.297 10.273 -11.188 1 85.56 104 ASP B C 1
ATOM 2761 O O . ASP B 1 104 ? 19.844 11.188 -11.812 1 85.56 104 ASP B O 1
ATOM 2765 N N . GLU B 1 105 ? 18 10.234 -11.18 1 90.69 105 GLU B N 1
ATOM 2766 C CA . GLU B 1 105 ? 17.094 11.148 -11.875 1 90.69 105 GLU B CA 1
ATOM 2767 C C . GLU B 1 105 ? 16.266 11.953 -10.891 1 90.69 105 GLU B C 1
ATOM 2769 O O . GLU B 1 105 ? 15.086 12.234 -11.148 1 90.69 105 GLU B O 1
ATOM 2774 N N . PHE B 1 106 ? 16.812 12.258 -9.742 1 93.06 106 PHE B N 1
ATOM 2775 C CA . PHE B 1 106 ? 16.234 13.117 -8.719 1 93.06 106 PHE B CA 1
ATOM 2776 C C . PHE B 1 106 ? 14.961 12.508 -8.156 1 93.06 106 PHE B C 1
ATOM 2778 O O . PHE B 1 106 ? 13.992 13.219 -7.879 1 93.06 106 PHE B O 1
ATOM 2785 N N . THR B 1 107 ? 14.891 11.242 -8.094 1 96.56 107 THR B N 1
ATOM 2786 C CA . THR B 1 107 ? 13.773 10.539 -7.465 1 96.56 107 THR B CA 1
ATOM 2787 C C . THR B 1 107 ? 14.227 9.875 -6.164 1 96.56 107 THR B C 1
ATOM 2789 O O . THR B 1 107 ? 15.32 9.312 -6.094 1 96.56 107 THR B O 1
ATOM 2792 N N . ALA B 1 108 ? 13.398 10.008 -5.191 1 97.62 108 ALA B N 1
ATOM 2793 C CA . ALA B 1 108 ? 13.672 9.359 -3.91 1 97.62 108 ALA B CA 1
ATOM 2794 C C . ALA B 1 108 ? 12.516 8.445 -3.504 1 97.62 108 ALA B C 1
ATOM 2796 O O . ALA B 1 108 ? 11.352 8.766 -3.742 1 97.62 108 ALA B O 1
ATOM 2797 N N . GLY B 1 109 ? 12.836 7.289 -3.021 1 97.94 109 GLY B N 1
ATOM 2798 C CA . GLY B 1 109 ? 11.891 6.371 -2.402 1 97.94 109 GLY B CA 1
ATOM 2799 C C . GLY B 1 109 ? 12.125 6.184 -0.917 1 97.94 109 GLY B C 1
ATOM 2800 O O . GLY B 1 109 ? 13.273 6.113 -0.471 1 97.94 109 GLY B O 1
ATOM 2801 N N . VAL B 1 110 ? 11.047 6.148 -0.174 1 98.38 110 VAL B N 1
ATOM 2802 C CA . VAL B 1 110 ? 11.172 6.012 1.273 1 98.38 110 VAL B CA 1
ATOM 2803 C C . VAL B 1 110 ? 10.094 5.07 1.801 1 98.38 110 VAL B C 1
ATOM 2805 O O . VAL B 1 110 ? 8.953 5.09 1.319 1 98.38 110 VAL B O 1
ATOM 2808 N N . ASN B 1 111 ? 10.422 4.203 2.664 1 98.19 111 ASN B N 1
ATOM 2809 C CA . ASN B 1 111 ? 9.422 3.461 3.428 1 98.19 111 ASN B CA 1
ATOM 2810 C C . ASN B 1 111 ? 9.383 3.91 4.887 1 98.19 111 ASN B C 1
ATOM 2812 O O . ASN B 1 111 ? 10.422 4.262 5.461 1 98.19 111 ASN B O 1
ATOM 2816 N N . TRP B 1 112 ? 8.211 3.965 5.426 1 98.25 112 TRP B N 1
ATOM 2817 C CA . TRP B 1 112 ? 7.992 4.551 6.742 1 98.25 112 TRP B CA 1
ATOM 2818 C C . TRP B 1 112 ? 6.848 3.85 7.465 1 98.25 112 TRP B C 1
ATOM 2820 O O . TRP B 1 112 ? 6.129 3.045 6.871 1 98.25 112 TRP B O 1
ATOM 2830 N N . HIS B 1 113 ? 6.758 4.043 8.727 1 97.19 113 HIS B N 1
ATOM 2831 C CA . HIS B 1 113 ? 5.609 3.711 9.562 1 97.19 113 HIS B CA 1
ATOM 2832 C C . HIS B 1 113 ? 5.344 4.797 10.594 1 97.19 113 HIS B C 1
ATOM 2834 O O . HIS B 1 113 ? 6.184 5.68 10.805 1 97.19 113 HIS B O 1
ATOM 2840 N N . LEU B 1 114 ? 4.16 4.762 11.188 1 96.38 114 LEU B N 1
ATOM 2841 C CA . LEU B 1 114 ? 3.809 5.746 12.203 1 96.38 114 LEU B CA 1
ATOM 2842 C C . LEU B 1 114 ? 3.984 5.168 13.609 1 96.38 114 LEU B C 1
ATOM 2844 O O . LEU B 1 114 ? 3.658 4.004 13.844 1 96.38 114 LEU B O 1
ATOM 2848 N N . GLU B 1 115 ? 4.504 6.008 14.461 1 96.5 115 GLU B N 1
ATOM 2849 C CA . GLU B 1 115 ? 4.598 5.66 15.875 1 96.5 115 GLU B CA 1
ATOM 2850 C C . GLU B 1 115 ? 3.871 6.684 16.75 1 96.5 115 GLU B C 1
ATOM 2852 O O . GLU B 1 115 ? 3.881 7.879 16.453 1 96.5 115 GLU B O 1
ATOM 2857 N N . TRP B 1 116 ? 3.225 6.195 17.75 1 93.81 116 TRP B N 1
ATOM 2858 C CA . TRP B 1 116 ? 2.752 7.02 18.859 1 93.81 116 TRP B CA 1
ATOM 2859 C C . TRP B 1 116 ? 3.67 6.887 20.078 1 93.81 116 TRP B C 1
ATOM 2861 O O . TRP B 1 116 ? 3.773 5.809 20.672 1 93.81 116 TRP B O 1
ATOM 2871 N N . LYS B 1 117 ? 4.371 7.891 20.469 1 92.56 117 LYS B N 1
ATOM 2872 C CA . LYS B 1 117 ? 5.352 7.887 21.547 1 92.56 117 LYS B CA 1
ATOM 2873 C C . LYS B 1 117 ? 6.324 6.715 21.406 1 92.56 117 LYS B C 1
ATOM 2875 O O . LYS B 1 117 ? 6.504 5.938 22.359 1 92.56 117 LYS B O 1
ATOM 2880 N N . THR B 1 118 ? 6.82 6.371 20.297 1 91.25 118 THR B N 1
ATOM 2881 C CA . THR B 1 118 ? 7.879 5.426 19.969 1 91.25 118 THR B CA 1
ATOM 2882 C C . THR B 1 118 ? 7.309 4.027 19.75 1 91.25 118 THR B C 1
ATOM 2884 O O . THR B 1 118 ? 8.062 3.072 19.531 1 91.25 118 THR B O 1
ATOM 2887 N N . ILE B 1 119 ? 6.043 3.885 19.969 1 92.31 119 ILE B N 1
ATOM 2888 C CA . ILE B 1 119 ? 5.406 2.598 19.719 1 92.31 119 ILE B CA 1
ATOM 2889 C C . ILE B 1 119 ? 4.758 2.607 18.344 1 92.31 119 ILE B C 1
ATOM 2891 O O . ILE B 1 119 ? 3.986 3.516 18.016 1 92.31 119 ILE B O 1
ATOM 2895 N N . GLN B 1 120 ? 5.016 1.654 17.594 1 92.44 120 GLN B N 1
ATOM 2896 C CA . GLN B 1 120 ? 4.484 1.598 16.25 1 92.44 120 GLN B CA 1
ATOM 2897 C C . GLN B 1 120 ? 2.973 1.383 16.25 1 92.44 120 GLN B C 1
ATOM 2899 O O . GLN B 1 120 ? 2.471 0.5 16.953 1 92.44 120 GLN B O 1
ATOM 2904 N N . ILE B 1 121 ? 2.262 2.225 15.539 1 89.31 121 ILE B N 1
ATOM 2905 C CA . ILE B 1 121 ? 0.831 2.043 15.32 1 89.31 121 ILE B CA 1
ATOM 2906 C C . ILE B 1 121 ? 0.607 0.954 14.273 1 89.31 121 ILE B C 1
ATOM 2908 O O . ILE B 1 121 ? 1.194 0.996 13.188 1 89.31 121 ILE B O 1
ATOM 2912 N N . PRO B 1 122 ? -0.161 -0.047 14.555 1 85.06 122 PRO B N 1
ATOM 2913 C CA . PRO B 1 122 ? -0.373 -1.132 13.594 1 85.06 122 PRO B CA 1
ATOM 2914 C C . PRO B 1 122 ? -0.991 -0.646 12.289 1 85.06 122 PRO B C 1
ATOM 2916 O O . PRO B 1 122 ? -1.752 0.324 12.281 1 85.06 122 PRO B O 1
ATOM 2919 N N . PHE B 1 123 ? -0.598 -1.242 11.156 1 86.56 123 PHE B N 1
ATOM 2920 C CA . PHE B 1 123 ? -1.167 -1.05 9.82 1 86.56 123 PHE B CA 1
ATOM 2921 C C . PHE B 1 123 ? -0.896 0.362 9.32 1 86.56 123 PHE B C 1
ATOM 2923 O O . PHE B 1 123 ? -1.762 0.98 8.695 1 86.56 123 PHE B O 1
ATOM 2930 N N . THR B 1 124 ? 0.219 0.884 9.68 1 91.75 124 THR B N 1
ATOM 2931 C CA . THR B 1 124 ? 0.544 2.236 9.242 1 91.75 124 THR B CA 1
ATOM 2932 C C . THR B 1 124 ? 1.825 2.242 8.414 1 91.75 124 THR B C 1
ATOM 2934 O O . THR B 1 124 ? 2.436 3.293 8.211 1 91.75 124 THR B O 1
ATOM 2937 N N . LYS B 1 125 ? 2.205 1.096 8.023 1 95.31 125 LYS B N 1
ATOM 2938 C CA . LYS B 1 125 ? 3.354 1.062 7.117 1 95.31 125 LYS B CA 1
ATOM 2939 C C . LYS B 1 125 ? 3.004 1.665 5.762 1 95.31 125 LYS B C 1
ATOM 2941 O O . LYS B 1 125 ? 1.876 1.523 5.285 1 95.31 125 LYS B O 1
ATOM 2946 N N . GLY B 1 126 ? 3.922 2.318 5.203 1 96.75 126 GLY B N 1
ATOM 2947 C CA . GLY B 1 126 ? 3.715 2.912 3.891 1 96.75 126 GLY B CA 1
ATOM 2948 C C . GLY B 1 126 ? 5.004 3.131 3.125 1 96.75 126 GLY B C 1
ATOM 2949 O O . GLY B 1 126 ? 6.094 2.924 3.662 1 96.75 126 GLY B O 1
ATOM 2950 N N . CYS B 1 127 ? 4.879 3.402 1.89 1 97.69 127 CYS B N 1
ATOM 2951 C CA . CYS B 1 127 ? 5.973 3.73 0.982 1 97.69 127 CYS B CA 1
ATOM 2952 C C . CYS B 1 127 ? 5.613 4.93 0.11 1 97.69 127 CYS B C 1
ATOM 2954 O O . CYS B 1 127 ? 4.465 5.074 -0.315 1 97.69 127 CYS B O 1
ATOM 2956 N N . SER B 1 128 ? 6.602 5.75 -0.098 1 98.25 128 SER B N 1
ATOM 2957 C CA . SER B 1 128 ? 6.402 6.926 -0.94 1 98.25 128 SER B CA 1
ATOM 2958 C C . SER B 1 128 ? 7.555 7.105 -1.921 1 98.25 128 SER B C 1
ATOM 2960 O O . SER B 1 128 ? 8.711 6.867 -1.576 1 98.25 128 SER B O 1
ATOM 2962 N N . PHE B 1 129 ? 7.223 7.504 -3.09 1 98.5 129 PHE B N 1
ATOM 2963 C CA . PHE B 1 129 ? 8.211 7.902 -4.086 1 98.5 129 PHE B CA 1
ATOM 2964 C C . PHE B 1 129 ? 7.996 9.352 -4.512 1 98.5 129 PHE B C 1
ATOM 2966 O O . PHE B 1 129 ? 6.863 9.766 -4.777 1 98.5 129 PHE B O 1
ATOM 2973 N N . TYR B 1 130 ? 9.086 10.07 -4.551 1 98.31 130 TYR B N 1
ATOM 2974 C CA . TYR B 1 130 ? 9.047 11.492 -4.867 1 98.31 130 TYR B CA 1
ATOM 2975 C C . TYR B 1 130 ? 9.945 11.805 -6.062 1 98.31 130 TYR B C 1
ATOM 2977 O O . TYR B 1 130 ? 11.133 11.492 -6.055 1 98.31 130 TYR B O 1
ATOM 2985 N N . GLU B 1 131 ? 9.344 12.328 -7.086 1 97.69 131 GLU B N 1
ATOM 2986 C CA . GLU B 1 131 ? 10.117 12.945 -8.164 1 97.69 131 GLU B CA 1
ATOM 2987 C C . GLU B 1 131 ? 10.375 14.422 -7.887 1 97.69 131 GLU B C 1
ATOM 2989 O O . GLU B 1 131 ? 9.438 15.195 -7.711 1 97.69 131 GLU B O 1
ATOM 2994 N N . CYS B 1 132 ? 11.625 14.727 -7.887 1 96.62 132 CYS B N 1
ATOM 2995 C CA . CYS B 1 132 ? 12 16.078 -7.527 1 96.62 132 CYS B CA 1
ATOM 2996 C C . CYS B 1 132 ? 12.57 16.828 -8.727 1 96.62 132 CYS B C 1
ATOM 2998 O O . CYS B 1 132 ? 12.969 16.203 -9.719 1 96.62 132 CYS B O 1
ATOM 3000 N N . SER B 1 133 ? 12.484 18.125 -8.656 1 93.25 133 SER B N 1
ATOM 3001 C CA . SER B 1 133 ? 13.094 19 -9.656 1 93.25 133 SER B CA 1
ATOM 3002 C C . SER B 1 133 ? 13.891 20.109 -8.992 1 93.25 133 SER B C 1
ATOM 3004 O O . SER B 1 133 ? 13.594 20.516 -7.867 1 93.25 133 SER B O 1
ATOM 3006 N N . GLN B 1 134 ? 14.859 20.484 -9.672 1 88.75 134 GLN B N 1
ATOM 3007 C CA . GLN B 1 134 ? 15.68 21.578 -9.164 1 88.75 134 GLN B CA 1
ATOM 3008 C C . GLN B 1 134 ? 15.07 22.922 -9.523 1 88.75 134 GLN B C 1
ATOM 3010 O O . GLN B 1 134 ? 14.758 23.188 -10.688 1 88.75 134 GLN B O 1
ATOM 3015 N N . LYS B 1 135 ? 14.711 23.609 -8.609 1 83.12 135 LYS B N 1
ATOM 3016 C CA . LYS B 1 135 ? 14.266 24.984 -8.773 1 83.12 135 LYS B CA 1
ATOM 3017 C C . LYS B 1 135 ? 15.234 25.953 -8.109 1 83.12 135 LYS B C 1
ATOM 3019 O O . LYS B 1 135 ? 15.273 26.062 -6.883 1 83.12 135 LYS B O 1
ATOM 3024 N N . GLU B 1 136 ? 15.984 26.625 -8.961 1 78.94 136 GLU B N 1
ATOM 3025 C CA . GLU B 1 136 ? 17.016 27.516 -8.438 1 78.94 136 GLU B CA 1
ATOM 3026 C C . GLU B 1 136 ? 18.016 26.766 -7.574 1 78.94 136 GLU B C 1
ATOM 3028 O O . GLU B 1 136 ? 18.641 25.812 -8.031 1 78.94 136 GLU B O 1
ATOM 3033 N N . ASP B 1 137 ? 18 27.031 -6.258 1 79.19 137 ASP B N 1
ATOM 3034 C CA . ASP B 1 137 ? 19.031 26.438 -5.402 1 79.19 137 ASP B CA 1
ATOM 3035 C C . ASP B 1 137 ? 18.422 25.422 -4.445 1 79.19 137 ASP B C 1
ATOM 3037 O O . ASP B 1 137 ? 19.031 25.047 -3.443 1 79.19 137 ASP B O 1
ATOM 3041 N N . ARG B 1 138 ? 17.188 25.047 -4.887 1 86.75 138 ARG B N 1
ATOM 3042 C CA . ARG B 1 138 ? 16.594 24.094 -3.963 1 86.75 138 ARG B CA 1
ATOM 3043 C C . ARG B 1 138 ? 15.844 23 -4.719 1 86.75 138 ARG B C 1
ATOM 3045 O O . ARG B 1 138 ? 15.445 23.188 -5.871 1 86.75 138 ARG B O 1
ATOM 3052 N N . LEU B 1 139 ? 15.812 21.859 -4.121 1 93.44 139 LEU B N 1
ATOM 3053 C CA . LEU B 1 139 ? 15.008 20.766 -4.664 1 93.44 139 LEU B CA 1
ATOM 3054 C C . LEU B 1 139 ? 13.57 20.859 -4.18 1 93.44 139 LEU B C 1
ATOM 3056 O O . LEU B 1 139 ? 13.32 21.172 -3.012 1 93.44 139 LEU B O 1
ATOM 3060 N N . VAL B 1 140 ? 12.664 20.703 -5.129 1 96.31 140 VAL B N 1
ATOM 3061 C CA . VAL B 1 140 ? 11.25 20.688 -4.777 1 96.31 140 VAL B CA 1
ATOM 3062 C C . VAL B 1 140 ? 10.586 19.422 -5.312 1 96.31 140 VAL B C 1
ATOM 3064 O O . VAL B 1 140 ? 11.023 18.875 -6.32 1 96.31 140 VAL B O 1
ATOM 3067 N N . ILE B 1 141 ? 9.516 19 -4.664 1 97.69 141 ILE B N 1
ATOM 3068 C CA . ILE B 1 141 ? 8.773 17.797 -5.059 1 97.69 141 ILE B CA 1
ATOM 3069 C C . ILE B 1 141 ? 7.785 18.156 -6.168 1 97.69 141 ILE B C 1
ATOM 3071 O O . ILE B 1 141 ? 6.895 18.984 -5.977 1 97.69 141 ILE B O 1
ATOM 3075 N N . LYS B 1 142 ? 7.938 17.5 -7.242 1 97.75 142 LYS B N 1
ATOM 3076 C CA . LYS B 1 142 ? 7.062 17.719 -8.391 1 97.75 142 LYS B CA 1
ATOM 3077 C C . LYS B 1 142 ? 5.953 16.672 -8.453 1 97.75 142 LYS B C 1
ATOM 3079 O O . LYS B 1 142 ? 4.828 16.984 -8.859 1 97.75 142 LYS B O 1
ATOM 3084 N N . LYS B 1 143 ? 6.34 15.484 -8.195 1 98.06 143 LYS B N 1
ATOM 3085 C CA . LYS B 1 143 ? 5.406 14.359 -8.203 1 98.06 143 LYS B CA 1
ATOM 3086 C C . LYS B 1 143 ? 5.633 13.445 -7.008 1 98.06 143 LYS B C 1
ATOM 3088 O O . LYS B 1 143 ? 6.773 13.234 -6.586 1 98.06 143 LYS B O 1
ATOM 3093 N N . ALA B 1 144 ? 4.531 12.969 -6.469 1 98.44 144 ALA B N 1
ATOM 3094 C CA . ALA B 1 144 ? 4.617 12.039 -5.344 1 98.44 144 ALA B CA 1
ATOM 3095 C C . ALA B 1 144 ? 3.615 10.898 -5.496 1 98.44 144 ALA B C 1
ATOM 3097 O O . ALA B 1 144 ? 2.498 11.109 -5.977 1 98.44 144 ALA B O 1
ATOM 3098 N N . LEU B 1 145 ? 4.035 9.727 -5.16 1 98.25 145 LEU B N 1
ATOM 3099 C CA . LEU B 1 145 ? 3.189 8.547 -5.043 1 98.25 145 LEU B CA 1
ATOM 3100 C C . LEU B 1 145 ? 3.291 7.941 -3.646 1 98.25 145 LEU B C 1
ATOM 3102 O O . LEU B 1 145 ? 4.391 7.641 -3.174 1 98.25 145 LEU B O 1
ATOM 3106 N N . VAL B 1 146 ? 2.186 7.859 -2.984 1 97.62 146 VAL B N 1
ATOM 3107 C CA . VAL B 1 146 ? 2.148 7.309 -1.633 1 97.62 146 VAL B CA 1
ATOM 3108 C C . VAL B 1 146 ? 1.265 6.066 -1.606 1 97.62 146 VAL B C 1
ATOM 3110 O O . VAL B 1 146 ? 0.121 6.098 -2.066 1 97.62 146 VAL B O 1
ATOM 3113 N N . VAL B 1 147 ? 1.771 5.012 -1.125 1 96.81 147 VAL B N 1
ATOM 3114 C CA . VAL B 1 147 ? 1.033 3.768 -0.94 1 96.81 147 VAL B CA 1
ATOM 3115 C C . VAL B 1 147 ? 1.07 3.359 0.531 1 96.81 147 VAL B C 1
ATOM 3117 O O . VAL B 1 147 ? 2.145 3.264 1.128 1 96.81 147 VAL B O 1
ATOM 3120 N N . ILE B 1 148 ? -0.065 3.133 1.091 1 94.69 148 ILE B N 1
ATOM 3121 C CA . ILE B 1 148 ? -0.169 2.809 2.51 1 94.69 148 ILE B CA 1
ATOM 3122 C C . ILE B 1 148 ? -0.766 1.414 2.678 1 94.69 148 ILE B C 1
ATOM 3124 O O . ILE B 1 148 ? -1.664 1.022 1.93 1 94.69 148 ILE B O 1
ATOM 3128 N N . GLU B 1 149 ? -0.338 0.735 3.656 1 91.31 149 GLU B N 1
ATOM 3129 C CA . GLU B 1 149 ? -0.824 -0.604 3.977 1 91.31 149 GLU B CA 1
ATOM 3130 C C . GLU B 1 149 ? -2.312 -0.586 4.309 1 91.31 149 GLU B C 1
ATOM 3132 O O . GLU B 1 149 ? -2.789 0.314 5 1 91.31 149 GLU B O 1
ATOM 3137 N N . SER B 1 150 ? -3.006 -1.559 3.791 1 85.5 150 SER B N 1
ATOM 3138 C CA . SER B 1 150 ? -4.422 -1.718 4.105 1 85.5 150 SER B CA 1
ATOM 3139 C C . SER B 1 150 ? -4.613 -2.502 5.398 1 85.5 150 SER B C 1
ATOM 3141 O O . SER B 1 150 ? -3.873 -3.447 5.676 1 85.5 150 SER B O 1
ATOM 3143 N N . PRO B 1 151 ? -5.613 -2.076 6.191 1 77.56 151 PRO B N 1
ATOM 3144 C CA . PRO B 1 151 ? -5.938 -2.918 7.344 1 77.56 151 PRO B CA 1
ATOM 3145 C C . PRO B 1 151 ? -6.551 -4.258 6.941 1 77.56 151 PRO B C 1
ATOM 3147 O O . PRO B 1 151 ? -6.582 -5.191 7.746 1 77.56 151 PRO B O 1
ATOM 3150 N N . ILE B 1 152 ? -7.066 -4.293 5.766 1 75.31 152 ILE B N 1
ATOM 3151 C CA . ILE B 1 152 ? -7.613 -5.531 5.223 1 75.31 152 ILE B CA 1
ATOM 3152 C C . ILE B 1 152 ? -6.496 -6.352 4.582 1 75.31 152 ILE B C 1
ATOM 3154 O O . ILE B 1 152 ? -5.824 -5.883 3.658 1 75.31 152 ILE B O 1
ATOM 3158 N N . LYS B 1 153 ? -6.297 -7.539 5.051 1 81.88 153 LYS B N 1
ATOM 3159 C CA . LYS B 1 153 ? -5.266 -8.445 4.559 1 81.88 153 LYS B CA 1
ATOM 3160 C C . LYS B 1 153 ? -5.883 -9.688 3.92 1 81.88 153 LYS B C 1
ATOM 3162 O O . LYS B 1 153 ? -6.16 -10.672 4.605 1 81.88 153 LYS B O 1
ATOM 3167 N N . PRO B 1 154 ? -5.973 -9.664 2.68 1 77.31 154 PRO B N 1
ATOM 3168 C CA . PRO B 1 154 ? -6.668 -10.781 2.025 1 77.31 154 PRO B CA 1
ATOM 3169 C C . PRO B 1 154 ? -5.812 -12.039 1.955 1 77.31 154 PRO B C 1
ATOM 3171 O O . PRO B 1 154 ? -6.344 -13.141 1.745 1 77.31 154 PRO B O 1
ATOM 3174 N N . GLY B 1 155 ? -4.5 -11.867 2.096 1 82.94 155 GLY B N 1
ATOM 3175 C CA . GLY B 1 155 ? -3.623 -13.023 2.062 1 82.94 155 GLY B CA 1
ATOM 3176 C C . GLY B 1 155 ? -3.621 -13.734 0.719 1 82.94 155 GLY B C 1
ATOM 3177 O O . GLY B 1 155 ? -3.508 -13.086 -0.326 1 82.94 155 GLY B O 1
ATOM 3178 N N . GLY B 1 156 ? -3.742 -15.016 0.745 1 80.88 156 GLY B N 1
ATOM 3179 C CA . GLY B 1 156 ? -3.617 -15.828 -0.455 1 80.88 156 GLY B CA 1
ATOM 3180 C C . GLY B 1 156 ? -4.77 -15.641 -1.423 1 80.88 156 GLY B C 1
ATOM 3181 O O . GLY B 1 156 ? -4.664 -16 -2.598 1 80.88 156 GLY B O 1
ATOM 3182 N N . ILE B 1 157 ? -5.891 -15.086 -0.962 1 81.75 157 ILE B N 1
ATOM 3183 C CA . ILE B 1 157 ? -7.062 -14.875 -1.806 1 81.75 157 ILE B CA 1
ATOM 3184 C C . ILE B 1 157 ? -6.715 -13.922 -2.945 1 81.75 157 ILE B C 1
ATOM 3186 O O . ILE B 1 157 ? -7.25 -14.039 -4.051 1 81.75 157 ILE B O 1
ATOM 3190 N N . VAL B 1 158 ? -5.805 -13.039 -2.732 1 83.94 158 VAL B N 1
ATOM 3191 C CA . VAL B 1 158 ? -5.422 -12.062 -3.746 1 83.94 158 VAL B CA 1
ATOM 3192 C C . VAL B 1 158 ? -4.801 -12.781 -4.945 1 83.94 158 VAL B C 1
ATOM 3194 O O . VAL B 1 158 ? -5.027 -12.391 -6.094 1 83.94 158 VAL B O 1
ATOM 3197 N N . LEU B 1 159 ? -4.035 -13.805 -4.668 1 87.06 159 LEU B N 1
ATOM 3198 C CA . LEU B 1 159 ? -3.389 -14.555 -5.742 1 87.06 159 LEU B CA 1
ATOM 3199 C C . LEU B 1 159 ? -4.418 -15.328 -6.559 1 87.06 159 LEU B C 1
ATOM 3201 O O . LEU B 1 159 ? -4.316 -15.398 -7.789 1 87.06 159 LEU B O 1
ATOM 3205 N N . THR B 1 160 ? -5.371 -15.883 -5.832 1 83.12 160 THR B N 1
ATOM 3206 C CA . THR B 1 160 ? -6.465 -16.578 -6.504 1 83.12 160 THR B CA 1
ATOM 3207 C C . THR B 1 160 ? -7.277 -15.609 -7.359 1 83.12 160 THR B C 1
ATOM 3209 O O . THR B 1 160 ? -7.629 -15.922 -8.5 1 83.12 160 THR B O 1
ATOM 3212 N N . LEU B 1 161 ? -7.523 -14.508 -6.809 1 81 161 LEU B N 1
ATOM 3213 C CA . LEU B 1 161 ? -8.258 -13.484 -7.543 1 81 161 LEU B CA 1
ATOM 3214 C C . LEU B 1 161 ? -7.484 -13.039 -8.781 1 81 161 LEU B C 1
ATOM 3216 O O . LEU B 1 161 ? -8.062 -12.898 -9.859 1 81 161 LEU B O 1
ATOM 3220 N N . LEU B 1 162 ? -6.246 -12.852 -8.609 1 87.31 162 LEU B N 1
ATOM 3221 C CA . LEU B 1 162 ? -5.41 -12.477 -9.742 1 87.31 162 LEU B CA 1
ATOM 3222 C C . LEU B 1 162 ? -5.477 -13.531 -10.844 1 87.31 162 LEU B C 1
ATOM 3224 O O . LEU B 1 162 ? -5.645 -13.203 -12.016 1 87.31 162 LEU B O 1
ATOM 3228 N N . ASN B 1 163 ? -5.34 -14.758 -10.414 1 87 163 ASN B N 1
ATOM 3229 C CA . ASN B 1 163 ? -5.414 -15.867 -11.359 1 87 163 ASN B CA 1
ATOM 3230 C C . ASN B 1 163 ? -6.73 -15.867 -12.125 1 87 163 ASN B C 1
ATOM 3232 O O . ASN B 1 163 ? -6.742 -16.016 -13.352 1 87 163 ASN B O 1
ATOM 3236 N N . ASN B 1 164 ? -7.762 -15.68 -11.406 1 82.12 164 ASN B N 1
ATOM 3237 C CA . ASN B 1 164 ? -9.086 -15.688 -12.016 1 82.12 164 ASN B CA 1
ATOM 3238 C C . ASN B 1 164 ? -9.281 -14.508 -12.961 1 82.12 164 ASN B C 1
ATOM 3240 O O . ASN B 1 164 ? -9.781 -14.672 -14.07 1 82.12 164 ASN B O 1
ATOM 3244 N N . VAL B 1 165 ? -8.891 -13.367 -12.547 1 81.5 165 VAL B N 1
ATOM 3245 C CA . VAL B 1 165 ? -9.031 -12.164 -13.359 1 81.5 165 VAL B CA 1
ATOM 3246 C C . VAL B 1 165 ? -8.203 -12.289 -14.633 1 81.5 165 VAL B C 1
ATOM 3248 O O . VAL B 1 165 ? -8.672 -11.961 -15.719 1 81.5 165 VAL B O 1
ATOM 3251 N N . THR B 1 166 ? -7.059 -12.781 -14.453 1 88.5 166 THR B N 1
ATOM 3252 C CA . THR B 1 166 ? -6.184 -12.969 -15.602 1 88.5 166 THR B CA 1
ATOM 3253 C C . THR B 1 166 ? -6.797 -13.961 -16.594 1 88.5 166 THR B C 1
ATOM 3255 O O . THR B 1 166 ? -6.793 -13.727 -17.797 1 88.5 166 THR B O 1
ATOM 3258 N N . ALA B 1 167 ? -7.316 -15.031 -16.062 1 84.12 167 ALA B N 1
ATOM 3259 C CA . ALA B 1 167 ? -7.965 -16.031 -16.906 1 84.12 167 ALA B CA 1
ATOM 3260 C C . ALA B 1 167 ? -9.133 -15.422 -17.672 1 84.12 167 ALA B C 1
ATOM 3262 O O . ALA B 1 167 ? -9.297 -15.664 -18.875 1 84.12 167 ALA B O 1
ATOM 3263 N N . ILE B 1 168 ? -9.93 -14.648 -17.016 1 79.31 168 ILE B N 1
ATOM 3264 C CA . ILE B 1 168 ? -11.094 -14 -17.625 1 79.31 168 ILE B CA 1
ATOM 3265 C C . ILE B 1 168 ? -10.625 -13.039 -18.719 1 79.31 168 ILE B C 1
ATOM 3267 O O . ILE B 1 168 ? -11.18 -13.023 -19.812 1 79.31 168 ILE B O 1
ATOM 3271 N N . PHE B 1 169 ? -9.664 -12.227 -18.406 1 85.19 169 PHE B N 1
ATOM 3272 C CA . PHE B 1 169 ? -9.133 -11.273 -19.375 1 85.19 169 PHE B CA 1
ATOM 3273 C C . PHE B 1 169 ? -8.609 -11.992 -20.609 1 85.19 169 PHE B C 1
ATOM 3275 O O . PHE B 1 169 ? -8.844 -11.547 -21.734 1 85.19 169 PHE B O 1
ATOM 3282 N N . ASP B 1 170 ? -7.926 -13.125 -20.406 1 88.38 170 ASP B N 1
ATOM 3283 C CA . ASP B 1 170 ? -7.34 -13.883 -21.516 1 88.38 170 ASP B CA 1
ATOM 3284 C C . ASP B 1 170 ? -8.422 -14.547 -22.359 1 88.38 170 ASP B C 1
ATOM 3286 O O . ASP B 1 170 ? -8.273 -14.688 -23.578 1 88.38 170 ASP B O 1
ATOM 3290 N N . ASP B 1 171 ? -9.5 -14.93 -21.719 1 82.5 171 ASP B N 1
ATOM 3291 C CA . ASP B 1 171 ? -10.594 -15.594 -22.406 1 82.5 171 ASP B CA 1
ATOM 3292 C C . ASP B 1 171 ? -11.422 -14.594 -23.219 1 82.5 171 ASP B C 1
ATOM 3294 O O . ASP B 1 171 ? -11.984 -14.938 -24.25 1 82.5 171 ASP B O 1
ATOM 3298 N N . PHE B 1 172 ? -11.531 -13.328 -22.672 1 83.81 172 PHE B N 1
ATOM 3299 C CA . PHE B 1 172 ? -12.32 -12.289 -23.312 1 83.81 172 PHE B CA 1
ATOM 3300 C C . PHE B 1 172 ? -11.492 -11.023 -23.516 1 83.81 172 PHE B C 1
ATOM 3302 O O . PHE B 1 172 ? -11.797 -9.977 -22.938 1 83.81 172 PHE B O 1
ATOM 3309 N N . PRO B 1 173 ? -10.539 -11.008 -24.406 1 83.81 173 PRO B N 1
ATOM 3310 C CA . PRO B 1 173 ? -9.57 -9.922 -24.531 1 83.81 173 PRO B CA 1
ATOM 3311 C C . PRO B 1 173 ? -10.219 -8.602 -24.953 1 83.81 173 PRO B C 1
ATOM 3313 O O . PRO B 1 173 ? -9.828 -7.535 -24.469 1 83.81 173 PRO B O 1
ATOM 3316 N N . LYS B 1 174 ? -11.18 -8.648 -25.844 1 81.56 174 LYS B N 1
ATOM 3317 C CA . LYS B 1 174 ? -11.82 -7.418 -26.297 1 81.56 174 LYS B CA 1
ATOM 3318 C C . LYS B 1 174 ? -12.609 -6.762 -25.156 1 81.56 174 LYS B C 1
ATOM 3320 O O . LYS B 1 174 ? -12.531 -5.543 -24.969 1 81.56 174 LYS B O 1
ATOM 3325 N N . ALA B 1 175 ? -13.336 -7.621 -24.453 1 74.75 175 ALA B N 1
ATOM 3326 C CA . ALA B 1 175 ? -14.086 -7.117 -23.297 1 74.75 175 ALA B CA 1
ATOM 3327 C C . ALA B 1 175 ? -13.148 -6.586 -22.219 1 74.75 175 ALA B C 1
ATOM 3329 O O . ALA B 1 175 ? -13.422 -5.555 -21.609 1 74.75 175 ALA B O 1
ATOM 3330 N N . ALA B 1 176 ? -12.039 -7.273 -22 1 79.25 176 ALA B N 1
ATOM 3331 C CA . ALA B 1 176 ? -11.047 -6.867 -21.016 1 79.25 176 ALA B CA 1
ATOM 3332 C C . ALA B 1 176 ? -10.453 -5.5 -21.344 1 79.25 176 ALA B C 1
ATOM 3334 O O . ALA B 1 176 ? -10.344 -4.637 -20.469 1 79.25 176 ALA B O 1
ATOM 3335 N N . GLU B 1 177 ? -10.133 -5.332 -22.609 1 84.25 177 GLU B N 1
ATOM 3336 C CA . GLU B 1 177 ? -9.586 -4.055 -23.062 1 84.25 177 GLU B CA 1
ATOM 3337 C C . GLU B 1 177 ? -10.586 -2.92 -22.859 1 84.25 177 GLU B C 1
ATOM 3339 O O . GLU B 1 177 ? -10.211 -1.83 -22.422 1 84.25 177 GLU B O 1
ATOM 3344 N N . TRP B 1 178 ? -11.805 -3.229 -23.203 1 75.94 178 TRP B N 1
ATOM 3345 C CA . TRP B 1 178 ? -12.859 -2.23 -23.031 1 75.94 178 TRP B CA 1
ATOM 3346 C C . TRP B 1 178 ? -13.031 -1.874 -21.562 1 75.94 178 TRP B C 1
ATOM 3348 O O . TRP B 1 178 ? -13.156 -0.699 -21.203 1 75.94 178 TRP B O 1
ATOM 3358 N N . LEU B 1 179 ? -12.953 -2.861 -20.672 1 75.62 179 LEU B N 1
ATOM 3359 C CA . LEU B 1 179 ? -13.117 -2.68 -19.234 1 75.62 179 LEU B CA 1
ATOM 3360 C C . LEU B 1 179 ? -11.961 -1.871 -18.656 1 75.62 179 LEU B C 1
ATOM 3362 O O . LEU B 1 179 ? -12.18 -0.954 -17.859 1 75.62 179 LEU B O 1
ATOM 3366 N N . LEU B 1 180 ? -10.805 -2.186 -19.062 1 79.5 180 LEU B N 1
ATOM 3367 C CA . LEU B 1 180 ? -9.609 -1.576 -18.484 1 79.5 180 LEU B CA 1
ATOM 3368 C C . LEU B 1 180 ? -9.414 -0.158 -19.016 1 79.5 180 LEU B C 1
ATOM 3370 O O . LEU B 1 180 ? -8.867 0.697 -18.312 1 79.5 180 LEU B O 1
ATOM 3374 N N . LYS B 1 181 ? -9.844 0.129 -20.172 1 78.81 181 LYS B N 1
ATOM 3375 C CA . LYS B 1 181 ? -9.656 1.446 -20.781 1 78.81 181 LYS B CA 1
ATOM 3376 C C . LYS B 1 181 ? -10.805 2.387 -20.406 1 78.81 181 LYS B C 1
ATOM 3378 O O . LYS B 1 181 ? -10.695 3.602 -20.578 1 78.81 181 LYS B O 1
ATOM 3383 N N . SER B 1 182 ? -11.914 1.794 -20.016 1 68.81 182 SER B N 1
ATOM 3384 C CA . SER B 1 182 ? -13.055 2.643 -19.703 1 68.81 182 SER B CA 1
ATOM 3385 C C . SER B 1 182 ? -13.5 2.445 -18.25 1 68.81 182 SER B C 1
ATOM 3387 O O . SER B 1 182 ? -14.523 1.812 -18 1 68.81 182 SER B O 1
ATOM 3389 N N . PRO B 1 183 ? -12.703 2.941 -17.281 1 60.53 183 PRO B N 1
ATOM 3390 C CA . PRO B 1 183 ? -13.047 2.674 -15.883 1 60.53 183 PRO B CA 1
ATOM 3391 C C . PRO B 1 183 ? -14.469 3.092 -15.531 1 60.53 183 PRO B C 1
ATOM 3393 O O . PRO B 1 183 ? -15.125 2.451 -14.703 1 60.53 183 PRO B O 1
ATOM 3396 N N . HIS B 1 184 ? -14.891 4.148 -16.219 1 60.91 184 HIS B N 1
ATOM 3397 C CA . HIS B 1 184 ? -16.266 4.59 -16.016 1 60.91 184 HIS B CA 1
ATOM 3398 C C . HIS B 1 184 ? -17.25 3.5 -16.422 1 60.91 184 HIS B C 1
ATOM 3400 O O . HIS B 1 184 ? -18.312 3.346 -15.805 1 60.91 184 HIS B O 1
ATOM 3406 N N . VAL B 1 185 ? -16.812 2.801 -17.344 1 58.72 185 VAL B N 1
ATOM 3407 C CA . VAL B 1 185 ? -17.672 1.733 -17.828 1 58.72 185 VAL B CA 1
ATOM 3408 C C . VAL B 1 185 ? -17.75 0.609 -16.797 1 58.72 185 VAL B C 1
ATOM 3410 O O . VAL B 1 185 ? -18.812 0.041 -16.562 1 58.72 185 VAL B O 1
ATOM 3413 N N . ILE B 1 186 ? -16.562 0.359 -16.266 1 55.84 186 ILE B N 1
ATOM 3414 C CA . ILE B 1 186 ? -16.547 -0.648 -15.211 1 55.84 186 ILE B CA 1
ATOM 3415 C C . ILE B 1 186 ? -17.484 -0.216 -14.078 1 55.84 186 ILE B C 1
ATOM 3417 O O . ILE B 1 186 ? -18.266 -1.021 -13.57 1 55.84 186 ILE B O 1
ATOM 3421 N N . MET B 1 187 ? -17.25 1 -13.758 1 59.03 187 MET B N 1
ATOM 3422 C CA . MET B 1 187 ? -18.109 1.519 -12.695 1 59.03 187 MET B CA 1
ATOM 3423 C C . MET B 1 187 ? -19.578 1.463 -13.109 1 59.03 187 MET B C 1
ATOM 3425 O O . MET B 1 187 ? -20.438 1.095 -12.305 1 59.03 187 MET B O 1
ATOM 3429 N N . GLN B 1 188 ? -19.844 1.91 -14.312 1 58.44 188 GLN B N 1
ATOM 3430 C CA . GLN B 1 188 ? -21.219 1.88 -14.797 1 58.44 188 GLN B CA 1
ATOM 3431 C C . GLN B 1 188 ? -21.75 0.449 -14.875 1 58.44 188 GLN B C 1
ATOM 3433 O O . GLN B 1 188 ? -22.891 0.185 -14.516 1 58.44 188 GLN B O 1
ATOM 3438 N N . PHE B 1 189 ? -20.875 -0.332 -15.328 1 54.5 189 PHE B N 1
ATOM 3439 C CA . PHE B 1 189 ? -21.234 -1.74 -15.43 1 54.5 189 PHE B CA 1
ATOM 3440 C C . PHE B 1 189 ? -21.453 -2.342 -14.047 1 54.5 189 PHE B C 1
ATOM 3442 O O . PHE B 1 189 ? -22.453 -3.02 -13.812 1 54.5 189 PHE B O 1
ATOM 3449 N N . CYS B 1 190 ? -20.484 -2.092 -13.195 1 57.84 190 CYS B N 1
ATOM 3450 C CA . CYS B 1 190 ? -20.641 -2.588 -11.836 1 57.84 190 CYS B CA 1
ATOM 3451 C C . CYS B 1 190 ? -21.891 -2.012 -11.188 1 57.84 190 CYS B C 1
ATOM 3453 O O . CYS B 1 190 ? -22.625 -2.725 -10.492 1 57.84 190 CYS B O 1
ATOM 3455 N N . SER B 1 191 ? -22.125 -0.753 -11.469 1 63.22 191 SER B N 1
ATOM 3456 C CA . SER B 1 191 ? -23.328 -0.108 -10.961 1 63.22 191 SER B CA 1
ATOM 3457 C C . SER B 1 191 ? -24.578 -0.74 -11.555 1 63.22 191 SER B C 1
ATOM 3459 O O . SER B 1 191 ? -25.578 -0.946 -10.844 1 63.22 191 SER B O 1
ATOM 3461 N N . LYS B 1 192 ? -24.5 -0.987 -12.797 1 58.91 192 LYS B N 1
ATOM 3462 C CA . LYS B 1 192 ? -25.641 -1.61 -13.461 1 58.91 192 LYS B CA 1
ATOM 3463 C C . LYS B 1 192 ? -25.859 -3.031 -12.945 1 58.91 192 LYS B C 1
ATOM 3465 O O . LYS B 1 192 ? -27 -3.441 -12.719 1 58.91 192 LYS B O 1
ATOM 3470 N N . ILE B 1 193 ? -24.797 -3.693 -12.852 1 54.16 193 ILE B N 1
ATOM 3471 C CA . ILE B 1 193 ? -24.891 -5.043 -12.297 1 54.16 193 ILE B CA 1
ATOM 3472 C C . ILE B 1 193 ? -25.406 -4.98 -10.867 1 54.16 193 ILE B C 1
ATOM 3474 O O . ILE B 1 193 ? -26.297 -5.75 -10.492 1 54.16 193 ILE B O 1
ATOM 3478 N N . TYR B 1 194 ? -24.812 -4.113 -10.156 1 56.44 194 TYR B N 1
ATOM 3479 C CA . TYR B 1 194 ? -25.281 -3.924 -8.781 1 56.44 194 TYR B CA 1
ATOM 3480 C C . TYR B 1 194 ? -26.75 -3.566 -8.758 1 56.44 194 TYR B C 1
ATOM 3482 O O . TYR B 1 194 ? -27.531 -4.172 -8.016 1 56.44 194 TYR B O 1
ATOM 3490 N N . ARG B 1 195 ? -27.125 -2.617 -9.508 1 61.62 195 ARG B N 1
ATOM 3491 C CA . ARG B 1 195 ? -28.5 -2.135 -9.516 1 61.62 195 ARG B CA 1
ATOM 3492 C C . ARG B 1 195 ? -29.453 -3.217 -10 1 61.62 195 ARG B C 1
ATOM 3494 O O . ARG B 1 195 ? -30.562 -3.355 -9.477 1 61.62 195 ARG B O 1
ATOM 3501 N N . ARG B 1 196 ? -28.984 -3.893 -10.93 1 59.81 196 ARG B N 1
ATOM 3502 C CA . ARG B 1 196 ? -29.891 -4.836 -11.578 1 59.81 196 ARG B CA 1
ATOM 3503 C C . ARG B 1 196 ? -29.891 -6.18 -10.852 1 59.81 196 ARG B C 1
ATOM 3505 O O . ARG B 1 196 ? -30.922 -6.816 -10.711 1 59.81 196 ARG B O 1
ATOM 3512 N N . LEU B 1 197 ? -28.672 -6.523 -10.398 1 56.06 197 LEU B N 1
ATOM 3513 C CA . LEU B 1 197 ? -28.594 -7.902 -9.93 1 56.06 197 LEU B CA 1
ATOM 3514 C C . LEU B 1 197 ? -28.5 -7.953 -8.406 1 56.06 197 LEU B C 1
ATOM 3516 O O . LEU B 1 197 ? -28.953 -8.914 -7.781 1 56.06 197 LEU B O 1
ATOM 3520 N N . VAL B 1 198 ? -27.906 -6.934 -7.941 1 56.16 198 VAL B N 1
ATOM 3521 C CA . VAL B 1 198 ? -27.578 -7.031 -6.523 1 56.16 198 VAL B CA 1
ATOM 3522 C C . VAL B 1 198 ? -28.531 -6.16 -5.711 1 56.16 198 VAL B C 1
ATOM 3524 O O . VAL B 1 198 ? -29.078 -6.605 -4.699 1 56.16 198 VAL B O 1
ATOM 3527 N N . ALA B 1 199 ? -28.797 -5.012 -6.242 1 63.31 199 ALA B N 1
ATOM 3528 C CA . ALA B 1 199 ? -29.547 -3.996 -5.504 1 63.31 199 ALA B CA 1
ATOM 3529 C C . ALA B 1 199 ? -30.938 -4.5 -5.137 1 63.31 199 ALA B C 1
ATOM 3531 O O . ALA B 1 199 ? -31.391 -4.316 -4.008 1 63.31 199 ALA B O 1
ATOM 3532 N N . PRO B 1 200 ? -31.578 -5.078 -6.039 1 61.25 200 PRO B N 1
ATOM 3533 C CA . PRO B 1 200 ? -32.938 -5.516 -5.699 1 61.25 200 PRO B CA 1
ATOM 3534 C C . PRO B 1 200 ? -32.969 -6.523 -4.551 1 61.25 200 PRO B C 1
ATOM 3536 O O . PRO B 1 200 ? -33.969 -6.613 -3.822 1 61.25 200 PRO B O 1
ATOM 3539 N N . PHE B 1 201 ? -31.938 -7.141 -4.414 1 58.72 201 PHE B N 1
ATOM 3540 C CA . PHE B 1 201 ? -31.875 -8.141 -3.354 1 58.72 201 PHE B CA 1
ATOM 3541 C C . PHE B 1 201 ? -31.203 -7.566 -2.109 1 58.72 201 PHE B C 1
ATOM 3543 O O . PHE B 1 201 ? -31.625 -7.867 -0.986 1 58.72 201 PHE B O 1
ATOM 3550 N N . VAL B 1 202 ? -30.188 -6.746 -2.371 1 59.06 202 VAL B N 1
ATOM 3551 C CA . VAL B 1 202 ? -29.375 -6.238 -1.267 1 59.06 202 VAL B CA 1
ATOM 3552 C C . VAL B 1 202 ? -30.078 -5.047 -0.621 1 59.06 202 VAL B C 1
ATOM 3554 O O . VAL B 1 202 ? -30.062 -4.902 0.604 1 59.06 202 VAL B O 1
ATOM 3557 N N . ASN B 1 203 ? -30.703 -4.27 -1.424 1 64.25 203 ASN B N 1
ATOM 3558 C CA . ASN B 1 203 ? -31.266 -3.029 -0.898 1 64.25 203 ASN B CA 1
ATOM 3559 C C . ASN B 1 203 ? -32.344 -3.299 0.162 1 64.25 203 ASN B C 1
ATOM 3561 O O . ASN B 1 203 ? -32.312 -2.695 1.235 1 64.25 203 ASN B O 1
ATOM 3565 N N . PRO B 1 204 ? -33.281 -4.121 -0.163 1 62.38 204 PRO B N 1
ATOM 3566 C CA . PRO B 1 204 ? -34.25 -4.414 0.896 1 62.38 204 PRO B CA 1
ATOM 3567 C C . PRO B 1 204 ? -33.594 -5.031 2.135 1 62.38 204 PRO B C 1
ATOM 3569 O O . PRO B 1 204 ? -34 -4.73 3.262 1 62.38 204 PRO B O 1
ATOM 3572 N N . LEU B 1 205 ? -32.656 -5.801 1.934 1 59.44 205 LEU B N 1
ATOM 3573 C CA . LEU B 1 205 ? -31.938 -6.426 3.045 1 59.44 205 LEU B CA 1
ATOM 3574 C C . LEU B 1 205 ? -31.141 -5.391 3.828 1 59.44 205 LEU B C 1
ATOM 3576 O O . LEU B 1 205 ? -31.172 -5.387 5.062 1 59.44 205 LEU B O 1
ATOM 3580 N N . LEU B 1 206 ? -30.453 -4.609 3.068 1 61.84 206 LEU B N 1
ATOM 3581 C CA . LEU B 1 206 ? -29.688 -3.545 3.707 1 61.84 206 LEU B CA 1
ATOM 3582 C C . LEU B 1 206 ? -30.594 -2.58 4.449 1 61.84 206 LEU B C 1
ATOM 3584 O O . LEU B 1 206 ? -30.281 -2.137 5.555 1 61.84 206 LEU B O 1
ATOM 3588 N N . ALA B 1 207 ? -31.672 -2.268 3.795 1 65.06 207 ALA B N 1
ATOM 3589 C CA . ALA B 1 207 ? -32.656 -1.422 4.477 1 65.06 207 ALA B CA 1
ATOM 3590 C C . ALA B 1 207 ? -33.125 -2.066 5.773 1 65.06 207 ALA B C 1
ATOM 3592 O O . ALA B 1 207 ? -33.25 -1.39 6.797 1 65.06 207 ALA B O 1
ATOM 3593 N N . GLY B 1 208 ? -33.344 -3.244 5.746 1 60.31 208 GLY B N 1
ATOM 3594 C CA . GLY B 1 208 ? -33.719 -3.967 6.957 1 60.31 208 GLY B CA 1
ATOM 3595 C C . GLY B 1 208 ? -32.6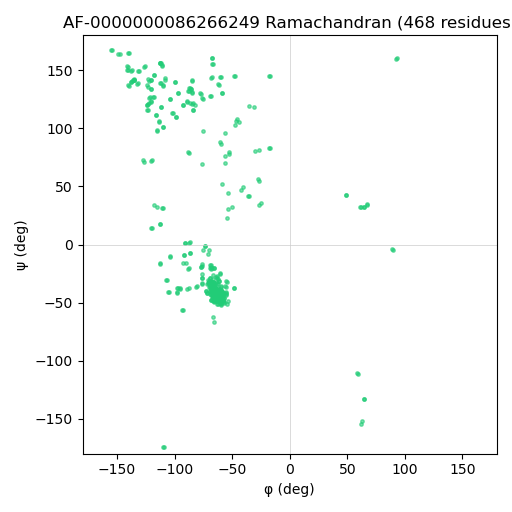25 -3.949 8.008 1 60.31 208 GLY B C 1
ATOM 3596 O O . GLY B 1 208 ? -32.906 -3.75 9.195 1 60.31 208 GLY B O 1
ATOM 3597 N N . TYR B 1 209 ? -31.438 -4.098 7.492 1 58 209 TYR B N 1
ATOM 3598 C CA . TYR B 1 209 ? -30.297 -4.074 8.398 1 58 209 TYR B CA 1
ATOM 3599 C C . TYR B 1 209 ? -30.125 -2.695 9.023 1 58 209 TYR B C 1
ATOM 3601 O O . TYR B 1 209 ? -29.875 -2.58 10.227 1 58 209 TYR B O 1
ATOM 3609 N N . ILE B 1 210 ? -30.266 -1.81 8.18 1 61.47 210 ILE B N 1
ATOM 3610 C CA . ILE B 1 210 ? -30.125 -0.447 8.68 1 61.47 210 ILE B CA 1
ATOM 3611 C C . ILE B 1 210 ? -31.234 -0.167 9.703 1 61.47 210 ILE B C 1
ATOM 3613 O O . ILE B 1 210 ? -30.969 0.419 10.758 1 61.47 210 ILE B O 1
ATOM 3617 N N . ARG B 1 211 ? -32.375 -0.577 9.438 1 63 211 ARG B N 1
ATOM 3618 C CA . ARG B 1 211 ? -33.469 -0.417 10.383 1 63 211 ARG B CA 1
ATOM 3619 C C . ARG B 1 211 ? -33.219 -1.169 11.68 1 63 211 ARG B C 1
ATOM 3621 O O . ARG B 1 211 ? -33.469 -0.652 12.766 1 63 211 ARG B O 1
ATOM 3628 N N . ALA B 1 212 ? -32.719 -2.271 11.531 1 60.25 212 ALA B N 1
ATOM 3629 C CA . ALA B 1 212 ? -32.375 -3.059 12.719 1 60.25 212 ALA B CA 1
ATOM 3630 C C . ALA B 1 212 ? -31.266 -2.4 13.523 1 60.25 212 ALA B C 1
ATOM 3632 O O . ALA B 1 212 ? -31.328 -2.338 14.75 1 60.25 212 ALA B O 1
ATOM 3633 N N . TRP B 1 213 ? -30.281 -1.917 12.766 1 62.28 213 TRP B N 1
ATOM 3634 C CA . TRP B 1 213 ? -29.172 -1.247 13.438 1 62.28 213 TRP B CA 1
ATOM 3635 C C . TRP B 1 213 ? -29.641 0.034 14.117 1 62.28 213 TRP B C 1
ATOM 3637 O O . TRP B 1 213 ? -29.156 0.378 15.203 1 62.28 213 TRP B O 1
ATOM 3647 N N . ASN B 1 214 ? -30.531 0.613 13.43 1 62.88 214 ASN B N 1
ATOM 3648 C CA . ASN B 1 214 ? -31.109 1.795 14.055 1 62.88 214 ASN B CA 1
ATOM 3649 C C . ASN B 1 214 ? -31.859 1.438 15.328 1 62.88 214 ASN B C 1
ATOM 3651 O O . ASN B 1 214 ? -31.797 2.16 16.328 1 62.88 214 ASN B O 1
ATOM 3655 N N . LEU B 1 215 ? -32.5 0.437 15.297 1 60.69 215 LEU B N 1
ATOM 3656 C CA . LEU B 1 215 ? -33.188 -0.044 16.484 1 60.69 215 LEU B CA 1
ATOM 3657 C C . LEU B 1 215 ? -32.188 -0.41 17.594 1 60.69 215 LEU B C 1
ATOM 3659 O O . LEU B 1 215 ? -32.406 -0.051 18.75 1 60.69 215 LEU B O 1
ATOM 3663 N N . ILE B 1 216 ? -31.172 -1.026 17.203 1 55.03 216 ILE B N 1
ATOM 3664 C CA . ILE B 1 216 ? -30.141 -1.405 18.156 1 55.03 216 ILE B CA 1
ATOM 3665 C C . ILE B 1 216 ? -29.484 -0.151 18.734 1 55.03 216 ILE B C 1
ATOM 3667 O O . ILE B 1 216 ? -29.266 -0.054 19.938 1 55.03 216 ILE B O 1
ATOM 3671 N N . ALA B 1 217 ? -29.203 0.664 17.844 1 62.47 217 ALA B N 1
ATOM 3672 C CA . ALA B 1 217 ? -28.594 1.921 18.281 1 62.47 217 ALA B CA 1
ATOM 3673 C C . ALA B 1 217 ? -29.531 2.67 19.234 1 62.47 217 ALA B C 1
ATOM 3675 O O . ALA B 1 217 ? -29.078 3.24 20.234 1 62.47 217 ALA B O 1
ATOM 3676 N N . ARG B 1 218 ? -30.75 2.67 18.938 1 63.41 218 ARG B N 1
ATOM 3677 C CA . ARG B 1 218 ? -31.719 3.316 19.797 1 63.41 218 ARG B CA 1
ATOM 3678 C C . ARG B 1 218 ? -31.812 2.611 21.156 1 63.41 218 ARG B C 1
ATOM 3680 O O . ARG B 1 218 ? -31.891 3.264 22.203 1 63.41 218 ARG B O 1
ATOM 3687 N N . LEU B 1 219 ? -31.734 1.408 21.078 1 57.28 219 LEU B N 1
ATOM 3688 C CA . LEU B 1 219 ? -31.766 0.639 22.328 1 57.28 219 LEU B CA 1
ATOM 3689 C C . LEU B 1 219 ? -30.516 0.879 23.141 1 57.28 219 LEU B C 1
ATOM 3691 O O . LEU B 1 219 ? -30.578 1.042 24.359 1 57.28 219 LEU B O 1
ATOM 3695 N N . PHE B 1 220 ? -29.453 0.864 22.438 1 60.16 220 PHE B N 1
ATOM 3696 C CA . PHE B 1 220 ? -28.188 1.16 23.094 1 60.16 220 PHE B CA 1
ATOM 3697 C C . PHE B 1 220 ? -28.203 2.559 23.703 1 60.16 220 PHE B C 1
ATOM 3699 O O . PHE B 1 220 ? -27.781 2.754 24.844 1 60.16 220 PHE B O 1
ATOM 3706 N N . ALA B 1 221 ? -28.562 3.469 22.953 1 64.12 221 ALA B N 1
ATOM 3707 C CA . ALA B 1 221 ? -28.688 4.832 23.453 1 64.12 221 ALA B CA 1
ATOM 3708 C C . ALA B 1 221 ? -29.625 4.883 24.672 1 64.12 221 ALA B C 1
ATOM 3710 O O . ALA B 1 221 ? -29.344 5.582 25.641 1 64.12 221 ALA B O 1
ATOM 3711 N N . PHE B 1 222 ? -30.656 4.223 24.594 1 60.88 222 PHE B N 1
ATOM 3712 C CA . PHE B 1 222 ? -31.609 4.141 25.703 1 60.88 222 PHE B CA 1
ATOM 3713 C C . PHE B 1 222 ? -30.938 3.566 26.953 1 60.88 222 PHE B C 1
ATOM 3715 O O . PHE B 1 222 ? -31.094 4.113 28.047 1 60.88 222 PHE B O 1
ATOM 3722 N N . VAL B 1 223 ? -30.281 2.551 26.781 1 54.38 223 VAL B N 1
ATOM 3723 C CA . VAL B 1 223 ? -29.594 1.901 27.906 1 54.38 223 VAL B CA 1
ATOM 3724 C C . VAL B 1 223 ? -28.547 2.84 28.484 1 54.38 223 VAL B C 1
ATOM 3726 O O . VAL B 1 223 ? -28.453 3.002 29.703 1 54.38 223 VAL B O 1
ATOM 3729 N N . LEU B 1 224 ? -27.766 3.383 27.641 1 58.56 224 LEU B N 1
ATOM 3730 C CA . LEU B 1 224 ? -26.719 4.301 28.078 1 58.56 224 LEU B CA 1
ATOM 3731 C C . LEU B 1 224 ? -27.328 5.48 28.828 1 58.56 224 LEU B C 1
ATOM 3733 O O . LEU B 1 224 ? -26.797 5.898 29.859 1 58.56 224 LEU B O 1
ATOM 3737 N N . ASN B 1 225 ? -28.297 6 28.328 1 59.78 225 ASN B N 1
ATOM 3738 C CA . ASN B 1 225 ? -29 7.098 28.984 1 59.78 225 ASN B CA 1
ATOM 3739 C C . ASN B 1 225 ? -29.531 6.676 30.359 1 59.78 225 ASN B C 1
ATOM 3741 O O . ASN B 1 225 ? -29.453 7.441 31.312 1 59.78 225 ASN B O 1
ATOM 3745 N N . THR B 1 226 ? -30 5.57 30.453 1 60.97 226 THR B N 1
ATOM 3746 C CA . THR B 1 226 ? -30.516 5.043 31.719 1 60.97 226 THR B CA 1
ATOM 3747 C C . THR B 1 226 ? -29.391 4.883 32.719 1 60.97 226 THR B C 1
ATOM 3749 O O . THR B 1 226 ? -29.531 5.242 33.906 1 60.97 226 THR B O 1
ATOM 3752 N N . ILE B 1 227 ? -28.375 4.418 32.25 1 53.19 227 ILE B N 1
ATOM 3753 C CA . ILE B 1 227 ? -27.203 4.242 33.125 1 53.19 227 ILE B CA 1
ATOM 3754 C C . ILE B 1 227 ? -26.703 5.605 33.594 1 53.19 227 ILE B C 1
ATOM 3756 O O . ILE B 1 227 ? -26.406 5.789 34.75 1 53.19 227 ILE B O 1
ATOM 3760 N N . LEU B 1 228 ? -26.578 6.441 32.719 1 56.06 228 LEU B N 1
ATOM 3761 C CA . LEU B 1 228 ? -26.109 7.781 33.062 1 56.06 228 LEU B CA 1
ATOM 3762 C C . LEU B 1 228 ? -27.047 8.445 34.062 1 56.06 228 LEU B C 1
ATOM 3764 O O . LEU B 1 228 ? -26.594 9.094 35 1 56.06 228 LEU B O 1
ATOM 3768 N N . HIS B 1 229 ? -28.266 8.305 33.812 1 59.69 229 HIS B N 1
ATOM 3769 C CA . HIS B 1 229 ? -29.266 8.828 34.75 1 59.69 229 HIS B CA 1
ATOM 3770 C C . HIS B 1 229 ? -29.109 8.195 36.156 1 59.69 229 HIS B C 1
ATOM 3772 O O . HIS B 1 229 ? -29.188 8.883 37.156 1 59.69 229 HIS B O 1
ATOM 3778 N N . PHE B 1 230 ? -28.875 7.043 36.094 1 53.5 230 PHE B N 1
ATOM 3779 C CA . PHE B 1 230 ? -28.672 6.34 37.375 1 53.5 230 PHE B CA 1
ATOM 3780 C C . PHE B 1 230 ? -27.406 6.812 38.062 1 53.5 230 PHE B C 1
ATOM 3782 O O . PHE B 1 230 ? -27.391 7.039 39.25 1 53.5 230 PHE B O 1
ATOM 3789 N N . LEU B 1 231 ? -26.422 6.879 37.344 1 52.66 231 LEU B N 1
ATOM 3790 C CA . LEU B 1 231 ? -25.156 7.34 37.875 1 52.66 231 LEU B CA 1
ATOM 3791 C C . LEU B 1 231 ? -25.281 8.766 38.406 1 52.66 231 LEU B C 1
ATOM 3793 O O . LEU B 1 231 ? -24.75 9.094 39.469 1 52.66 231 LEU B O 1
ATOM 3797 N N . MET B 1 232 ? -25.844 9.555 37.688 1 54.28 232 MET B N 1
ATOM 3798 C CA . MET B 1 232 ? -26.047 10.93 38.125 1 54.28 232 MET B CA 1
ATOM 3799 C C . MET B 1 232 ? -26.891 10.977 39.406 1 54.28 232 MET B C 1
ATOM 3801 O O . MET B 1 232 ? -26.641 11.773 40.281 1 54.28 232 MET B O 1
ATOM 3805 N N . LYS B 1 233 ? -27.828 10.125 39.438 1 54.91 233 LYS B N 1
ATOM 3806 C CA . LYS B 1 233 ? -28.688 10.078 40.594 1 54.91 233 LYS B CA 1
ATOM 3807 C C . LYS B 1 233 ? -27.922 9.57 41.812 1 54.91 233 LYS B C 1
ATOM 3809 O O . LYS B 1 233 ? -28.094 10.086 42.938 1 54.91 233 LYS B O 1
ATOM 3814 N N . TYR B 1 234 ? -27.109 8.672 41.5 1 52.84 234 TYR B N 1
ATOM 3815 C CA . TYR B 1 234 ? -26.484 8.055 42.688 1 52.84 234 TYR B CA 1
ATOM 3816 C C . TYR B 1 234 ? -25.141 8.711 43 1 52.84 234 TYR B C 1
ATOM 3818 O O . TYR B 1 234 ? -24.75 8.805 44.156 1 52.84 234 TYR B O 1
ATOM 3826 N N . PHE B 1 235 ? -24.453 9.023 41.938 1 53.44 235 PHE B N 1
ATOM 3827 C CA . PHE B 1 235 ? -23.125 9.555 42.219 1 53.44 235 PHE B CA 1
ATOM 3828 C C . PHE B 1 235 ? -23.094 11.07 42.031 1 53.44 235 PHE B C 1
ATOM 3830 O O . PHE B 1 235 ? -22.078 11.719 42.281 1 53.44 235 PHE B O 1
ATOM 3837 N N . GLY B 1 236 ? -24.078 11.57 41.5 1 48.84 236 GLY B N 1
ATOM 3838 C CA . GLY B 1 236 ? -24.125 13.023 41.469 1 48.84 236 GLY B CA 1
ATOM 3839 C C . GLY B 1 236 ? -24.766 13.633 42.688 1 48.84 236 GLY B C 1
ATOM 3840 O O . GLY B 1 236 ? -25.469 12.945 43.438 1 48.84 236 GLY B O 1
#

InterPro domains:
  IPR032710 NTF2-like domain superfamily [SSF54427] (37-131)

Sequence (472 aa):
MFRKRASNKSFNKRWANMVVSAADDFDFKLGPSPSHMIKQFYTCINEKKLKEVDGYISDDCFFEDCSFLQPMQGKKEVMHFFGKLTAGMGQNVKFILEHVCEDDEFTAGVNWHLEWKTIQIPFTKGCSFYECSQKEDRLVIKKALVVIESPIKPGGIVLTLLNNVTAIFDDFPKAAEWLLKSPHVIMQFCSKIYRRLVAPFVNPLLAGYIRAWNLIARLFAFVLNTILHFLMKYFGMFRKRASNKSFNKRWANMVVSAADDFDFKLGPSPSHMIKQFYTCINEKKLKEVDGYISDDCFFEDCSFLQPMQGKKEVMHFFGKLTAGMGQNVKFILEHVCEDDEFTAGVNWHLEWKTIQIPFTKGCSFYECSQKEDRLVIKKALVVIESPIKPGGIVLTLLNNVTAIFDDFPKAAEWLLKSPHVIMQFCSKIYRRLVAPFVNPLLAGYIRAWNLIARLFAFVLNTILHFLMKYFG

pLDDT: mean 75.86, std 24.04, range [21.61, 98.5]

Solvent-accessible surface area (backbone atoms only — not comparable to full-atom values): 24989 Å² total; per-residue (Å²): 138,82,82,75,78,76,78,82,66,73,70,68,62,65,70,66,61,63,75,68,64,77,76,62,80,74,69,69,77,67,66,81,47,49,39,57,48,50,54,49,46,53,49,28,53,51,67,61,36,59,72,61,44,51,68,38,47,28,71,74,15,40,38,35,42,44,44,30,88,64,63,36,65,21,35,69,49,46,49,51,48,51,51,48,44,40,60,15,32,50,90,51,34,35,76,44,76,76,49,63,12,28,40,96,74,40,28,23,27,36,35,36,33,35,20,49,79,85,39,59,46,83,63,40,41,32,35,37,39,35,38,41,43,77,53,90,96,41,68,23,35,40,32,35,41,35,32,47,33,39,84,67,49,66,39,71,54,52,41,53,48,40,28,51,51,40,50,50,34,70,74,37,51,70,60,36,50,51,41,58,73,30,57,65,50,41,51,49,46,49,45,47,44,34,55,67,68,38,34,71,60,44,44,61,49,48,51,48,47,49,51,49,48,49,48,48,48,50,48,49,51,48,50,52,50,51,49,50,52,48,44,45,63,69,74,87,137,84,79,77,78,77,77,80,68,73,71,76,61,65,73,66,62,62,78,68,65,76,78,63,80,76,67,69,78,68,64,79,47,48,39,56,47,51,54,51,45,52,49,27,53,51,67,61,36,58,73,64,44,53,66,38,46,30,71,74,16,39,38,34,43,45,45,30,89,62,62,35,65,22,35,69,50,46,49,51,48,51,52,49,44,39,61,16,32,51,89,49,35,34,76,42,75,77,47,64,13,29,40,95,76,40,27,22,26,35,34,34,33,35,19,51,79,83,40,59,47,83,64,39,42,33,35,37,37,35,37,42,43,78,53,90,94,41,68,22,34,41,33,37,41,36,33,46,32,39,85,69,50,65,39,70,54,52,41,54,48,40,27,50,51,41,50,50,34,70,75,36,48,69,61,38,50,51,40,59,74,30,56,65,49,41,51,48,45,50,47,46,45,34,54,69,67,38,33,73,60,44,44,61,50,48,51,49,46,50,51,48,48,49,50,48,49,50,49,49,52,50,50,52,50,51,48,51,52,48,44,45,64,69,75,88